Protein 5FF5 (pdb70)

Secondary structure (DSSP, 8-state):
-TT--EEE-TTS-EEESSS-SS--EE-S--TTHHHHHT----HHHHHT----HHHHHHHHHHHHHTT-S--TT---SSS-HHHHHHTHHHHHHHHHH-TT---HHHHHHHHHT-EEEEE--HHHHHHHHHH----SEEEEE---B--GGGGGT-TT--GGGTTSBHHHHHHHHHHHH-TTSEEEEE-S---S-HHHHHHHHTT-SEEE----HHHHHHHHHHHHT--EEEEEE-SSEEEEEEEE--SSSS--TTT------TTSPP-----HHHHH--HHHHHHHHHHHH-SS--TTBTEEEEEETTT--EEEEE----/--EEE-TT----HHHHHHHHH--HHHHHHHHGGGTTTEEETT---SSS-HHHHHHTHHHHHHHHHH-TT---HHHHHHHHHT-EEEE---THHHHHHHHH----SEEEEE---B--GGGTTT-TT--GGGTTSBHHHHHHHHHHHH-TT-EEEEE-S---S-HHHHHHHHTT-SEEEEE--HHHHHHHHHHHHT--EEEEEEETTEEEE--EE--SSSS--HHHHH---TTHHHHHHHTT-B--TTS-------HHHHH--HHHHHHHHHHHH-SS--TTBTEEEEEESSS--EEEEE--

Organism: Enterobacter agglomerans (NCBI:txid549)

Nearest PDB structures (foldseek):
  5ff5-assembly1_B  TM=9.569E-01  e=3.182E-49  Pantoea agglomerans
  3dbl-assembly3_E  TM=8.094E-01  e=1.168E-10  Homo sapiens
  3dbh-assembly1_C  TM=8.289E-01  e=3.419E-10  Homo sapiens
  3dbr-assembly1_E  TM=8.565E-01  e=1.520E-09  Homo sapiens
  3dbh-assembly4_E  TM=8.017E-01  e=8.369E-10  Homo sapiens

B-factor: mean 57.42, std 11.74, range [20.0, 126.93]

Sequence (619 aa):
KESHHIILADDGDICIGEIPGVSQVINDPPSWVRPALAKDGRIFKELVSQIESEHLEGLVAGLAERKLLQDNSFFSKVLSGEEVERYNRRQILQFSLIDADNQHPFVYQERLKQSKVAIFGGGWGTWCALQLASGIGTLRLIDGDDVELSNINRQVLYRRTDDVGKNKVDAAKDTILAYNENVHVETFFEFASPDRARLEELVGDSTFIILAWTAEEIIHSIAKDKAIPVIELGGDPLEISVGPIYLNDGVHSGFDEVHSFIDGDRKVNAWQSAPSLSIAGIVTDQVVKTITGYDKPHLVGKKFILSLQDFRSREEEIFKLVKPLIKESHHIVPRIFKELVSEEHLEGLVAGLAERKLLQDNSFFSKVLSGEEVERYNRQILQFSLIDADNQHPFVYQERLKQSKVAIFGGGWGTWCALQLASGIGTLRLIDGDDVELSNINRQVLYRTDDVGKNKVDAAKDTILAYNENVHVETFFEFASPDRARLEELVGDSTFIILAWTAEEIIHSIAKDKAIPVIELGGDPLEISVGPIYLNDGVHSGFDEVKNSDIRKFQEARLKHSFIDGDRKVNAWQSAPSLSIAGIVTDQVVKTITGYDKPHLVGKKFILSLQDFRSREEEIF

Solvent-accessible surface area: 25807 Å² total

Radius of gyration: 26.42 Å; Cα contacts (8 Å, |Δi|>4): 1255; chains: 2; bounding box: 78×47×78 Å

Structure (mmCIF, N/CA/C/O backbone):
data_5FF5
#
_entry.id   5FF5
#
_cell.length_a   68.962
_cell.length_b   170.409
_cell.length_c   64.323
_cell.angle_alpha   90.000
_cell.angle_beta   90.000
_cell.angle_gamma   90.000
#
_symmetry.space_group_name_H-M   'P 21 21 2'
#
loop_
_entity.id
_entity.type
_entity.pdbx_description
1 polymer PaaA
2 non-polymer 'SULFATE ION'
3 non-polymer GLYCEROL
4 non-polymer 'NICKEL (II) ION'
5 water water
#
loop_
_atom_site.group_PDB
_atom_site.id
_atom_site.type_symbol
_atom_site.label_atom_id
_atom_site.label_alt_id
_atom_site.label_comp_id
_atom_site.label_asym_id
_atom_site.label_entity_id
_atom_site.label_seq_id
_atom_site.pdbx_PDB_ins_code
_atom_site.Cartn_x
_atom_site.Cartn_y
_atom_site.Cartn_z
_atom_site.occupancy
_atom_site.B_iso_or_equiv
_atom_site.auth_seq_id
_atom_site.auth_comp_id
_atom_site.auth_asym_id
_atom_site.auth_atom_id
_atom_site.pdbx_PDB_model_num
ATOM 1 N N . LYS A 1 11 ? -2.610 71.979 15.638 1.00 64.07 11 LYS A N 1
ATOM 2 C CA . LYS A 1 11 ? -2.135 71.817 17.016 1.00 64.26 11 LYS A CA 1
ATOM 3 C C . LYS A 1 11 ? -0.627 71.935 17.010 1.00 58.54 11 LYS A C 1
ATOM 4 O O . LYS A 1 11 ? 0.077 70.975 16.709 1.00 55.91 11 LYS A O 1
ATOM 10 N N . GLU A 1 12 ? -0.149 73.110 17.413 1.00 72.15 12 GLU A N 1
ATOM 11 C CA . GLU A 1 12 ? 1.221 73.573 17.155 1.00 66.81 12 GLU A CA 1
ATOM 12 C C . GLU A 1 12 ? 2.305 72.699 17.754 1.00 55.29 12 GLU A C 1
ATOM 13 O O . GLU A 1 12 ? 3.489 72.942 17.556 1.00 58.05 12 GLU A O 1
ATOM 19 N N . SER A 1 13 ? 1.895 71.681 18.488 1.00 53.73 13 SER A N 1
ATOM 20 C CA . SER A 1 13 ? 2.820 70.647 18.908 1.00 57.25 13 SER A CA 1
ATOM 21 C C . SER A 1 13 ? 3.162 69.685 17.772 1.00 54.22 13 SER A C 1
ATOM 22 O O . SER A 1 13 ? 4.296 69.214 17.662 1.00 55.20 13 SER A O 1
ATOM 25 N N . HIS A 1 14 ? 2.182 69.412 16.917 1.00 62.13 14 HIS A N 1
ATOM 26 C CA . HIS A 1 14 ? 2.342 68.377 15.897 1.00 65.41 14 HIS A CA 1
ATOM 27 C C . HIS A 1 14 ? 2.825 68.869 14.541 1.00 60.44 14 HIS A C 1
ATOM 28 O O . HIS A 1 14 ? 2.352 69.860 14.001 1.00 64.14 14 HIS A O 1
ATOM 35 N N . HIS A 1 15 ? 3.766 68.116 13.996 1.00 62.01 15 HIS A N 1
ATOM 36 C CA . HIS A 1 15 ? 4.263 68.336 12.671 1.00 54.16 15 HIS A CA 1
ATOM 37 C C . HIS A 1 15 ? 3.324 67.582 11.775 1.00 59.24 15 HIS A C 1
ATOM 38 O O . HIS A 1 15 ? 2.686 66.631 12.210 1.00 66.64 15 HIS A O 1
ATOM 45 N N . ILE A 1 16 ? 3.254 67.948 10.512 1.00 56.59 16 ILE A N 1
ATOM 46 C CA . ILE A 1 16 ? 2.516 67.098 9.604 1.00 60.57 16 ILE A CA 1
ATOM 47 C C . ILE A 1 16 ? 3.518 66.457 8.674 1.00 57.55 16 ILE A C 1
ATOM 48 O O . ILE A 1 16 ? 4.049 67.114 7.787 1.00 57.78 16 ILE A O 1
ATOM 53 N N . ILE A 1 17 ? 3.785 65.173 8.913 1.00 54.29 17 ILE A N 1
ATOM 54 C CA . ILE A 1 17 ? 4.867 64.460 8.251 1.00 51.98 17 ILE A CA 1
ATOM 55 C C . ILE A 1 17 ? 4.445 63.871 6.898 1.00 58.35 17 ILE A C 1
ATOM 56 O O . ILE A 1 17 ? 3.296 63.449 6.722 1.00 55.06 17 ILE A O 1
ATOM 61 N N . LEU A 1 18 ? 5.382 63.864 5.945 1.00 56.40 18 LEU A N 1
ATOM 62 C CA . LEU A 1 18 ? 5.133 63.344 4.597 1.00 46.62 18 LEU A CA 1
ATOM 63 C C . LEU A 1 18 ? 6.001 62.129 4.278 1.00 47.69 18 LEU A C 1
ATOM 64 O O . LEU A 1 18 ? 7.183 62.254 3.926 1.00 46.35 18 LEU A O 1
ATOM 69 N N . ALA A 1 19 ? 5.413 60.948 4.412 1.00 49.32 19 ALA A N 1
ATOM 70 C CA . ALA A 1 19 ? 6.148 59.723 4.159 1.00 49.43 19 ALA A CA 1
ATOM 71 C C . ALA A 1 19 ? 6.464 59.631 2.677 1.00 60.85 19 ALA A C 1
ATOM 72 O O . ALA A 1 19 ? 5.765 60.222 1.840 1.00 54.68 19 ALA A O 1
ATOM 74 N N . ASP A 1 20 ? 7.517 58.893 2.350 1.00 63.67 20 ASP A N 1
ATOM 75 C CA . ASP A 1 20 ? 7.989 58.833 0.974 1.00 51.59 20 ASP A CA 1
ATOM 76 C C . ASP A 1 20 ? 6.885 58.359 0.039 1.00 52.71 20 ASP A C 1
ATOM 77 O O . ASP A 1 20 ? 6.722 58.895 -1.054 1.00 56.35 20 ASP A O 1
ATOM 82 N N . ASP A 1 21 ? 6.096 57.388 0.479 1.00 54.05 21 ASP A N 1
ATOM 83 C CA . ASP A 1 21 ? 4.995 56.895 -0.348 1.00 50.82 21 ASP A CA 1
ATOM 84 C C . ASP A 1 21 ? 3.773 57.837 -0.380 1.00 56.67 21 ASP A C 1
ATOM 85 O O . ASP A 1 21 ? 2.770 57.536 -1.032 1.00 62.92 21 ASP A O 1
ATOM 90 N N . GLY A 1 22 ? 3.845 58.966 0.322 1.00 55.00 22 GLY A N 1
ATOM 91 C CA . GLY A 1 22 ? 2.766 59.943 0.294 1.00 48.76 22 GLY A CA 1
ATOM 92 C C . GLY A 1 22 ? 1.771 59.940 1.450 1.00 57.66 22 GLY A C 1
ATOM 93 O O . GLY A 1 22 ? 0.912 60.821 1.519 1.00 57.45 22 GLY A O 1
ATOM 94 N N . ASP A 1 23 ? 1.863 58.963 2.354 1.00 60.96 23 ASP A N 1
ATOM 95 C CA . ASP A 1 23 ? 0.983 58.920 3.527 1.00 53.73 23 ASP A CA 1
ATOM 96 C C . ASP A 1 23 ? 1.317 60.070 4.467 1.00 53.84 23 ASP A C 1
ATOM 97 O O . ASP A 1 23 ? 2.446 60.554 4.469 1.00 54.11 23 ASP A O 1
ATOM 102 N N . ILE A 1 24 ? 0.343 60.511 5.260 1.00 53.71 24 ILE A N 1
ATOM 103 C CA . ILE A 1 24 ? 0.582 61.595 6.217 1.00 52.45 24 ILE A CA 1
ATOM 104 C C . ILE A 1 24 ? 0.338 61.176 7.665 1.00 55.46 24 ILE A C 1
ATOM 105 O O . ILE A 1 24 ? -0.597 60.438 7.974 1.00 54.65 24 ILE A O 1
ATOM 110 N N . CYS A 1 25 ? 1.199 61.663 8.548 1.00 55.45 25 CYS A N 1
ATOM 111 C CA . CYS A 1 25 ? 1.061 61.428 9.977 1.00 59.49 25 CYS A CA 1
ATOM 112 C C . CYS A 1 25 ? 1.152 62.740 10.746 1.00 58.36 25 CYS A C 1
ATOM 113 O O . CYS A 1 25 ? 2.219 63.360 10.827 1.00 57.80 25 CYS A O 1
ATOM 116 N N . ILE A 1 26 ? 0.024 63.164 11.301 1.00 49.62 26 ILE A N 1
ATOM 117 C CA . ILE A 1 26 ? -0.015 64.384 12.095 1.00 60.49 26 ILE A CA 1
ATOM 118 C C . ILE A 1 26 ? 0.505 64.170 13.548 1.00 66.57 26 ILE A C 1
ATOM 119 O O . ILE A 1 26 ? -0.247 63.764 14.431 1.00 61.97 26 ILE A O 1
ATOM 124 N N . GLY A 1 27 ? 1.793 64.447 13.772 1.00 56.42 27 GLY A N 1
ATOM 125 C CA . GLY A 1 27 ? 2.440 64.230 15.054 1.00 53.80 27 GLY A CA 1
ATOM 126 C C . GLY A 1 27 ? 3.767 63.499 14.903 1.00 60.07 27 GLY A C 1
ATOM 127 O O . GLY A 1 27 ? 3.884 62.597 14.090 1.00 67.65 27 GLY A O 1
ATOM 128 N N . GLU A 1 28 ? 4.765 63.870 15.698 1.00 66.45 28 GLU A N 1
ATOM 129 C CA . GLU A 1 28 ? 6.134 63.405 15.479 1.00 63.69 28 GLU A CA 1
ATOM 130 C C . GLU A 1 28 ? 6.414 62.015 15.999 1.00 66.00 28 GLU A C 1
ATOM 131 O O . GLU A 1 28 ? 7.410 61.400 15.625 1.00 74.25 28 GLU A O 1
ATOM 137 N N . ILE A 1 29 ? 5.567 61.521 16.884 1.00 62.53 29 ILE A N 1
ATOM 138 C CA . ILE A 1 29 ? 5.909 60.288 17.583 1.00 78.44 29 ILE A CA 1
ATOM 139 C C . ILE A 1 29 ? 4.681 59.583 18.118 1.00 82.95 29 ILE A C 1
ATOM 140 O O . ILE A 1 29 ? 4.542 59.428 19.340 1.00 74.55 29 ILE A O 1
ATOM 142 N N . PRO A 1 30 ? 3.801 59.147 17.199 1.00 78.91 30 PRO A N 1
ATOM 143 C CA . PRO A 1 30 ? 2.529 58.475 17.492 1.00 75.89 30 PRO A CA 1
ATOM 144 C C . PRO A 1 30 ? 2.707 57.351 18.507 1.00 80.42 30 PRO A C 1
ATOM 145 O O . PRO A 1 30 ? 3.042 56.231 18.116 1.00 76.08 30 PRO A O 1
ATOM 149 N N . GLY A 1 31 ? 2.477 57.643 19.789 1.00 94.31 31 GLY A N 1
ATOM 150 C CA . GLY A 1 31 ? 1.988 58.942 20.244 1.00 82.99 31 GLY A CA 1
ATOM 151 C C . GLY A 1 31 ? 0.484 59.051 20.095 1.00 82.63 31 GLY A C 1
ATOM 152 O O . GLY A 1 31 ? -0.151 59.948 20.662 1.00 79.56 31 GLY A O 1
ATOM 153 N N . VAL A 1 32 ? -0.067 58.095 19.345 1.00 80.44 32 VAL A N 1
ATOM 154 C CA . VAL A 1 32 ? -1.446 58.111 18.873 1.00 79.36 32 VAL A CA 1
ATOM 155 C C . VAL A 1 32 ? -1.710 59.420 18.110 1.00 81.45 32 VAL A C 1
ATOM 156 O O . VAL A 1 32 ? -2.648 60.167 18.402 1.00 87.58 32 VAL A O 1
ATOM 160 N N . SER A 1 33 ? -0.838 59.693 17.141 1.00 79.83 33 SER A N 1
ATOM 161 C CA . SER A 1 33 ? -1.093 60.687 16.109 1.00 68.21 33 SER A CA 1
ATOM 162 C C . SER A 1 33 ? -1.964 60.037 15.051 1.00 72.74 33 SER A C 1
ATOM 163 O O . SER A 1 33 ? -1.762 58.856 14.740 1.00 71.33 33 SER A O 1
ATOM 165 N N . GLN A 1 34 ? -2.932 60.775 14.506 1.00 73.42 34 GLN A N 1
ATOM 166 C CA . GLN A 1 34 ? -3.700 60.242 13.385 1.00 64.08 34 GLN A CA 1
ATOM 167 C C . GLN A 1 34 ? -2.766 59.945 12.225 1.00 55.04 34 GLN A C 1
ATOM 168 O O . GLN A 1 34 ? -1.834 60.691 11.940 1.00 56.00 34 GLN A O 1
ATOM 174 N N . VAL A 1 35 ? -3.018 58.824 11.577 1.00 61.53 35 VAL A N 1
ATOM 175 C CA . VAL A 1 35 ? -2.309 58.452 10.373 1.00 61.65 35 VAL A CA 1
ATOM 176 C C . VAL A 1 35 ? -3.318 58.339 9.243 1.00 59.73 35 VAL A C 1
ATOM 177 O O . VAL A 1 35 ? -4.136 57.419 9.224 1.00 63.21 35 VAL A O 1
ATOM 181 N N . ILE A 1 36 ? -3.275 59.295 8.321 1.00 61.23 36 ILE A N 1
ATOM 182 C CA . ILE A 1 36 ? -4.095 59.251 7.113 1.00 59.44 36 ILE A CA 1
ATOM 183 C C . ILE A 1 36 ? -3.383 58.458 6.023 1.00 58.18 36 ILE A C 1
ATOM 184 O O . ILE A 1 36 ? -2.339 58.882 5.525 1.00 60.43 36 ILE A O 1
ATOM 189 N N . ASN A 1 37 ? -3.932 57.299 5.671 1.00 56.83 37 ASN A N 1
ATOM 190 C CA . ASN A 1 37 ? -3.361 56.481 4.602 1.00 63.95 37 ASN A CA 1
ATOM 191 C C . ASN A 1 37 ? -3.920 56.884 3.244 1.00 62.68 37 ASN A C 1
ATOM 192 O O . ASN A 1 37 ? -5.102 57.187 3.122 1.00 69.84 37 ASN A O 1
ATOM 197 N N . ASP A 1 38 ? -3.074 56.869 2.226 1.00 62.51 38 ASP A N 1
ATOM 198 C CA . ASP A 1 38 ? -3.517 57.140 0.866 1.00 70.22 38 ASP A CA 1
ATOM 199 C C . ASP A 1 38 ? -4.488 58.309 0.826 1.00 67.00 38 ASP A C 1
ATOM 200 O O . ASP A 1 38 ? -5.636 58.142 0.415 1.00 77.94 38 ASP A O 1
ATOM 202 N N . PRO A 1 39 ? -4.048 59.49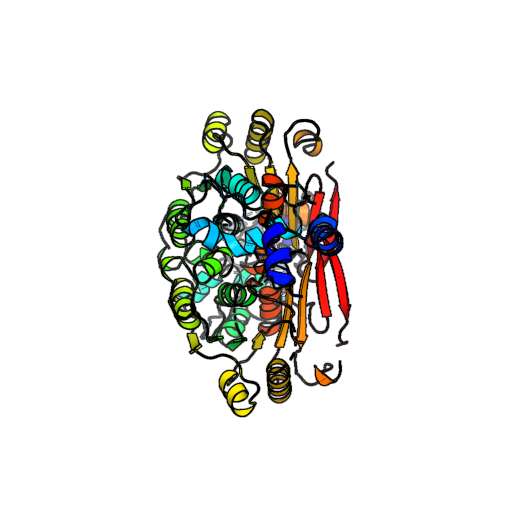0 1.289 1.00 60.78 39 PRO A N 1
ATOM 203 C CA . PRO A 1 39 ? -4.974 60.627 1.264 1.00 61.86 39 PRO A CA 1
ATOM 204 C C . PRO A 1 39 ? -5.260 61.118 -0.163 1.00 63.28 39 PRO A C 1
ATOM 205 O O . PRO A 1 39 ? -4.390 61.054 -1.041 1.00 63.10 39 PRO A O 1
ATOM 209 N N . PRO A 1 40 ? -6.494 61.577 -0.402 1.00 51.04 40 PRO A N 1
ATOM 210 C CA . PRO A 1 40 ? -6.760 62.353 -1.613 1.00 53.94 40 PRO A CA 1
ATOM 211 C C . PRO A 1 40 ? -5.646 63.364 -1.880 1.00 64.72 40 PRO A C 1
ATOM 212 O O . PRO A 1 40 ? -5.085 63.933 -0.946 1.00 70.47 40 PRO A O 1
ATOM 216 N N . SER A 1 41 ? -5.326 63.574 -3.148 1.00 73.88 41 SER A N 1
ATOM 217 C CA . SER A 1 41 ? -4.360 64.592 -3.545 1.00 69.52 41 SER A CA 1
ATOM 218 C C . SER A 1 41 ? -4.569 65.922 -2.806 1.00 65.42 41 SER A C 1
ATOM 219 O O . SER A 1 41 ? -3.615 66.660 -2.568 1.00 70.44 41 SER A O 1
ATOM 222 N N . TRP A 1 42 ? -5.806 66.216 -2.412 1.00 61.78 42 TRP A N 1
ATOM 223 C CA . TRP A 1 42 ? -6.117 67.565 -1.959 1.00 60.91 42 TRP A CA 1
ATOM 224 C C . TRP A 1 42 ? -5.669 67.911 -0.510 1.00 76.62 42 TRP A C 1
ATOM 225 O O . TRP A 1 42 ? -5.598 69.099 -0.142 1.00 66.34 42 TRP A O 1
ATOM 236 N N . VAL A 1 43 ? -5.334 66.894 0.291 1.00 71.79 43 VAL A N 1
ATOM 237 C CA . VAL A 1 43 ? -5.068 67.083 1.724 1.00 65.49 43 VAL A CA 1
ATOM 238 C C . VAL A 1 43 ? -3.744 67.796 2.031 1.00 63.57 43 VAL A C 1
ATOM 239 O O . VAL A 1 43 ? -3.682 68.662 2.908 1.00 63.86 43 VAL A O 1
ATOM 243 N N . ARG A 1 44 ? -2.691 67.431 1.309 1.00 67.00 44 ARG A N 1
ATOM 244 C CA . ARG A 1 44 ? -1.379 68.075 1.444 1.00 67.35 44 ARG A CA 1
ATOM 245 C C . ARG A 1 44 ? -1.417 69.608 1.310 1.00 66.46 44 ARG A C 1
ATOM 246 O O . ARG A 1 44 ? -0.716 70.298 2.041 1.00 68.22 44 ARG A O 1
ATOM 254 N N . PRO A 1 45 ? -2.216 70.146 0.363 1.00 74.29 45 PRO A N 1
ATOM 255 C CA . PRO A 1 45 ? -2.414 71.606 0.294 1.00 67.09 45 PRO A CA 1
ATOM 256 C C . PRO A 1 45 ? -3.489 72.099 1.260 1.00 67.52 45 PRO A C 1
ATOM 257 O O . PRO A 1 45 ? -3.469 73.265 1.685 1.00 63.82 45 PRO A O 1
ATOM 261 N N . ALA A 1 46 ? -4.428 71.213 1.586 1.00 68.83 46 ALA A N 1
ATOM 262 C CA . ALA A 1 46 ? -5.480 71.513 2.554 1.00 68.13 46 ALA A CA 1
ATOM 263 C C . ALA A 1 46 ? -4.890 71.786 3.923 1.00 64.37 46 ALA A C 1
ATOM 264 O O . ALA A 1 46 ? -4.898 72.925 4.382 1.00 70.31 46 ALA A O 1
ATOM 266 N N . LEU A 1 47 ? -4.375 70.739 4.570 1.00 66.50 47 LEU A N 1
ATOM 267 C CA . LEU A 1 47 ? -3.775 70.874 5.904 1.00 70.63 47 LEU A CA 1
ATOM 268 C C . LEU A 1 47 ? -2.736 71.994 5.920 1.00 61.62 47 LEU A C 1
ATOM 269 O O . LEU A 1 47 ? -2.721 72.809 6.835 1.00 64.69 47 LEU A O 1
ATOM 274 N N . ALA A 1 48 ? -1.891 72.046 4.892 1.00 57.91 48 ALA A N 1
ATOM 275 C CA . ALA A 1 48 ? -0.826 73.049 4.802 1.00 62.05 48 ALA A CA 1
ATOM 276 C C . ALA A 1 48 ? -1.318 74.485 4.948 1.00 64.63 48 ALA A C 1
ATOM 277 O O . ALA A 1 48 ? -0.516 75.412 4.990 1.00 68.89 48 ALA A O 1
ATOM 279 N N . LYS A 1 49 ? -2.631 74.672 5.026 1.00 70.59 49 LYS A N 1
ATOM 280 C CA . LYS A 1 49 ? -3.208 76.014 5.030 1.00 69.78 49 LYS A CA 1
ATOM 281 C C . LYS A 1 49 ? -4.255 76.139 6.116 1.00 60.74 49 LYS A C 1
ATOM 282 O O . LYS A 1 49 ? -5.134 76.983 6.032 1.00 69.17 49 LYS A O 1
ATOM 292 N N . ASP A 1 51 ? -3.900 76.728 9.467 1.00 76.12 51 ASP A N 1
ATOM 293 C CA . ASP A 1 51 ? -3.599 77.586 10.625 1.00 80.23 51 ASP A CA 1
ATOM 294 C C . ASP A 1 51 ? -4.060 79.014 10.355 1.00 82.35 51 ASP A C 1
ATOM 295 O O . ASP A 1 51 ? -3.701 79.603 9.331 1.00 77.49 51 ASP A O 1
ATOM 297 N N . GLY A 1 52 ? -4.863 79.558 11.269 1.00 85.30 52 GLY A N 1
ATOM 298 C CA . GLY A 1 52 ? -5.500 80.851 11.060 1.00 77.61 52 GLY A CA 1
ATOM 299 C C . GLY A 1 52 ? -6.681 81.089 11.981 1.00 68.31 52 GLY A C 1
ATOM 300 O O . GLY A 1 52 ? -6.506 81.281 13.186 1.00 67.75 52 GLY A O 1
ATOM 301 N N . ARG A 1 58 ? -14.868 76.687 4.882 1.00 78.33 58 ARG A N 1
ATOM 302 C CA . ARG A 1 58 ? -15.424 77.904 4.287 1.00 80.82 58 ARG A CA 1
ATOM 303 C C . ARG A 1 58 ? -14.303 78.760 3.729 1.00 86.01 58 ARG A C 1
ATOM 304 O O . ARG A 1 58 ? -14.126 78.896 2.503 1.00 72.66 58 ARG A O 1
ATOM 306 N N . ILE A 1 59 ? -13.554 79.331 4.671 1.00 88.48 59 ILE A N 1
ATOM 307 C CA . ILE A 1 59 ? -12.392 80.149 4.382 1.00 83.84 59 ILE A CA 1
ATOM 308 C C . ILE A 1 59 ? -11.474 79.445 3.380 1.00 90.79 59 ILE A C 1
ATOM 309 O O . ILE A 1 59 ? -11.096 80.021 2.347 1.00 81.77 59 ILE A O 1
ATOM 311 N N . PHE A 1 60 ? -11.162 78.180 3.677 1.00 91.53 60 PHE A N 1
ATOM 312 C CA . PHE A 1 60 ? -10.129 77.436 2.952 1.00 84.43 60 PHE A CA 1
ATOM 313 C C . PHE A 1 60 ? -10.561 77.004 1.550 1.00 85.68 60 PHE A C 1
ATOM 314 O O . PHE A 1 60 ? -9.741 77.008 0.624 1.00 83.21 60 PHE A O 1
ATOM 316 N N . LYS A 1 61 ? -11.835 76.633 1.394 1.00 91.20 61 LYS A N 1
ATOM 317 C CA . LYS A 1 61 ? -12.352 76.177 0.094 1.00 83.19 61 LYS A CA 1
ATOM 318 C C . LYS A 1 61 ? -12.060 77.245 -0.945 1.00 82.57 61 LYS A C 1
ATOM 319 O O . LYS A 1 61 ? -11.697 76.946 -2.097 1.00 79.93 61 LYS A O 1
ATOM 321 N N . GLU A 1 62 ? -12.187 78.493 -0.495 1.00 75.66 62 GLU A N 1
ATOM 322 C CA . GLU A 1 62 ? -11.785 79.658 -1.269 1.00 84.31 62 GLU A CA 1
ATOM 323 C C . GLU A 1 62 ? -10.382 79.505 -1.895 1.00 86.13 62 GLU A C 1
ATOM 324 O O . GLU A 1 62 ? -10.232 79.608 -3.128 1.00 79.81 62 GLU A O 1
ATOM 326 N N . LEU A 1 63 ? -9.375 79.241 -1.051 1.00 74.28 63 LEU A N 1
ATOM 327 C CA . LEU A 1 63 ? -7.963 79.211 -1.476 1.00 78.79 63 LEU A CA 1
ATOM 328 C C . LEU A 1 63 ? -7.685 78.229 -2.629 1.00 83.39 63 LEU A C 1
ATOM 329 O O . LEU A 1 63 ? -6.934 78.547 -3.567 1.00 68.71 63 LEU A O 1
ATOM 331 N N . VAL A 1 64 ? -8.309 77.053 -2.575 1.00 77.79 64 VAL A N 1
ATOM 332 C CA . VAL A 1 64 ? -8.179 76.061 -3.644 1.00 83.29 64 VAL A CA 1
ATOM 333 C C . VAL A 1 64 ? -8.672 76.596 -5.030 1.00 85.34 64 VAL A C 1
ATOM 334 O O . VAL A 1 64 ? -8.661 75.883 -6.060 1.00 58.28 64 VAL A O 1
ATOM 336 N N . SER A 1 65 ? -9.088 77.864 -5.034 1.00 78.54 65 SER A N 1
ATOM 337 C CA . SER A 1 65 ? -9.517 78.552 -6.243 1.00 80.59 65 SER A CA 1
ATOM 338 C C . SER A 1 65 ? -8.531 79.658 -6.619 1.00 70.23 65 SER A C 1
ATOM 339 O O . SER A 1 65 ? -7.478 79.387 -7.205 1.00 69.10 65 SER A O 1
ATOM 341 N N . GLN A 1 69 ? -7.452 70.364 -6.424 1.00 59.99 69 GLN A N 1
ATOM 342 C CA . GLN A 1 69 ? -8.790 69.980 -6.856 1.00 67.86 69 GLN A CA 1
ATOM 343 C C . GLN A 1 69 ? -9.529 69.279 -5.710 1.00 68.61 69 GLN A C 1
ATOM 344 O O . GLN A 1 69 ? -9.034 68.286 -5.159 1.00 61.37 69 GLN A O 1
ATOM 346 N N . ILE A 1 70 ? -10.704 69.790 -5.342 1.00 56.91 70 ILE A N 1
ATOM 347 C CA . ILE A 1 70 ? -11.351 69.307 -4.125 1.00 67.13 70 ILE A CA 1
ATOM 348 C C . ILE A 1 70 ? -12.805 69.699 -4.005 1.00 61.89 70 ILE A C 1
ATOM 349 O O . ILE A 1 70 ? -13.251 70.627 -4.664 1.00 58.48 70 ILE A O 1
ATOM 351 N N . GLU A 1 71 ? -13.510 69.011 -3.107 1.00 69.77 71 GLU A N 1
ATOM 352 C CA . GLU A 1 71 ? -14.950 69.178 -2.902 1.00 76.76 71 GLU A CA 1
ATOM 353 C C . GLU A 1 71 ? -15.333 69.674 -1.485 1.00 82.17 71 GLU A C 1
ATOM 354 O O . GLU A 1 71 ? -14.796 69.199 -0.479 1.00 79.28 71 GLU A O 1
ATOM 356 N N . SER A 1 72 ? -16.292 70.602 -1.424 1.00 84.02 72 SER A N 1
ATOM 357 C CA . SER A 1 72 ? -16.614 71.349 -0.194 1.00 82.54 72 SER A CA 1
ATOM 358 C C . SER A 1 72 ? -16.967 70.491 1.013 1.00 77.32 72 SER A C 1
ATOM 359 O O . SER A 1 72 ? -16.446 70.722 2.102 1.00 84.49 72 SER A O 1
ATOM 361 N N . GLU A 1 73 ? -17.870 69.531 0.839 1.00 78.43 73 GLU A N 1
ATOM 362 C CA . GLU A 1 73 ? -18.245 68.647 1.947 1.00 84.05 73 GLU A CA 1
ATOM 363 C C . GLU A 1 73 ? -17.046 67.782 2.341 1.00 82.22 73 GLU A C 1
ATOM 364 O O . GLU A 1 73 ? -16.840 67.492 3.523 1.00 77.99 73 GLU A O 1
ATOM 366 N N . HIS A 1 74 ? -16.248 67.396 1.342 1.00 81.68 74 HIS A N 1
ATOM 367 C CA . HIS A 1 74 ? -15.043 66.594 1.573 1.00 82.15 74 HIS A CA 1
ATOM 368 C C . HIS A 1 74 ? -14.018 67.350 2.440 1.00 72.66 74 HIS A C 1
ATOM 369 O O . HIS A 1 74 ? -13.230 66.740 3.162 1.00 71.78 74 HIS A O 1
ATOM 371 N N . LEU A 1 75 ? -14.040 68.676 2.362 1.00 71.88 75 LEU A N 1
ATOM 372 C CA . LEU A 1 75 ? -13.175 69.527 3.179 1.00 77.49 75 LEU A CA 1
ATOM 373 C C . LEU A 1 75 ? -13.624 69.622 4.664 1.00 82.19 75 LEU A C 1
ATOM 374 O O . LEU A 1 75 ? -12.786 69.668 5.577 1.00 75.56 75 LEU A O 1
ATOM 376 N N . GLU A 1 76 ? -14.938 69.662 4.906 1.00 82.12 76 GLU A N 1
ATOM 377 C CA . GLU A 1 76 ? -15.460 69.768 6.276 1.00 78.14 76 GLU A CA 1
ATOM 378 C C . GLU A 1 76 ? -15.291 68.489 7.085 1.00 75.64 76 GLU A C 1
ATOM 379 O O . GLU A 1 76 ? -14.964 68.540 8.269 1.00 74.19 76 GLU A O 1
ATOM 381 N N . GLY A 1 77 ? -15.519 67.345 6.448 1.00 78.90 77 GLY A N 1
ATOM 382 C CA . GLY A 1 77 ? -15.293 66.067 7.099 1.00 80.89 77 GLY A CA 1
ATOM 383 C C . GLY A 1 77 ? -13.854 65.951 7.563 1.00 77.16 77 GLY A C 1
ATOM 384 O O . GLY A 1 77 ? -13.567 65.458 8.661 1.00 71.35 77 GLY A O 1
ATOM 385 N N . LEU A 1 78 ? -12.947 66.443 6.724 1.00 74.78 78 LEU A N 1
ATOM 386 C CA . LEU A 1 78 ? -11.529 66.432 7.043 1.00 72.39 78 LEU A CA 1
ATOM 387 C C . LEU A 1 78 ? -11.340 67.228 8.305 1.00 70.20 78 LEU A C 1
ATOM 388 O O . LEU A 1 78 ? -10.718 66.759 9.256 1.00 72.06 78 LEU A O 1
ATOM 393 N N . VAL A 1 79 ? -11.945 68.412 8.327 1.00 70.61 79 VAL A N 1
ATOM 394 C CA . VAL A 1 79 ? -11.925 69.267 9.509 1.00 73.00 79 VAL A CA 1
ATOM 395 C C . VAL A 1 79 ? -12.753 68.622 10.612 1.00 68.05 79 VAL A C 1
ATOM 396 O O . VAL A 1 79 ? -12.398 68.686 11.788 1.00 66.95 79 VAL A O 1
ATOM 400 N N . ALA A 1 80 ? -13.862 68.004 10.218 1.00 70.82 80 ALA A N 1
ATOM 401 C CA . ALA A 1 80 ? -14.694 67.243 11.145 1.00 79.95 80 ALA A CA 1
ATOM 402 C C . ALA A 1 80 ? -13.834 66.226 11.895 1.00 76.33 80 ALA A C 1
ATOM 403 O O . ALA A 1 80 ? -13.796 66.206 13.145 1.00 57.47 80 ALA A O 1
ATOM 405 N N . GLY A 1 81 ? -13.130 65.411 11.104 1.00 69.21 81 GLY A N 1
ATOM 406 C CA . GLY A 1 81 ? -12.330 64.310 11.605 1.00 69.71 81 GLY A CA 1
ATOM 407 C C . GLY A 1 81 ? -11.275 64.776 12.585 1.00 79.25 81 GLY A C 1
ATOM 408 O O . GLY A 1 81 ? -11.215 64.296 13.730 1.00 80.53 81 GLY A O 1
ATOM 409 N N . LEU A 1 82 ? -10.456 65.729 12.139 1.00 73.77 82 LEU A N 1
AT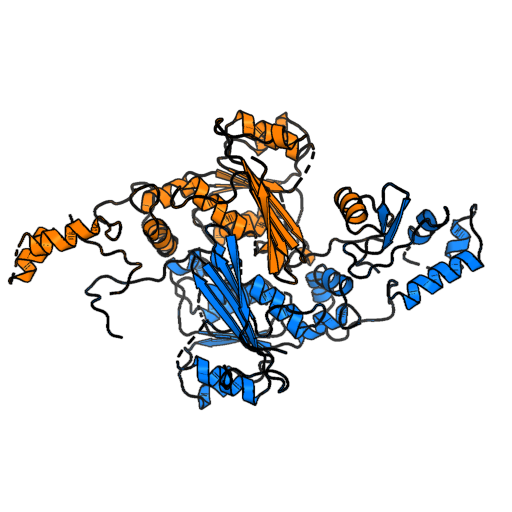OM 410 C CA . LEU A 1 82 ? -9.410 66.311 12.975 1.00 69.84 82 LEU A CA 1
ATOM 411 C C . LEU A 1 82 ? -9.929 66.794 14.331 1.00 75.24 82 LEU A C 1
ATOM 412 O O . LEU A 1 82 ? -9.168 66.912 15.289 1.00 76.51 82 LEU A O 1
ATOM 417 N N . ALA A 1 83 ? -11.236 67.010 14.427 1.00 74.20 83 ALA A N 1
ATOM 418 C CA . ALA A 1 83 ? -11.833 67.430 15.685 1.00 80.26 83 ALA A CA 1
ATOM 419 C C . ALA A 1 83 ? -11.941 66.319 16.739 1.00 75.26 83 ALA A C 1
ATOM 420 O O . ALA A 1 83 ? -11.418 66.454 17.837 1.00 68.38 83 ALA A O 1
ATOM 422 N N . GLU A 1 84 ? -12.625 65.230 16.407 1.00 78.39 84 GLU A N 1
ATOM 423 C CA . GLU A 1 84 ? -12.785 64.124 17.346 1.00 74.15 84 GLU A CA 1
ATOM 424 C C . GLU A 1 84 ? -11.495 63.340 17.575 1.00 79.70 84 GLU A C 1
ATOM 425 O O . GLU A 1 84 ? -11.390 62.550 18.528 1.00 66.97 84 GLU A O 1
ATOM 427 N N . ARG A 1 85 ? -10.517 63.553 16.692 1.00 85.97 85 ARG A N 1
ATOM 428 C CA . ARG A 1 85 ? -9.193 62.946 16.848 1.00 84.82 85 ARG A CA 1
ATOM 429 C C . ARG A 1 85 ? -8.307 63.686 17.866 1.00 80.40 85 ARG A C 1
ATOM 430 O O . ARG A 1 85 ? -7.224 63.211 18.227 1.00 77.13 85 ARG A O 1
ATOM 432 N N . LYS A 1 86 ? -8.824 64.796 18.388 1.00 80.07 86 LYS A N 1
ATOM 433 C CA . LYS A 1 86 ? -8.094 65.642 19.336 1.00 73.26 86 LYS A CA 1
ATOM 434 C C . LYS A 1 86 ? -6.754 66.059 18.734 1.00 67.44 86 LYS A C 1
ATOM 435 O O . LYS A 1 86 ? -5.720 65.978 19.388 1.00 73.52 86 LYS A O 1
ATOM 437 N N . LEU A 1 87 ? -6.791 66.525 17.488 1.00 66.33 87 LEU A N 1
ATOM 438 C CA . LEU A 1 87 ? -5.595 67.002 16.801 1.00 62.87 87 LEU A CA 1
ATOM 439 C C . LEU A 1 87 ? -5.695 68.468 16.414 1.00 59.20 87 LEU A C 1
ATOM 440 O O . LEU A 1 87 ? -4.723 69.057 15.941 1.00 66.26 87 LEU A O 1
ATOM 445 N N . LEU A 1 88 ? -6.833 69.088 16.696 1.00 62.74 88 LEU A N 1
ATOM 446 C CA . LEU A 1 88 ? -7.056 70.472 16.267 1.00 73.34 88 LEU A CA 1
ATOM 447 C C . LEU A 1 88 ? -6.971 71.419 17.475 1.00 80.95 88 LEU A C 1
ATOM 448 O O . LEU A 1 88 ? -7.379 71.071 18.613 1.00 54.19 88 LEU A O 1
ATOM 450 N N . GLN A 1 89 ? -6.468 72.629 17.211 1.00 80.73 89 GLN A N 1
ATOM 451 C CA . GLN A 1 89 ? -6.112 73.554 18.287 1.00 76.51 89 GLN A CA 1
ATOM 452 C C . GLN A 1 89 ? -7.322 74.240 18.917 1.00 68.04 89 GLN A C 1
ATOM 453 O O . GLN A 1 89 ? -8.331 74.474 18.256 1.00 80.89 89 GLN A O 1
ATOM 455 N N . ASP A 1 90 ? -7.184 74.618 20.185 1.00 63.19 90 ASP A N 1
ATOM 456 C CA . ASP A 1 90 ? -8.241 75.329 20.908 1.00 69.96 90 ASP A CA 1
ATOM 457 C C . ASP A 1 90 ? -7.846 76.751 21.265 1.00 64.27 90 ASP A C 1
ATOM 458 O O . ASP A 1 90 ? -7.325 77.011 22.345 1.00 54.40 90 ASP A O 1
ATOM 463 N N . ASN A 1 91 ? -8.065 77.649 20.312 1.00 72.84 91 ASN A N 1
ATOM 464 C CA . ASN A 1 91 ? -7.683 79.051 20.429 1.00 67.30 91 ASN A CA 1
ATOM 465 C C . ASN A 1 91 ? -8.404 79.809 21.553 1.00 65.17 91 ASN A C 1
ATOM 466 O O . ASN A 1 91 ? -7.930 80.858 21.997 1.00 61.30 91 ASN A O 1
ATOM 471 N N . SER A 1 92 ? -9.548 79.274 21.994 1.00 63.96 92 SER A N 1
ATOM 472 C CA . SER A 1 92 ? -10.402 79.929 22.999 1.00 64.08 92 SER A CA 1
ATOM 473 C C . SER A 1 92 ? -9.919 79.789 24.444 1.00 58.85 92 SER A C 1
ATOM 474 O O . SER A 1 92 ? -10.479 80.412 25.338 1.00 61.37 92 SER A O 1
ATOM 477 N N . PHE A 1 93 ? -8.892 78.979 24.680 1.00 56.61 93 PHE A N 1
ATOM 478 C CA . PHE A 1 93 ? -8.472 78.687 26.048 1.00 53.65 93 PHE A CA 1
ATOM 479 C C . PHE A 1 93 ? -7.286 79.510 26.511 1.00 58.25 93 PHE A C 1
ATOM 480 O O . PHE A 1 93 ? -6.190 79.403 25.968 1.00 62.49 93 PHE A O 1
ATOM 488 N N . PHE A 1 94 ? -7.484 80.268 27.581 1.00 56.41 94 PHE A N 1
ATOM 489 C CA . PHE A 1 94 ? -6.404 81.058 28.134 1.00 49.01 94 PHE A CA 1
ATOM 490 C C . PHE A 1 94 ? -6.143 80.614 29.559 1.00 49.02 94 PHE A C 1
ATOM 491 O O . PHE A 1 94 ? -7.052 80.172 30.235 1.00 55.30 94 PHE A O 1
ATOM 499 N N . SER A 1 95 ? -4.903 80.701 30.018 1.00 50.68 95 SER A N 1
ATOM 500 C CA . SER A 1 95 ? -4.602 80.232 31.356 1.00 46.52 95 SER A CA 1
ATOM 501 C C . SER A 1 95 ? -4.759 81.360 32.365 1.00 50.76 95 SER A C 1
ATOM 502 O O . SER A 1 95 ? -4.305 82.477 32.128 1.00 42.09 95 SER A O 1
ATOM 505 N N . LYS A 1 96 ? -5.389 81.064 33.500 1.00 56.05 96 LYS A N 1
ATOM 506 C CA . LYS A 1 96 ? -5.524 82.072 34.544 1.00 52.83 96 LYS A CA 1
ATOM 507 C C . LYS A 1 96 ? -4.444 81.899 35.599 1.00 47.15 96 LYS A C 1
ATOM 508 O O . LYS A 1 96 ? -4.351 82.695 36.526 1.00 47.91 96 LYS A O 1
ATOM 514 N N . VAL A 1 97 ? -3.579 80.913 35.404 1.00 44.28 97 VAL A N 1
ATOM 515 C CA . VAL A 1 97 ? -2.547 80.595 36.381 1.00 42.18 97 VAL A CA 1
ATOM 516 C C . VAL A 1 97 ? -1.190 81.075 35.917 1.00 42.09 97 VAL A C 1
ATOM 517 O O . VAL A 1 97 ? -0.467 81.730 36.652 1.00 50.85 97 VAL A O 1
ATOM 521 N N . LEU A 1 98 ? -0.862 80.774 34.672 1.00 46.69 98 LEU A N 1
ATOM 522 C CA . LEU A 1 98 ? 0.446 81.085 34.125 1.00 42.09 98 LEU A CA 1
ATOM 523 C C . LEU A 1 98 ? 0.510 82.506 33.553 1.00 46.63 98 LEU A C 1
ATOM 524 O O . LEU A 1 98 ? -0.479 83.026 33.029 1.00 45.65 98 LEU A O 1
ATOM 529 N N . SER A 1 99 ? 1.680 83.130 33.627 1.00 50.86 99 SER A N 1
ATOM 530 C CA . SER A 1 99 ? 1.832 84.490 33.118 1.00 46.00 99 SER A CA 1
ATOM 531 C C . SER A 1 99 ? 2.181 84.480 31.642 1.00 47.28 99 SER A C 1
ATOM 532 O O . SER A 1 99 ? 2.377 83.423 31.052 1.00 48.67 99 SER A O 1
ATOM 535 N N . GLY A 1 100 ? 2.313 85.665 31.062 1.00 48.39 100 GLY A N 1
ATOM 536 C CA . GLY A 1 100 ? 2.776 85.781 29.698 1.00 42.09 100 GLY A CA 1
ATOM 537 C C . GLY A 1 100 ? 4.201 85.251 29.605 1.00 54.35 100 GLY A C 1
ATOM 538 O O . GLY A 1 100 ? 4.548 84.528 28.655 1.00 55.91 100 GLY A O 1
ATOM 539 N N . GLU A 1 101 ? 5.038 85.593 30.582 1.00 50.46 101 GLU A N 1
ATOM 540 C CA . GLU A 1 101 ? 6.415 85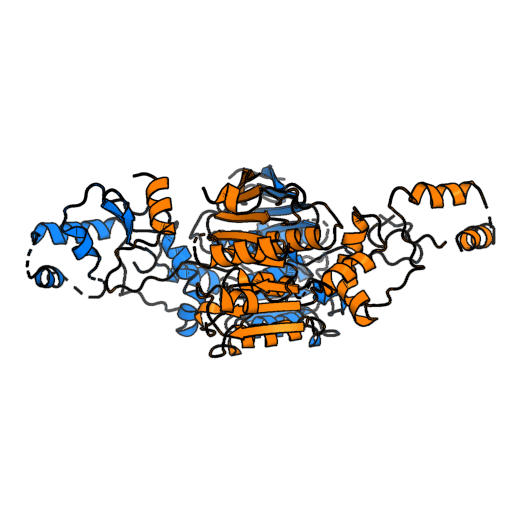.133 30.530 1.00 48.41 101 GLU A CA 1
ATOM 541 C C . GLU A 1 101 ? 6.537 83.616 30.661 1.00 50.34 101 GLU A C 1
ATOM 542 O O . GLU A 1 101 ? 7.372 83.003 30.006 1.00 51.55 101 GLU A O 1
ATOM 548 N N . GLU A 1 102 ? 5.774 83.004 31.551 1.00 49.71 102 GLU A N 1
ATOM 549 C CA . GLU A 1 102 ? 5.973 81.575 31.792 1.00 52.72 102 GLU A CA 1
ATOM 550 C C . GLU A 1 102 ? 5.671 80.746 30.530 1.00 55.50 102 GLU A C 1
ATOM 551 O O . GLU A 1 102 ? 6.486 79.902 30.118 1.00 49.43 102 GLU A O 1
ATOM 557 N N . VAL A 1 103 ? 4.526 81.038 29.909 1.00 51.62 103 VAL A N 1
ATOM 558 C CA . VAL A 1 103 ? 4.049 80.364 28.704 1.00 42.10 103 VAL A CA 1
ATOM 559 C C . VAL A 1 103 ? 5.090 80.470 27.607 1.00 48.28 103 VAL A C 1
ATOM 560 O O . VAL A 1 103 ? 5.205 79.598 26.745 1.00 52.23 103 VAL A O 1
ATOM 564 N N . GLU A 1 104 ? 5.863 81.543 27.639 1.00 47.53 104 GLU A N 1
ATOM 565 C CA . GLU A 1 104 ? 6.996 81.650 26.741 1.00 42.09 104 GLU A CA 1
ATOM 566 C C . GLU A 1 104 ? 8.122 80.720 27.157 1.00 47.02 104 GLU A C 1
ATOM 567 O O . GLU A 1 104 ? 8.508 79.827 26.399 1.00 45.89 104 GLU A O 1
ATOM 573 N N . ARG A 1 105 ? 8.607 80.891 28.388 1.00 48.92 105 ARG A N 1
ATOM 574 C CA . ARG A 1 105 ? 9.748 80.115 28.857 1.00 49.60 105 ARG A CA 1
ATOM 575 C C . ARG A 1 105 ? 9.475 78.622 28.887 1.00 42.09 105 ARG A C 1
ATOM 576 O O . ARG A 1 105 ? 10.399 77.845 28.694 1.00 42.09 105 ARG A O 1
ATOM 584 N N . TYR A 1 106 ? 8.231 78.219 29.118 1.00 42.09 106 TYR A N 1
ATOM 585 C CA . TYR A 1 106 ? 7.922 76.797 29.252 1.00 42.09 106 TYR A CA 1
ATOM 586 C C . TYR A 1 106 ? 7.442 76.207 27.929 1.00 51.65 106 TYR A C 1
ATOM 587 O O . TYR A 1 106 ? 7.043 75.039 27.862 1.00 52.78 106 TYR A O 1
ATOM 596 N N . ASN A 1 107 ? 7.498 77.001 26.868 1.00 50.87 107 ASN A N 1
ATOM 597 C CA . ASN A 1 107 ? 6.828 76.627 25.632 1.00 47.08 107 ASN A CA 1
ATOM 598 C C . ASN A 1 107 ? 7.155 75.242 25.086 1.00 50.05 107 ASN A C 1
ATOM 599 O O . ASN A 1 107 ? 6.263 74.442 24.846 1.00 54.47 107 ASN A O 1
ATOM 604 N N A ARG A 1 108 ? 8.434 74.952 24.912 0.80 51.87 108 ARG A N 1
ATOM 605 N N B ARG A 1 108 ? 8.434 74.958 24.894 0.20 54.91 108 ARG A N 1
ATOM 606 C CA A ARG A 1 108 ? 8.803 73.734 24.218 0.80 50.24 108 ARG A CA 1
ATOM 607 C CA B ARG A 1 108 ? 8.820 73.736 24.201 0.20 53.03 108 ARG A CA 1
ATOM 608 C C A ARG A 1 108 ? 8.449 72.510 25.040 0.80 48.82 108 ARG A C 1
ATOM 609 C C B ARG A 1 108 ? 8.634 72.477 25.048 0.20 49.19 108 ARG A C 1
ATOM 610 O O A ARG A 1 108 ? 8.109 71.471 24.488 0.80 50.30 108 ARG A O 1
ATOM 611 O O B ARG A 1 108 ? 8.622 71.369 24.514 0.20 48.63 108 ARG A O 1
ATOM 626 N N . GLN A 1 109 ? 8.478 72.632 26.359 1.00 49.83 109 GLN A N 1
ATOM 627 C CA . GLN A 1 109 ? 8.124 71.484 27.185 1.00 44.61 109 GLN A CA 1
ATOM 628 C C . GLN A 1 109 ? 6.608 71.377 27.214 1.00 43.81 109 GLN A C 1
ATOM 629 O O . GLN A 1 109 ? 6.050 70.291 27.320 1.00 42.09 109 GLN A O 1
ATOM 635 N N . ILE A 1 110 ? 5.943 72.518 27.116 1.00 42.09 110 ILE A N 1
ATOM 636 C CA . ILE A 1 110 ? 4.511 72.516 26.922 1.00 42.09 110 ILE A CA 1
ATOM 637 C C . ILE A 1 110 ? 4.136 71.752 25.657 1.00 46.23 110 ILE A C 1
ATOM 638 O O . ILE A 1 110 ? 3.145 71.026 25.661 1.00 48.71 110 ILE A O 1
ATOM 643 N N . LEU A 1 111 ? 4.934 71.890 24.591 1.00 47.72 111 LEU A N 1
ATOM 644 C CA . LEU A 1 111 ? 4.725 71.125 23.350 1.00 43.76 111 LEU A CA 1
ATOM 645 C C . LEU A 1 111 ? 4.857 69.646 23.594 1.00 49.40 111 LEU A C 1
ATOM 646 O O . LEU A 1 111 ? 4.094 68.854 23.070 1.00 60.22 111 LEU A O 1
ATOM 651 N N . GLN A 1 112 ? 5.836 69.269 24.400 1.00 48.92 112 GLN A N 1
ATOM 652 C CA . GLN A 1 112 ? 6.038 67.871 24.723 1.00 44.44 112 GLN A CA 1
ATOM 653 C C . GLN A 1 112 ? 4.848 67.258 25.447 1.00 48.90 112 GLN A C 1
ATOM 654 O O . GLN A 1 112 ? 4.513 66.107 25.191 1.00 48.42 112 GLN A O 1
ATOM 660 N N . PHE A 1 113 ? 4.208 68.017 26.341 1.00 53.33 113 PHE A N 1
ATOM 661 C CA . PHE A 1 113 ? 2.997 67.535 27.021 1.00 48.93 113 PHE A CA 1
ATOM 662 C C . PHE A 1 113 ? 1.893 67.371 25.991 1.00 47.39 113 PHE A C 1
ATOM 663 O O . PHE A 1 113 ? 1.183 66.366 25.977 1.00 47.91 113 PHE A O 1
ATOM 671 N N . SER A 1 114 ? 1.754 68.369 25.124 1.00 48.01 114 SER A N 1
ATOM 672 C CA . SER A 1 114 ? 0.662 68.378 24.159 1.00 53.92 114 SER A CA 1
ATOM 673 C C . SER A 1 114 ? 0.763 67.207 23.200 1.00 52.37 114 SER A C 1
ATOM 674 O O . SER A 1 114 ? -0.220 66.786 22.599 1.00 55.10 114 SER A O 1
ATOM 677 N N . LEU A 1 115 ? 1.968 66.678 23.084 1.00 51.85 115 LEU A N 1
ATOM 678 C CA . LEU A 1 115 ? 2.242 65.578 22.181 1.00 56.97 115 LEU A CA 1
ATOM 679 C C . LEU A 1 115 ? 1.737 64.227 22.669 1.00 50.88 115 LEU A C 1
ATOM 680 O O . LEU A 1 115 ? 1.178 63.458 21.894 1.00 63.24 115 LEU A O 1
ATOM 685 N N . ILE A 1 116 ? 1.921 63.931 23.948 1.00 49.26 116 ILE A N 1
ATOM 686 C CA . ILE A 1 116 ? 1.484 62.639 24.451 1.00 47.39 116 ILE A CA 1
ATOM 687 C C . ILE A 1 116 ? 0.129 62.752 25.099 1.00 42.25 116 ILE A C 1
ATOM 688 O O . ILE A 1 116 ? -0.644 61.815 25.060 1.00 57.75 116 ILE A O 1
ATOM 693 N N . ASP A 1 117 ? -0.122 63.868 25.755 1.00 42.09 117 ASP A N 1
ATOM 694 C CA . ASP A 1 117 ? -1.442 64.171 26.270 1.00 44.91 117 ASP A CA 1
ATOM 695 C C . ASP A 1 117 ? -2.214 62.988 26.874 1.00 50.97 117 ASP A C 1
ATOM 696 O O . ASP A 1 117 ? -3.314 62.688 26.430 1.00 55.65 117 ASP A O 1
ATOM 701 N N . ALA A 1 118 ? -1.641 62.298 27.855 1.00 54.06 118 ALA A N 1
ATOM 702 C CA . ALA A 1 118 ? -2.304 61.134 28.454 1.00 51.96 118 ALA A CA 1
ATOM 703 C C . ALA A 1 118 ? -3.556 61.471 29.284 1.00 59.08 118 ALA A C 1
ATOM 704 O O . ALA A 1 118 ? -4.504 60.688 29.319 1.00 59.60 118 ALA A O 1
ATOM 706 N N . ASP A 1 119 ? -3.570 62.616 29.961 1.00 53.60 119 ASP A N 1
ATOM 707 C CA . ASP A 1 119 ? -4.699 62.921 30.835 1.00 50.60 119 ASP A CA 1
ATOM 708 C C . ASP A 1 119 ? -5.748 63.696 30.091 1.00 56.25 119 ASP A C 1
ATOM 709 O O . ASP A 1 119 ? -6.725 64.155 30.682 1.00 60.83 119 ASP A O 1
ATOM 714 N N . ASN A 1 120 ? -5.534 63.855 28.791 1.00 62.17 120 ASN A N 1
ATOM 715 C CA . ASN A 1 120 ? -6.518 64.504 27.946 1.00 58.24 120 ASN A CA 1
ATOM 716 C C . ASN A 1 120 ? -6.840 65.879 28.478 1.00 55.61 120 ASN A C 1
ATOM 717 O O . ASN A 1 120 ? -7.937 66.121 28.972 1.00 56.45 120 ASN A O 1
ATOM 722 N N . GLN A 1 121 ? -5.837 66.750 28.436 1.00 49.89 121 GLN A N 1
ATOM 723 C CA . GLN A 1 121 ? -5.984 68.110 28.907 1.00 45.87 121 GLN A CA 1
ATOM 724 C C . GLN A 1 121 ? -5.415 69.086 27.945 1.00 48.08 121 GLN A C 1
ATOM 725 O O . GLN A 1 121 ? -4.570 68.734 27.139 1.00 60.60 121 GLN A O 1
ATOM 731 N N . HIS A 1 122 ? -5.801 70.343 28.101 1.00 48.29 122 HIS A N 1
ATOM 732 C CA . HIS A 1 122 ? -5.184 71.387 27.329 1.00 47.05 122 HIS A CA 1
ATOM 733 C C . HIS A 1 122 ? -3.761 71.446 27.828 1.00 44.86 122 HIS A C 1
ATOM 734 O O . HIS A 1 122 ? -3.523 71.237 29.008 1.00 52.65 122 HIS A O 1
ATOM 741 N N . PRO A 1 123 ? -2.807 71.708 26.932 1.00 42.09 123 PRO A N 1
ATOM 742 C CA . PRO A 1 123 ? -1.378 71.699 27.259 1.00 49.53 123 PRO A CA 1
ATOM 743 C C . PRO A 1 123 ? -1.022 72.625 28.402 1.00 44.97 123 PRO A C 1
ATOM 744 O O . PRO A 1 123 ? -0.134 72.305 29.184 1.00 47.07 123 PRO A O 1
ATOM 748 N N . PHE A 1 124 ? -1.720 73.742 28.511 1.00 42.09 124 PHE A N 1
ATOM 749 C CA . PHE A 1 124 ? -1.430 74.669 29.576 1.00 42.51 124 PHE A CA 1
ATOM 750 C C . PHE A 1 124 ? -1.752 74.019 30.916 1.00 49.61 124 PHE A C 1
ATOM 751 O O . PHE A 1 124 ? -1.040 74.242 31.896 1.00 53.92 124 PHE A O 1
ATOM 759 N N . VAL A 1 125 ? -2.793 73.187 30.954 1.00 45.86 125 VAL A N 1
ATOM 760 C CA . VAL A 1 125 ? -3.214 72.586 32.202 1.00 42.09 125 VAL A CA 1
ATOM 761 C C . VAL A 1 125 ? -2.078 71.809 32.823 1.00 42.09 125 VAL A C 1
ATOM 762 O O . VAL A 1 125 ? -1.847 71.915 34.017 1.00 42.25 125 VAL A O 1
ATOM 766 N N . TYR A 1 126 ? -1.298 71.109 32.015 1.00 45.40 126 TYR A N 1
ATOM 767 C CA . TYR A 1 126 ? -0.211 70.317 32.584 1.00 46.79 126 TYR A CA 1
ATOM 768 C C . TYR A 1 126 ? 0.804 71.187 33.317 1.00 45.29 126 TYR A C 1
ATOM 769 O O . TYR A 1 126 ? 1.210 70.859 34.434 1.00 46.40 126 TYR A O 1
ATOM 778 N N . GLN A 1 127 ? 1.183 72.300 32.696 1.00 44.01 127 GLN A N 1
ATOM 779 C CA . GLN A 1 127 ? 2.144 73.237 33.267 1.00 44.13 127 GLN A CA 1
ATOM 780 C C . GLN A 1 127 ? 1.575 73.869 34.533 1.00 47.03 127 GLN A C 1
ATOM 781 O O . GLN A 1 127 ? 2.302 74.152 35.474 1.00 48.60 127 GLN A O 1
ATOM 787 N N . GLU A 1 128 ? 0.267 74.100 34.536 1.00 44.42 128 GLU A N 1
ATOM 788 C CA . GLU A 1 128 ? -0.421 74.627 35.702 1.00 45.46 128 GLU A CA 1
ATOM 789 C C . GLU A 1 128 ? -0.245 73.674 36.883 1.00 49.07 128 GLU A C 1
ATOM 790 O O . GLU A 1 128 ? -0.011 74.098 38.010 1.00 49.22 128 GLU A O 1
ATOM 796 N N . ARG A 1 129 ? -0.331 72.378 36.593 1.00 48.68 129 ARG A N 1
ATOM 797 C CA . ARG A 1 129 ? -0.174 71.337 37.580 1.00 42.09 129 ARG A CA 1
ATOM 798 C C . ARG A 1 129 ? 1.247 71.342 38.159 1.00 45.38 129 ARG A C 1
ATOM 799 O O . ARG A 1 129 ? 1.494 70.846 39.257 1.00 46.94 129 ARG A O 1
ATOM 807 N N . LEU A 1 130 ? 2.182 71.918 37.419 1.00 45.85 130 LEU A N 1
ATOM 808 C CA . LEU A 1 130 ? 3.538 72.052 37.907 1.00 42.09 130 LEU A CA 1
ATOM 809 C C . LEU A 1 130 ? 3.649 73.298 38.766 1.00 42.09 130 LEU A C 1
ATOM 810 O O . LEU A 1 130 ? 4.318 73.279 39.785 1.00 48.96 130 LEU A O 1
ATOM 815 N N . LYS A 1 131 ? 3.024 74.395 38.355 1.00 42.09 131 LYS A N 1
ATOM 816 C CA . LYS A 1 131 ? 3.173 75.614 39.123 1.00 42.09 131 LYS A CA 1
ATOM 817 C C . LYS A 1 131 ? 2.491 75.465 40.472 1.00 50.92 131 LYS A C 1
ATOM 818 O O . LYS A 1 131 ? 2.874 76.093 41.470 1.00 53.83 131 LYS A O 1
ATOM 824 N N . GLN A 1 132 ? 1.493 74.602 40.519 1.00 48.24 132 GLN A N 1
ATOM 825 C CA . GLN A 1 132 ? 0.764 74.430 41.750 1.00 48.47 132 GLN A CA 1
ATOM 826 C C . GLN A 1 132 ? 1.474 73.468 42.707 1.00 46.29 132 GLN A C 1
ATOM 827 O O . GLN A 1 132 ? 1.077 73.343 43.867 1.00 51.15 132 GLN A O 1
ATOM 833 N N . SER A 1 133 ? 2.534 72.822 42.229 1.00 42.09 133 SER A N 1
ATOM 834 C CA . SER A 1 133 ? 3.259 71.847 43.024 1.00 42.09 133 SER A CA 1
ATOM 835 C C . SER A 1 133 ? 4.286 72.449 43.954 1.00 47.05 133 SER A C 1
ATOM 836 O O . SER A 1 133 ? 4.801 73.529 43.694 1.00 46.64 133 SER A O 1
ATOM 839 N N . LYS A 1 134 ? 4.577 71.718 45.033 1.00 50.96 134 LYS A N 1
ATOM 840 C CA . LYS A 1 134 ? 5.612 72.075 46.007 1.00 50.24 134 LYS A CA 1
ATOM 841 C C . LYS A 1 134 ? 6.471 70.867 46.306 1.00 46.87 134 LYS A C 1
ATOM 842 O O . LYS A 1 134 ? 5.993 69.874 46.849 1.00 48.73 134 LYS A O 1
ATOM 848 N N . VAL A 1 135 ? 7.745 70.957 45.971 1.00 42.60 135 VAL A N 1
ATOM 849 C CA . VAL A 1 135 ? 8.634 69.827 46.133 1.00 42.42 135 VAL A CA 1
ATOM 850 C C . VAL A 1 135 ? 9.629 70.169 47.208 1.00 42.09 135 VAL A C 1
ATOM 851 O O . VAL A 1 135 ? 10.166 71.272 47.224 1.00 46.69 135 VAL A O 1
ATOM 855 N N . ALA A 1 136 ? 9.810 69.244 48.147 1.00 42.67 136 ALA A N 1
ATOM 856 C CA . ALA A 1 136 ? 10.759 69.418 49.236 1.00 42.09 136 ALA A CA 1
ATOM 857 C C . ALA A 1 136 ? 11.919 68.492 48.999 1.00 42.09 136 ALA A C 1
ATOM 858 O O . ALA A 1 136 ? 11.744 67.317 48.715 1.00 49.52 136 ALA A O 1
ATOM 860 N N . ILE A 1 137 ? 13.114 69.037 49.089 1.00 44.80 137 ILE A N 1
ATOM 861 C CA . ILE A 1 137 ? 14.323 68.287 48.799 1.00 46.87 137 ILE A CA 1
ATOM 862 C C . ILE A 1 137 ? 15.209 68.266 50.027 1.00 49.14 137 ILE A C 1
ATOM 863 O O . ILE A 1 137 ? 15.551 69.311 50.579 1.00 48.69 137 ILE A O 1
ATOM 868 N N . PHE A 1 138 ? 15.527 67.064 50.485 1.00 46.75 138 PHE A N 1
ATOM 869 C CA . PHE A 1 138 ? 16.286 66.904 51.703 1.00 42.09 138 PHE A CA 1
ATOM 870 C C . PHE A 1 138 ? 17.746 66.717 51.384 1.00 42.09 138 PHE A C 1
ATOM 871 O O . PHE A 1 138 ? 18.178 65.620 51.093 1.00 54.31 138 PHE A O 1
ATOM 879 N N . GLY A 1 139 ? 18.503 67.801 51.432 1.00 42.09 139 GLY A N 1
ATOM 880 C CA . GLY A 1 139 ? 19.941 67.732 51.237 1.00 49.52 139 GLY A CA 1
ATOM 881 C C . GLY A 1 139 ? 20.384 68.329 49.908 1.00 58.97 139 GLY A C 1
ATOM 882 O O . GLY A 1 139 ? 19.925 67.899 48.843 1.00 54.57 139 GLY A O 1
ATOM 891 N N . GLY A 1 141 ? 23.463 68.285 48.480 1.00 48.21 141 GLY A N 1
ATOM 892 C CA . GLY A 1 141 ? 24.672 67.701 47.934 1.00 52.15 141 GLY A CA 1
ATOM 893 C C . GLY A 1 141 ? 24.535 67.551 46.426 1.00 58.33 141 GLY A C 1
ATOM 894 O O . GLY A 1 141 ? 23.741 68.251 45.784 1.00 50.84 141 GLY A O 1
ATOM 895 N N . GLY A 1 142 ? 25.370 66.686 45.856 1.00 56.52 142 GLY A N 1
ATOM 896 C CA . GLY A 1 142 ? 25.339 66.389 44.440 1.00 52.60 142 GLY A CA 1
ATOM 897 C C . GLY A 1 142 ? 23.957 66.078 43.886 1.00 56.52 142 GLY A C 1
ATOM 898 O O . GLY A 1 142 ? 23.426 66.844 43.084 1.00 55.96 142 GLY A O 1
ATOM 899 N N . TRP A 1 143 ? 23.369 64.952 44.283 1.00 58.90 143 TRP A N 1
ATOM 900 C CA . TRP A 1 143 ? 22.070 64.582 43.727 1.00 57.22 143 TRP A CA 1
ATOM 901 C C . TRP A 1 143 ? 21.083 65.717 43.979 1.00 54.84 143 TRP A C 1
ATOM 902 O O . TRP A 1 143 ? 20.244 66.020 43.139 1.00 55.39 143 TRP A O 1
ATOM 913 N N . GLY A 1 144 ? 21.259 66.382 45.116 1.00 54.10 144 GLY A N 1
ATOM 914 C CA . GLY A 1 144 ? 20.362 67.421 45.576 1.00 46.73 144 GLY A CA 1
ATOM 915 C C . GLY A 1 144 ? 20.304 68.673 44.743 1.00 52.43 144 GLY A C 1
ATOM 916 O O . GLY A 1 144 ? 19.221 69.194 44.477 1.00 48.76 144 GLY A O 1
ATOM 917 N N . THR A 1 145 ? 21.474 69.165 44.340 1.00 58.42 145 THR A N 1
ATOM 918 C CA . THR A 1 145 ? 21.573 70.404 43.565 1.00 47.91 145 THR A CA 1
ATOM 919 C C . THR A 1 145 ? 21.042 70.273 42.140 1.00 49.64 145 THR A C 1
ATOM 920 O O . THR A 1 145 ? 20.481 71.218 41.595 1.00 58.42 145 THR A O 1
ATOM 924 N N . TRP A 1 146 ? 21.212 69.107 41.531 1.00 53.05 146 TRP A N 1
ATOM 925 C CA . TRP A 1 146 ? 20.761 68.919 40.156 1.00 48.14 146 TRP A CA 1
ATOM 926 C C . TRP A 1 146 ? 19.260 68.786 40.082 1.00 44.58 146 TRP A C 1
ATOM 927 O O . TRP A 1 146 ? 18.649 69.260 39.131 1.00 44.31 146 TRP A O 1
ATOM 938 N N . CYS A 1 147 ? 18.666 68.147 41.083 1.00 42.09 147 CYS A N 1
ATOM 939 C CA . CYS A 1 147 ? 17.217 68.011 41.111 1.00 45.92 147 CYS A CA 1
ATOM 940 C C . CYS A 1 147 ? 16.524 69.359 41.293 1.00 52.06 147 CYS A C 1
ATOM 941 O O . CYS A 1 147 ? 15.514 69.634 40.647 1.00 55.41 147 CYS A O 1
ATOM 944 N N . ALA A 1 148 ? 17.040 70.185 42.197 1.00 47.25 148 ALA A N 1
ATOM 945 C CA . ALA A 1 148 ? 16.468 71.507 42.404 1.00 46.52 148 ALA A CA 1
ATOM 946 C C . ALA A 1 148 ? 16.487 72.285 41.096 1.00 48.65 148 ALA A C 1
ATOM 947 O O . ALA A 1 148 ? 15.488 72.899 40.693 1.00 42.61 148 ALA A O 1
ATOM 949 N N . LEU A 1 149 ? 17.640 72.236 40.437 1.00 42.09 149 LEU A N 1
ATOM 950 C CA . LEU A 1 149 ? 17.856 72.997 39.233 1.00 42.09 149 LEU A CA 1
ATOM 951 C C . LEU A 1 149 ? 16.842 72.676 38.159 1.00 49.30 149 LEU A C 1
ATOM 952 O O . LEU A 1 149 ? 16.104 73.557 37.722 1.00 52.24 149 LEU A O 1
ATOM 957 N N . GLN A 1 150 ? 16.815 71.415 37.728 1.00 53.57 150 GLN A N 1
ATOM 958 C CA . GLN A 1 150 ? 15.975 71.013 36.598 1.00 52.74 150 GLN A CA 1
ATOM 959 C C . GLN A 1 150 ? 14.501 71.177 36.914 1.00 52.50 150 GLN A C 1
ATOM 960 O O . GLN A 1 150 ? 13.708 71.498 36.024 1.00 49.58 150 GLN A O 1
ATOM 966 N N . LEU A 1 151 ? 14.153 71.006 38.184 1.00 42.99 151 LEU A N 1
ATOM 967 C CA . LEU A 1 151 ? 12.809 71.274 38.654 1.00 45.68 151 LEU A CA 1
ATOM 968 C C . LEU A 1 151 ? 12.486 72.767 38.556 1.00 47.78 151 LEU A C 1
ATOM 969 O O . LEU A 1 151 ? 11.395 73.155 38.126 1.00 48.22 151 LEU A O 1
ATOM 974 N N . ALA A 1 152 ? 13.430 73.615 38.935 1.00 42.09 152 ALA A N 1
ATOM 975 C CA . ALA A 1 152 ? 13.186 75.047 38.837 1.00 45.59 152 ALA A CA 1
ATOM 976 C C . ALA A 1 152 ? 13.010 75.447 37.365 1.00 48.65 152 ALA A C 1
ATOM 977 O O . ALA A 1 152 ? 12.080 76.187 37.011 1.00 44.33 152 ALA A O 1
ATOM 987 N N . SER A 1 154 ? 11.967 73.673 35.006 1.00 46.71 154 SER A N 1
ATOM 988 C CA . SER A 1 154 ? 10.792 73.055 34.437 1.00 42.09 154 SER A CA 1
ATOM 989 C C . SER A 1 154 ? 9.516 73.763 34.884 1.00 48.91 154 SER A C 1
ATOM 990 O O . SER A 1 154 ? 8.409 73.415 34.450 1.00 46.03 154 SER A O 1
ATOM 993 N N . GLY A 1 155 ? 9.671 74.768 35.741 1.00 44.49 155 GLY A N 1
ATOM 994 C CA . GLY A 1 155 ? 8.534 75.541 36.179 1.00 42.09 155 GLY A CA 1
ATOM 995 C C . GLY A 1 155 ? 7.838 74.981 37.399 1.00 42.09 155 GLY A C 1
ATOM 996 O O . GLY A 1 155 ? 6.652 75.216 37.566 1.00 49.79 155 GLY A O 1
ATOM 997 N N . ILE A 1 156 ? 8.544 74.213 38.228 1.00 44.42 156 ILE A N 1
ATOM 998 C CA . ILE A 1 156 ? 7.998 73.761 39.518 1.00 44.92 156 ILE A CA 1
ATOM 999 C C . ILE A 1 156 ? 7.498 74.961 40.303 1.00 42.09 156 ILE A C 1
ATOM 1000 O O . ILE A 1 156 ? 8.077 76.040 40.246 1.00 42.09 156 ILE A O 1
ATOM 1005 N N . GLY A 1 157 ? 6.393 74.798 41.004 1.00 42.09 157 GLY A N 1
ATOM 1006 C CA . GLY A 1 157 ? 5.827 75.932 41.709 1.00 45.16 157 GLY A CA 1
ATOM 1007 C C . GLY A 1 157 ? 6.689 76.480 42.840 1.00 42.09 157 GLY A C 1
ATOM 1008 O O . GLY A 1 157 ? 7.028 77.660 42.853 1.00 42.09 157 GLY A O 1
ATOM 1009 N N . THR A 1 158 ? 7.027 75.619 43.798 1.00 48.70 158 THR A N 1
ATOM 1010 C CA . THR A 1 158 ? 7.784 76.019 44.978 1.00 42.09 158 THR A CA 1
ATOM 1011 C C . THR A 1 158 ? 8.832 74.969 45.329 1.00 42.09 158 THR A C 1
ATOM 1012 O O . THR A 1 158 ? 8.588 73.768 45.229 1.00 43.55 158 THR A O 1
ATOM 1016 N N . LEU A 1 159 ? 9.993 75.426 45.767 1.00 42.20 159 LEU A N 1
ATOM 1017 C CA . LEU A 1 159 ? 11.042 74.530 46.208 1.00 43.80 159 LEU A CA 1
ATOM 1018 C C . LEU A 1 159 ? 11.333 74.736 47.675 1.00 49.13 159 LEU A C 1
ATOM 1019 O O . LEU A 1 159 ? 11.572 75.860 48.089 1.00 51.41 159 LEU A O 1
ATOM 1024 N N . ARG A 1 160 ? 11.270 73.660 48.461 1.00 52.72 160 ARG A N 1
ATOM 1025 C CA . ARG A 1 160 ? 11.700 73.695 49.859 1.00 48.86 160 ARG A CA 1
ATOM 1026 C C . ARG A 1 160 ? 13.048 73.038 49.977 1.00 52.69 160 ARG A C 1
ATOM 1027 O O . ARG A 1 160 ? 13.147 71.829 49.802 1.00 52.17 160 ARG A O 1
ATOM 1035 N N . LEU A 1 161 ? 14.083 73.815 50.283 1.00 59.01 161 LEU A N 1
ATOM 1036 C CA . LEU A 1 161 ? 15.428 73.260 50.384 1.00 50.09 161 LEU A CA 1
ATOM 1037 C C . LEU A 1 161 ? 15.801 73.136 51.847 1.00 54.15 161 LEU A C 1
ATOM 1038 O O . LEU A 1 161 ? 15.641 74.085 52.603 1.00 54.79 161 LEU A O 1
ATOM 1043 N N . ILE A 1 162 ? 16.322 71.970 52.226 1.00 58.01 162 ILE A N 1
ATOM 1044 C CA . ILE A 1 162 ? 16.681 71.665 53.609 1.00 49.31 162 ILE A CA 1
ATOM 1045 C C . ILE A 1 162 ? 18.151 71.297 53.698 1.00 42.09 162 ILE A C 1
ATOM 1046 O O . ILE A 1 162 ? 18.542 70.247 53.216 1.00 47.18 162 ILE A O 1
ATOM 1051 N N . ASP A 1 163 ? 18.966 72.118 54.341 1.00 42.09 163 ASP A N 1
ATOM 1052 C CA . ASP A 1 163 ? 20.384 71.796 54.435 1.00 42.09 163 ASP A CA 1
ATOM 1053 C C . ASP A 1 163 ? 21.174 72.698 55.387 1.00 59.05 163 ASP A C 1
ATOM 1054 O O . ASP A 1 163 ? 20.994 73.921 55.413 1.00 55.63 163 ASP A O 1
ATOM 1059 N N . GLY A 1 164 ? 22.073 72.090 56.156 1.00 61.44 164 GLY A N 1
ATOM 1060 C CA . GLY A 1 164 ? 22.847 72.832 57.134 1.00 54.80 164 GLY A CA 1
ATOM 1061 C C . GLY A 1 164 ? 24.292 73.111 56.749 1.00 58.83 164 GLY A C 1
ATOM 1062 O O . GLY A 1 164 ? 25.064 73.622 57.571 1.00 50.26 164 GLY A O 1
ATOM 1063 N N . ASP A 1 165 ? 24.674 72.767 55.516 1.00 55.79 165 ASP A N 1
ATOM 1064 C CA . ASP A 1 165 ? 26.064 72.957 55.087 1.00 50.85 165 ASP A CA 1
ATOM 1065 C C . ASP A 1 165 ? 26.364 74.298 54.461 1.00 52.55 165 ASP A C 1
ATOM 1066 O O . ASP A 1 165 ? 25.474 75.098 54.158 1.00 54.94 165 ASP A O 1
ATOM 1071 N N . ASP A 1 166 ? 27.649 74.510 54.234 1.00 47.88 166 ASP A N 1
ATOM 1072 C CA . ASP A 1 166 ? 28.103 75.694 53.542 1.00 52.91 166 ASP A CA 1
ATOM 1073 C C . ASP A 1 166 ? 29.000 75.250 52.385 1.00 52.86 166 ASP A C 1
ATOM 1074 O O . ASP A 1 166 ? 29.578 74.163 52.413 1.00 55.50 166 ASP A O 1
ATOM 1079 N N . VAL A 1 167 ? 29.116 76.094 51.370 1.00 52.03 167 VAL A N 1
ATOM 1080 C CA . VAL A 1 167 ? 29.787 75.708 50.133 1.00 54.13 167 VAL A CA 1
ATOM 1081 C C . VAL A 1 167 ? 31.295 75.610 50.313 1.00 59.20 167 VAL A C 1
ATOM 1082 O O . VAL A 1 167 ? 31.919 76.530 50.846 1.00 61.69 167 VAL A O 1
ATOM 1086 N N . GLU A 1 168 ? 31.876 74.502 49.860 1.00 56.58 168 GLU A N 1
ATOM 1087 C CA . GLU A 1 168 ? 33.330 74.320 49.881 1.00 52.34 168 GLU A CA 1
ATOM 1088 C C . GLU A 1 168 ? 33.868 74.409 48.475 1.00 49.37 168 GLU A C 1
ATOM 1089 O O . GLU A 1 168 ? 33.121 74.243 47.518 1.00 60.84 168 GLU A O 1
ATOM 1095 N N . LEU A 1 169 ? 35.158 74.653 48.325 1.00 46.64 169 LEU A N 1
ATOM 1096 C CA . LEU A 1 169 ? 35.701 74.688 46.976 1.00 51.95 169 LEU A CA 1
ATOM 1097 C C . LEU A 1 169 ? 35.556 73.312 46.292 1.00 54.93 169 LEU A C 1
ATOM 1098 O O . LEU A 1 169 ? 35.444 73.240 45.075 1.00 65.68 169 LEU A O 1
ATOM 1103 N N . SER A 1 170 ? 35.553 72.219 47.048 1.00 52.52 170 SER A N 1
ATOM 1104 C CA . SER A 1 170 ? 35.440 70.908 46.406 1.00 57.67 170 SER A CA 1
ATOM 1105 C C . SER A 1 170 ? 34.003 70.578 45.968 1.00 61.94 170 SER A C 1
ATOM 1106 O O . SER A 1 170 ? 33.784 69.627 45.214 1.00 64.41 170 SER A O 1
ATOM 1109 N N . ASN A 1 171 ? 33.029 71.362 46.422 1.00 50.84 171 ASN A N 1
ATOM 1110 C CA . ASN A 1 171 ? 31.652 71.144 46.010 1.00 50.95 171 ASN A CA 1
ATOM 1111 C C . ASN A 1 171 ? 31.390 71.628 44.581 1.00 58.88 171 ASN A C 1
ATOM 1112 O O . ASN A 1 171 ? 30.440 71.196 43.911 1.00 52.83 171 ASN A O 1
ATOM 1117 N N . ILE A 1 172 ? 32.232 72.551 44.134 1.00 63.50 172 ILE A N 1
ATOM 1118 C CA . ILE A 1 172 ? 32.074 73.194 42.844 1.00 54.01 172 ILE A CA 1
ATOM 1119 C C . ILE A 1 172 ? 32.170 72.241 41.646 1.00 60.75 172 ILE A C 1
ATOM 1120 O O . ILE A 1 172 ? 31.561 72.509 40.610 1.00 66.78 172 ILE A O 1
ATOM 1125 N N . ASN A 1 173 ? 32.921 71.146 41.749 1.00 51.06 173 ASN A N 1
ATOM 1126 C CA . ASN A 1 173 ? 32.995 70.241 40.599 1.00 51.54 173 ASN A CA 1
ATOM 1127 C C . ASN A 1 173 ? 31.688 69.478 40.300 1.00 47.65 173 ASN A C 1
ATOM 1128 O O . ASN A 1 173 ? 31.468 69.059 39.172 1.00 53.38 173 ASN A O 1
ATOM 1133 N N . ARG A 1 174 ? 30.821 69.285 41.287 1.00 50.58 174 ARG A N 1
ATOM 1134 C CA . ARG A 1 174 ? 29.642 68.439 41.068 1.00 55.79 174 ARG A CA 1
ATOM 1135 C C . ARG A 1 174 ? 28.305 69.044 41.512 1.00 57.73 174 ARG A C 1
ATOM 1136 O O . ARG A 1 174 ? 27.254 68.675 40.988 1.00 55.72 174 ARG A O 1
ATOM 1144 N N . GLN A 1 175 ? 28.331 69.933 42.499 1.00 50.95 175 GLN A N 1
ATOM 1145 C CA . GLN A 1 175 ? 27.099 70.529 42.987 1.00 48.06 175 GLN A CA 1
ATOM 1146 C C . GLN A 1 175 ? 26.827 71.809 42.198 1.00 53.01 175 GLN A C 1
ATOM 1147 O O . GLN A 1 175 ? 27.423 72.849 42.485 1.00 59.29 175 GLN A O 1
ATOM 1153 N N . VAL A 1 176 ? 25.898 71.731 41.239 1.00 53.58 176 VAL A N 1
ATOM 1154 C CA . VAL A 1 176 ? 25.723 72.727 40.154 1.00 48.88 176 VAL A CA 1
ATOM 1155 C C . VAL A 1 176 ? 25.097 74.079 40.507 1.00 53.91 176 VAL A C 1
ATOM 1156 O O . VAL A 1 176 ? 25.231 75.034 39.737 1.00 52.16 176 VAL A O 1
ATOM 1160 N N . LEU A 1 177 ? 24.397 74.155 41.642 1.00 56.66 177 LEU A N 1
ATOM 1161 C CA . LEU A 1 177 ? 23.739 75.391 42.081 1.00 46.19 177 LEU A CA 1
ATOM 1162 C C . LEU A 1 177 ? 24.728 76.363 42.716 1.00 49.67 177 LEU A C 1
ATOM 1163 O O . LEU A 1 177 ? 24.367 77.503 43.035 1.00 42.09 177 LEU A O 1
ATOM 1168 N N . TYR A 1 178 ? 25.969 75.899 42.894 1.00 47.19 178 TYR A N 1
ATOM 1169 C CA . TYR A 1 178 ? 26.994 76.672 43.580 1.00 51.64 178 TYR A CA 1
ATOM 1170 C C . TYR A 1 178 ? 28.133 77.013 42.631 1.00 52.00 178 TYR A C 1
ATOM 1171 O O . TYR A 1 178 ? 28.770 76.126 42.070 1.00 55.08 178 TYR A O 1
ATOM 1180 N N A ARG A 1 179 ? 28.414 78.304 42.501 0.66 53.95 179 ARG A N 1
ATOM 1181 N N B ARG A 1 179 ? 28.387 78.303 42.452 0.34 54.75 179 ARG A N 1
ATOM 1182 C CA A ARG A 1 179 ? 29.490 78.783 41.647 0.66 54.25 179 ARG A CA 1
ATOM 1183 C CA B ARG A 1 179 ? 29.499 78.748 41.624 0.34 56.51 179 ARG A CA 1
ATOM 1184 C C A ARG A 1 179 ? 30.647 79.247 42.504 0.66 54.61 179 ARG A C 1
ATOM 1185 C C B ARG A 1 179 ? 30.698 79.075 42.502 0.34 55.12 179 ARG A C 1
ATOM 1186 O O A ARG A 1 179 ? 30.503 79.354 43.714 0.66 59.83 179 ARG A O 1
ATOM 1187 O O B ARG A 1 179 ? 30.630 78.931 43.718 0.34 59.10 179 ARG A O 1
ATOM 1202 N N . THR A 1 180 ? 31.798 79.502 41.890 1.00 53.52 180 THR A N 1
ATOM 1203 C CA . THR A 1 180 ? 33.001 79.858 42.644 1.00 48.24 180 THR A CA 1
ATOM 1204 C C . THR A 1 180 ? 32.795 80.993 43.649 1.00 50.43 180 THR A C 1
ATOM 1205 O O . THR A 1 180 ? 33.245 80.903 44.778 1.00 52.05 180 THR A O 1
ATOM 1209 N N . ASP A 1 181 ? 32.049 82.022 43.276 1.00 55.24 181 ASP A N 1
ATOM 1210 C CA . ASP A 1 181 ? 31.790 83.114 44.203 1.00 49.84 181 ASP A CA 1
ATOM 1211 C C . ASP A 1 181 ? 30.917 82.691 45.380 1.00 55.13 181 ASP A C 1
ATOM 1212 O O . ASP A 1 181 ? 30.758 83.451 46.341 1.00 56.16 181 ASP A O 1
ATOM 1217 N N . ASP A 1 182 ? 30.374 81.480 45.329 1.00 48.09 182 ASP A N 1
ATOM 1218 C CA . ASP A 1 182 ? 29.450 81.038 46.366 1.00 52.43 182 ASP A CA 1
ATOM 1219 C C . ASP A 1 182 ? 30.143 80.339 47.539 1.00 56.48 182 ASP A C 1
ATOM 1220 O O . ASP A 1 182 ? 29.506 80.048 48.556 1.00 50.61 182 ASP A O 1
ATOM 1225 N N . VAL A 1 183 ? 31.446 80.099 47.408 1.00 50.37 183 VAL A N 1
ATOM 1226 C CA . VAL A 1 183 ? 32.218 79.442 48.465 1.00 54.05 183 VAL A CA 1
ATOM 1227 C C . VAL A 1 183 ? 32.156 80.180 49.807 1.00 52.19 183 VAL A C 1
ATOM 1228 O O . VAL A 1 183 ? 32.324 81.399 49.872 1.00 52.39 183 VAL A O 1
ATOM 1232 N N . GLY A 1 184 ? 31.905 79.427 50.875 1.00 46.10 184 GLY A N 1
ATOM 1233 C CA . GLY A 1 184 ? 31.825 79.995 52.207 1.00 53.92 184 GLY A CA 1
ATOM 1234 C C . GLY A 1 184 ? 30.393 80.318 52.614 1.00 58.18 184 GLY A C 1
ATOM 1235 O O . GLY A 1 184 ? 30.077 80.438 53.804 1.00 55.52 184 GLY A O 1
ATOM 1236 N N . LYS A 1 185 ? 29.521 80.444 51.616 1.00 54.77 185 LYS A N 1
ATOM 1237 C CA . LYS A 1 185 ? 28.114 80.745 51.842 1.00 52.87 185 LYS A CA 1
ATOM 1238 C C . LYS A 1 185 ? 27.360 79.530 52.345 1.00 53.82 185 LYS A C 1
ATOM 1239 O O . LYS A 1 185 ? 27.852 78.405 52.231 1.00 54.09 185 LYS A O 1
ATOM 1245 N N . ASN A 1 186 ? 26.164 79.759 52.888 1.00 50.38 186 ASN A N 1
ATOM 1246 C CA . ASN A 1 186 ? 25.271 78.662 53.236 1.00 53.83 186 ASN A CA 1
ATOM 1247 C C . ASN A 1 186 ? 24.692 78.061 51.969 1.00 50.49 186 ASN A C 1
ATOM 1248 O O . ASN A 1 186 ? 24.164 78.795 51.134 1.00 48.03 186 ASN A O 1
ATOM 1253 N N . LYS A 1 187 ? 24.752 76.738 51.836 1.00 46.99 187 LYS A N 1
ATOM 1254 C CA . LYS A 1 187 ? 24.253 76.074 50.624 1.00 51.44 187 LYS A CA 1
ATOM 1255 C C . LYS A 1 187 ? 22.807 76.470 50.263 1.00 50.62 187 LYS A C 1
ATOM 1256 O O . LYS A 1 187 ? 22.526 76.745 49.100 1.00 42.09 187 LYS A O 1
ATOM 1262 N N . VAL A 1 188 ? 21.902 76.524 51.248 1.00 52.48 188 VAL A N 1
ATOM 1263 C CA . VAL A 1 188 ? 20.502 76.813 50.939 1.00 46.59 188 VAL A CA 1
ATOM 1264 C C . VAL A 1 188 ? 20.353 78.239 50.454 1.00 48.17 188 VAL A C 1
ATOM 1265 O O . VAL A 1 188 ? 19.501 78.518 49.627 1.00 52.00 188 VAL A O 1
ATOM 1269 N N . ASP A 1 189 ? 21.184 79.146 50.954 1.00 56.42 189 ASP A N 1
ATOM 1270 C CA . ASP A 1 189 ? 21.113 80.540 50.509 1.00 54.65 189 ASP A CA 1
ATOM 1271 C C . ASP A 1 189 ? 21.810 80.750 49.178 1.00 52.45 189 ASP A C 1
ATOM 1272 O O . ASP A 1 189 ? 21.346 81.526 48.340 1.00 49.44 189 ASP A O 1
ATOM 1277 N N . ALA A 1 190 ? 22.935 80.081 48.980 1.00 47.71 190 ALA A N 1
ATOM 1278 C CA . ALA A 1 190 ? 23.567 80.162 47.687 1.00 47.43 190 ALA A CA 1
ATOM 1279 C C . ALA A 1 190 ? 22.594 79.575 46.678 1.00 48.25 190 ALA A C 1
ATOM 1280 O O . ALA A 1 190 ? 22.370 80.156 45.611 1.00 43.97 190 ALA A O 1
ATOM 1282 N N . ALA A 1 191 ? 21.957 78.473 47.073 1.00 42.96 191 ALA A N 1
ATOM 1283 C CA . ALA A 1 191 ? 21.013 77.751 46.223 1.00 42.09 191 ALA A CA 1
ATOM 1284 C C . ALA A 1 191 ? 19.874 78.640 45.765 1.00 47.50 191 ALA A C 1
ATOM 1285 O O . ALA A 1 191 ? 19.544 78.684 44.583 1.00 56.41 191 ALA A O 1
ATOM 1287 N N . LYS A 1 192 ? 19.273 79.348 46.708 1.00 47.87 192 LYS A N 1
ATOM 1288 C CA . LYS A 1 192 ? 18.159 80.228 46.408 1.00 42.09 192 LYS A CA 1
ATOM 1289 C C . LYS A 1 192 ? 18.566 81.333 45.414 1.00 51.06 192 LYS A C 1
ATOM 1290 O O . LYS A 1 192 ? 17.841 81.592 44.459 1.00 53.06 192 LYS A O 1
ATOM 1296 N N . ASP A 1 193 ? 19.725 81.958 45.617 1.00 54.65 193 ASP A N 1
ATOM 1297 C CA . ASP A 1 193 ? 20.225 82.998 44.703 1.00 48.93 193 ASP A CA 1
ATOM 1298 C C . ASP A 1 193 ? 20.325 82.482 43.271 1.00 50.06 193 ASP A C 1
ATOM 1299 O O . ASP A 1 193 ? 19.920 83.159 42.317 1.00 43.76 193 ASP A O 1
ATOM 1304 N N . THR A 1 194 ? 20.865 81.275 43.132 1.00 50.32 194 THR A N 1
ATOM 1305 C CA . THR A 1 194 ? 21.068 80.672 41.823 1.00 45.24 194 THR A CA 1
ATOM 1306 C C . THR A 1 194 ? 19.743 80.298 41.168 1.00 48.88 194 THR A C 1
ATOM 1307 O O . THR A 1 194 ? 19.526 80.569 39.990 1.00 48.09 194 THR A O 1
ATOM 1311 N N . ILE A 1 195 ? 18.860 79.665 41.928 1.00 49.68 195 ILE A N 1
ATOM 1312 C CA . ILE A 1 195 ? 17.591 79.230 41.379 1.00 42.09 195 ILE A CA 1
ATOM 1313 C C . ILE A 1 195 ? 16.834 80.414 40.843 1.00 46.14 195 ILE A C 1
ATOM 1314 O O . ILE A 1 195 ? 16.189 80.336 39.809 1.00 50.98 195 ILE A O 1
ATOM 1319 N N . LEU A 1 196 ? 16.918 81.529 41.546 1.00 47.70 196 LEU A N 1
ATOM 1320 C CA . LEU A 1 196 ? 16.142 82.685 41.156 1.00 46.01 196 LEU A CA 1
ATOM 1321 C C . LEU A 1 196 ? 16.755 83.396 39.944 1.00 48.24 196 LEU A C 1
ATOM 1322 O O . LEU A 1 196 ? 16.050 84.096 39.225 1.00 57.80 196 LEU A O 1
ATOM 1327 N N . ALA A 1 197 ? 18.047 83.198 39.688 1.00 51.56 197 ALA A N 1
ATOM 1328 C CA . ALA A 1 197 ? 18.664 83.737 38.465 1.00 42.09 197 ALA A CA 1
ATOM 1329 C C . ALA A 1 197 ? 18.172 82.983 37.245 1.00 49.64 197 ALA A C 1
ATOM 1330 O O . ALA A 1 197 ? 17.976 83.563 36.175 1.00 60.17 197 ALA A O 1
ATOM 1332 N N . TYR A 1 198 ? 17.955 81.688 37.422 1.00 47.92 198 TYR A N 1
ATOM 1333 C CA . TYR A 1 198 ? 17.456 80.831 36.362 1.00 45.83 198 TYR A CA 1
ATOM 1334 C C . TYR A 1 198 ? 15.962 81.022 36.110 1.00 50.35 198 TYR A C 1
ATOM 1335 O O . TYR A 1 198 ? 15.544 81.211 34.971 1.00 49.63 198 TYR A O 1
ATOM 1344 N N . ASN A 1 199 ? 15.160 80.951 37.170 1.00 49.02 199 ASN A N 1
ATOM 1345 C CA . ASN A 1 199 ? 13.716 81.048 37.038 1.00 42.09 199 ASN A CA 1
ATOM 1346 C C . ASN A 1 199 ? 13.143 81.837 38.199 1.00 44.04 199 ASN A C 1
ATOM 1347 O O . ASN A 1 199 ? 13.033 81.341 39.305 1.00 52.32 199 ASN A O 1
ATOM 1352 N N . GLU A 1 200 ? 12.769 83.073 37.922 1.00 50.05 200 GLU A N 1
ATOM 1353 C CA . GLU A 1 200 ? 12.317 84.043 38.904 1.00 42.09 200 GLU A CA 1
ATOM 1354 C C . GLU A 1 200 ? 10.887 83.738 39.355 1.00 48.60 200 GLU A C 1
ATOM 1355 O O . GLU A 1 200 ? 10.364 84.372 40.254 1.00 44.93 200 GLU A O 1
ATOM 1361 N N . ASN A 1 201 ? 10.247 82.767 38.713 1.00 48.99 201 ASN A N 1
ATOM 1362 C CA . ASN A 1 201 ? 8.866 82.426 39.041 1.00 46.04 201 ASN A CA 1
ATOM 1363 C C . ASN A 1 201 ? 8.731 81.346 40.097 1.00 50.45 201 ASN A C 1
ATOM 1364 O O . ASN A 1 201 ? 7.634 81.071 40.582 1.00 52.23 201 ASN A O 1
ATOM 1369 N N . VAL A 1 202 ? 9.851 80.721 40.430 1.00 42.09 202 VAL A N 1
ATOM 1370 C CA . VAL A 1 202 ? 9.884 79.708 41.468 1.00 43.24 202 VAL A CA 1
ATOM 1371 C C . VAL A 1 202 ? 10.052 80.324 42.864 1.00 48.87 202 VAL A C 1
ATOM 1372 O O . VAL A 1 202 ? 10.941 81.149 43.072 1.00 51.04 202 VAL A O 1
ATOM 1376 N N . HIS A 1 203 ? 9.196 79.945 43.812 1.00 50.72 203 HIS A N 1
ATOM 1377 C CA . HIS A 1 203 ? 9.344 80.401 45.198 1.00 47.17 203 HIS A CA 1
ATOM 1378 C C . HIS A 1 203 ? 10.265 79.457 45.935 1.00 42.09 203 HIS A C 1
ATOM 1379 O O . HIS A 1 203 ? 10.043 78.254 45.939 1.00 45.95 203 HIS A O 1
ATOM 1386 N N . VAL A 1 204 ? 11.268 79.991 46.612 1.00 46.91 204 VAL A N 1
ATOM 1387 C CA . VAL A 1 204 ? 12.172 79.119 47.348 1.00 49.03 204 VAL A CA 1
ATOM 1388 C C . VAL A 1 204 ? 12.133 79.365 48.874 1.00 45.05 204 VAL A C 1
ATOM 1389 O O . VAL A 1 204 ? 12.415 80.455 49.380 1.00 42.09 204 VAL A O 1
ATOM 1393 N N . GLU A 1 205 ? 11.787 78.307 49.593 1.00 49.81 205 GLU A N 1
ATOM 1394 C CA . GLU A 1 205 ? 11.742 78.314 51.047 1.00 48.82 205 GLU A CA 1
ATOM 1395 C C . GLU A 1 205 ? 12.943 77.533 51.537 1.00 50.74 205 GLU A C 1
ATOM 1396 O O . GLU A 1 205 ? 13.127 76.360 51.175 1.00 48.96 205 GLU A O 1
ATOM 1402 N N . THR A 1 206 ? 13.755 78.180 52.366 1.00 47.51 206 THR A N 1
ATOM 1403 C CA . THR A 1 206 ? 15.042 77.616 52.742 1.00 51.24 206 THR A CA 1
ATOM 1404 C C . THR A 1 206 ? 15.125 77.349 54.240 1.00 47.70 206 THR A C 1
ATOM 1405 O O . THR A 1 206 ? 14.647 78.122 55.049 1.00 49.00 206 THR A O 1
ATOM 1409 N N . PHE A 1 207 ? 15.669 76.200 54.594 1.00 47.52 207 PHE A N 1
ATOM 1410 C CA . PHE A 1 207 ? 15.864 75.875 55.981 1.00 42.09 207 PHE A CA 1
ATOM 1411 C C . PHE A 1 207 ? 17.314 75.531 56.264 1.00 48.21 207 PHE A C 1
ATOM 1412 O O . PHE A 1 207 ? 17.773 74.441 55.968 1.00 43.66 207 PHE A O 1
ATOM 1420 N N . PHE A 1 208 ? 18.021 76.452 56.902 1.00 55.47 208 PHE A N 1
ATOM 1421 C CA . PHE A 1 208 ? 19.418 76.213 57.173 1.00 51.26 208 PHE A CA 1
ATOM 1422 C C . PHE A 1 208 ? 19.532 75.313 58.379 1.00 54.45 208 PHE A C 1
ATOM 1423 O O . PHE A 1 208 ? 19.723 75.788 59.494 1.00 50.60 208 PHE A O 1
ATOM 1431 N N . GLU A 1 209 ? 19.354 74.014 58.145 1.00 52.91 209 GLU A N 1
ATOM 1432 C CA . GLU A 1 209 ? 19.458 73.011 59.195 1.00 50.15 209 GLU A CA 1
ATOM 1433 C C . GLU A 1 209 ? 19.513 71.620 58.590 1.00 52.69 209 GLU A C 1
ATOM 1434 O O . GLU A 1 209 ? 19.052 71.430 57.477 1.00 58.39 209 GLU A O 1
ATOM 1440 N N . PHE A 1 210 ? 20.017 70.632 59.324 1.00 58.69 210 PHE A N 1
ATOM 1441 C CA . PHE A 1 210 ? 19.923 69.251 58.842 1.00 61.53 210 PHE A CA 1
ATOM 1442 C C . PHE A 1 210 ? 18.637 68.607 59.349 1.00 60.53 210 PHE A C 1
ATOM 1443 O O . PHE A 1 210 ? 17.998 69.113 60.272 1.00 74.37 210 PHE A O 1
ATOM 1451 N N . ALA A 1 211 ? 18.242 67.504 58.733 1.00 56.46 211 ALA A N 1
ATOM 1452 C CA . ALA A 1 211 ? 17.054 66.791 59.176 1.00 63.69 211 ALA A CA 1
ATOM 1453 C C . ALA A 1 211 ? 17.353 65.938 60.407 1.00 73.24 211 ALA A C 1
ATOM 1454 O O . ALA A 1 211 ? 18.096 64.953 60.325 1.00 79.75 211 ALA A O 1
ATOM 1456 N N . SER A 1 212 ? 16.797 66.329 61.550 1.00 67.54 212 SER A N 1
ATOM 1457 C CA . SER A 1 212 ? 16.915 65.527 62.762 1.00 66.42 212 SER A CA 1
ATOM 1458 C C . SER A 1 212 ? 15.827 64.470 62.764 1.00 64.46 212 SER A C 1
ATOM 1459 O O . SER A 1 212 ? 14.754 64.686 62.203 1.00 61.91 212 SER A O 1
ATOM 1462 N N . PRO A 1 213 ? 16.078 63.336 63.425 1.00 64.90 213 PRO A N 1
ATOM 1463 C CA . PRO A 1 213 ? 15.022 62.329 63.509 1.00 61.73 213 PRO A CA 1
ATOM 1464 C C . PRO A 1 213 ? 13.949 62.689 64.536 1.00 57.37 213 PRO A C 1
ATOM 1465 O O . PRO A 1 213 ? 13.577 61.820 65.316 1.00 57.45 213 PRO A O 1
ATOM 1469 N N . ASP A 1 214 ? 13.487 63.940 64.531 1.00 56.80 214 ASP A N 1
ATOM 1470 C CA . ASP A 1 214 ? 12.355 64.398 65.342 1.00 44.71 214 ASP A CA 1
ATOM 1471 C C . ASP A 1 214 ? 11.141 64.589 64.442 1.00 44.84 214 ASP A C 1
ATOM 1472 O O . ASP A 1 214 ? 11.163 65.419 63.540 1.00 56.62 214 ASP A O 1
ATOM 1474 N N . ARG A 1 215 ? 10.077 63.833 64.653 1.00 47.88 215 ARG A N 1
ATOM 1475 C CA . ARG A 1 215 ? 8.934 63.948 63.744 1.00 53.29 215 ARG A CA 1
ATOM 1476 C C . ARG A 1 215 ? 8.246 65.295 63.904 1.00 50.50 215 ARG A C 1
ATOM 1477 O O . ARG A 1 215 ? 7.519 65.746 63.012 1.00 52.93 215 ARG A O 1
ATOM 1485 N N . ALA A 1 216 ? 8.464 65.943 65.041 1.00 47.90 216 ALA A N 1
ATOM 1486 C CA . ALA A 1 216 ? 7.787 67.204 65.279 1.00 48.32 216 ALA A CA 1
ATOM 1487 C C . ALA A 1 216 ? 8.344 68.279 64.347 1.00 50.44 216 ALA A C 1
ATOM 1488 O O . ALA A 1 216 ? 7.589 69.108 63.848 1.00 52.26 216 ALA A O 1
ATOM 1490 N N . ARG A 1 217 ? 9.649 68.237 64.078 1.00 46.88 217 ARG A N 1
ATOM 1491 C CA . ARG A 1 217 ? 10.278 69.219 63.204 1.00 42.09 217 ARG A CA 1
ATOM 1492 C C . ARG A 1 217 ? 10.078 68.817 61.743 1.00 55.66 217 ARG A C 1
ATOM 1493 O O . ARG A 1 217 ? 9.736 69.652 60.901 1.00 50.30 217 ARG A O 1
ATOM 1501 N N . LEU A 1 218 ? 10.243 67.524 61.461 1.00 54.19 218 LEU A N 1
ATOM 1502 C CA . LEU A 1 218 ? 10.117 66.997 60.107 1.00 46.65 218 LEU A CA 1
ATOM 1503 C C . LEU A 1 218 ? 8.765 67.300 59.475 1.00 49.26 218 LEU A C 1
ATOM 1504 O O . LEU A 1 218 ? 8.693 67.566 58.284 1.00 55.79 218 LEU A O 1
ATOM 1509 N N . GLU A 1 219 ? 7.690 67.249 60.256 1.00 49.54 219 GLU A N 1
ATOM 1510 C CA . GLU A 1 219 ? 6.377 67.561 59.715 1.00 49.40 219 GLU A CA 1
ATOM 1511 C C . GLU A 1 219 ? 6.315 69.070 59.452 1.00 53.71 219 GLU A C 1
ATOM 1512 O O . GLU A 1 219 ? 5.581 69.530 58.585 1.00 58.06 219 GLU A O 1
ATOM 1518 N N . GLU A 1 220 ? 7.105 69.839 60.196 1.00 55.10 220 GLU A N 1
ATOM 1519 C CA . GLU A 1 220 ? 7.200 71.275 59.949 1.00 53.00 220 GLU A CA 1
ATOM 1520 C C . GLU A 1 220 ? 8.018 71.531 58.687 1.00 55.90 220 GLU A C 1
ATOM 1521 O O . GLU A 1 220 ? 7.629 72.344 57.860 1.00 62.14 220 GLU A O 1
ATOM 1527 N N . LEU A 1 221 ? 9.143 70.832 58.531 1.00 52.57 221 LEU A N 1
ATOM 1528 C CA . LEU A 1 221 ? 9.980 71.005 57.346 1.00 49.45 221 LEU A CA 1
ATOM 1529 C C . LEU A 1 221 ? 9.251 70.544 56.087 1.00 50.15 221 LEU A C 1
ATOM 1530 O O . LEU A 1 221 ? 9.275 71.228 55.064 1.00 48.33 221 LEU A O 1
ATOM 1535 N N . VAL A 1 222 ? 8.572 69.407 56.164 1.00 50.83 222 VAL A N 1
ATOM 1536 C CA . VAL A 1 222 ? 7.784 68.953 55.026 1.00 50.38 222 VAL A CA 1
ATOM 1537 C C . VAL A 1 222 ? 6.660 69.945 54.717 1.00 49.54 222 VAL A C 1
ATOM 1538 O O . VAL A 1 222 ? 6.464 70.299 53.571 1.00 55.85 222 VAL A O 1
ATOM 1542 N N . GLY A 1 223 ? 5.933 70.397 55.730 1.00 51.38 223 GLY A N 1
ATOM 1543 C CA . GLY A 1 223 ? 4.888 71.385 55.540 1.00 42.09 223 GLY A CA 1
ATOM 1544 C C . GLY A 1 223 ? 3.857 70.950 54.527 1.00 42.09 223 GLY A C 1
ATOM 1545 O O . GLY A 1 223 ? 3.484 69.781 54.486 1.00 48.00 223 GLY A O 1
ATOM 1546 N N . ASP A 1 224 ? 3.468 71.857 53.636 1.00 52.54 224 ASP A N 1
ATOM 1547 C CA . ASP A 1 224 ? 2.425 71.542 52.665 1.00 55.49 224 ASP A CA 1
ATOM 1548 C C . ASP A 1 224 ? 3.004 71.129 51.323 1.00 50.17 224 ASP A C 1
ATOM 1549 O O . ASP A 1 224 ? 2.413 71.409 50.288 1.00 50.47 224 ASP A O 1
ATOM 1554 N N . SER A 1 225 ? 4.148 70.445 51.357 1.00 46.89 225 SER A N 1
ATOM 1555 C CA . SER A 1 225 ? 4.731 69.873 50.157 1.00 48.14 225 SER A CA 1
ATOM 1556 C C . SER A 1 225 ? 3.735 68.951 49.483 1.00 47.61 225 SER A C 1
ATOM 1557 O O . SER A 1 225 ? 2.874 68.344 50.128 1.00 42.09 225 SER A O 1
ATOM 1560 N N . THR A 1 226 ? 3.880 68.854 48.170 1.00 46.28 226 THR A N 1
ATOM 1561 C CA . THR A 1 226 ? 3.042 68.018 47.354 1.00 42.09 226 THR A CA 1
ATOM 1562 C C . THR A 1 226 ? 3.835 66.835 46.780 1.00 42.09 226 THR A C 1
ATOM 1563 O O . THR A 1 226 ? 3.262 65.892 46.257 1.00 51.89 226 THR A O 1
ATOM 1567 N N . PHE A 1 227 ? 5.154 66.883 46.922 1.00 42.09 227 PHE A N 1
ATOM 1568 C CA . PHE A 1 227 ? 6.052 65.837 46.435 1.00 42.09 227 PHE A CA 1
ATOM 1569 C C . PHE A 1 227 ? 7.345 65.869 47.253 1.00 42.09 227 PHE A C 1
ATOM 1570 O O . PHE A 1 227 ? 7.762 66.932 47.688 1.00 45.29 227 PHE A O 1
ATOM 1578 N N . ILE A 1 228 ? 7.990 64.723 47.459 1.00 42.09 228 ILE A N 1
ATOM 1579 C CA . ILE A 1 228 ? 9.238 64.695 48.223 1.00 45.40 228 ILE A CA 1
ATOM 1580 C C . ILE A 1 228 ? 10.336 63.915 47.494 1.00 51.08 228 ILE A C 1
ATOM 1581 O O . ILE A 1 228 ? 10.104 62.817 46.962 1.00 49.06 228 ILE A O 1
ATOM 1586 N N . ILE A 1 229 ? 11.541 64.481 47.512 1.00 46.92 229 ILE A N 1
ATOM 1587 C CA . ILE A 1 229 ? 12.729 63.849 46.955 1.00 46.56 229 ILE A CA 1
ATOM 1588 C C . ILE A 1 229 ? 13.724 63.678 48.084 1.00 50.27 229 ILE A C 1
ATOM 1589 O O . ILE A 1 229 ? 14.026 64.656 48.768 1.00 50.55 229 ILE A O 1
ATOM 1594 N N . LEU A 1 230 ? 14.231 62.461 48.278 1.00 42.09 230 LEU A N 1
ATOM 1595 C CA . LEU A 1 230 ? 15.233 62.195 49.312 1.00 48.35 230 LEU A CA 1
ATOM 1596 C C . LEU A 1 230 ? 16.109 61.057 48.858 1.00 59.42 230 LEU A C 1
ATOM 1597 O O . LEU A 1 230 ? 15.792 60.390 47.883 1.00 67.73 230 LEU A O 1
ATOM 1602 N N . ALA A 1 231 ? 17.185 60.799 49.594 1.00 65.66 231 ALA A N 1
ATOM 1603 C CA . ALA A 1 231 ? 18.184 59.830 49.164 1.00 59.36 231 ALA A CA 1
ATOM 1604 C C . ALA A 1 231 ? 17.858 58.416 49.598 1.00 62.98 231 ALA A C 1
ATOM 1605 O O . ALA A 1 231 ? 16.974 58.184 50.417 1.00 59.00 231 ALA A O 1
ATOM 1607 N N . TRP A 1 232 ? 18.572 57.478 48.979 1.00 79.62 232 TRP A N 1
ATOM 1608 C CA . TRP A 1 232 ? 18.460 56.047 49.242 1.00 75.69 232 TRP A CA 1
ATOM 1609 C C . TRP A 1 232 ? 18.887 55.674 50.668 1.00 67.05 232 TRP A C 1
ATOM 1610 O O . TRP A 1 232 ? 19.288 54.535 50.934 1.00 65.71 232 TRP A O 1
ATOM 1612 N N . THR A 1 242 ? 16.727 56.709 61.685 1.00 55.38 242 THR A N 1
ATOM 1613 C CA . THR A 1 242 ? 17.011 57.714 60.656 1.00 61.41 242 THR A CA 1
ATOM 1614 C C . THR A 1 242 ? 15.820 58.611 60.347 1.00 53.65 242 THR A C 1
ATOM 1615 O O . THR A 1 242 ? 14.670 58.196 60.462 1.00 53.26 242 THR A O 1
ATOM 1619 N N . ALA A 1 243 ? 16.111 59.852 59.976 1.00 50.94 243 ALA A N 1
ATOM 1620 C CA . ALA A 1 243 ? 15.088 60.808 59.547 1.00 52.12 243 ALA A CA 1
ATOM 1621 C C . ALA A 1 243 ? 14.290 60.320 58.346 1.00 55.28 243 ALA A C 1
ATOM 1622 O O . ALA A 1 243 ? 13.096 60.606 58.224 1.00 59.02 243 ALA A O 1
ATOM 1624 N N . GLU A 1 244 ? 14.966 59.623 57.434 1.00 57.72 244 GLU A N 1
ATOM 1625 C CA . GLU A 1 244 ? 14.327 59.147 56.209 1.00 56.85 244 GLU A CA 1
ATOM 1626 C C . GLU A 1 244 ? 13.038 58.378 56.488 1.00 54.80 244 GLU A C 1
ATOM 1627 O O . GLU A 1 244 ? 12.037 58.558 55.801 1.00 46.38 244 GLU A O 1
ATOM 1629 N N . GLU A 1 245 ? 13.044 57.531 57.505 1.00 51.38 245 GLU A N 1
ATOM 1630 C CA . GLU A 1 245 ? 11.869 56.716 57.744 1.00 43.96 245 GLU A CA 1
ATOM 1631 C C . GLU A 1 245 ? 10.700 57.533 58.307 1.00 42.09 245 GLU A C 1
ATOM 1632 O O . GLU A 1 245 ? 9.542 57.200 58.091 1.00 42.09 245 GLU A O 1
ATOM 1638 N N . ILE A 1 246 ? 10.996 58.578 59.067 1.00 45.67 246 ILE A N 1
ATOM 1639 C CA . ILE A 1 246 ? 9.934 59.433 59.580 1.00 48.27 246 ILE A CA 1
ATOM 1640 C C . ILE A 1 246 ? 9.333 60.270 58.457 1.00 53.24 246 ILE A C 1
ATOM 1641 O O . ILE A 1 246 ? 8.100 60.452 58.395 1.00 49.38 246 ILE A O 1
ATOM 1646 N N . ILE A 1 247 ? 10.196 60.768 57.567 1.00 49.27 247 ILE A N 1
ATOM 1647 C CA . ILE A 1 247 ? 9.722 61.537 56.419 1.00 54.25 247 ILE A CA 1
ATOM 1648 C C . ILE A 1 247 ? 8.762 60.662 55.611 1.00 55.24 247 ILE A C 1
ATOM 1649 O O . ILE A 1 247 ? 7.665 61.101 55.279 1.00 57.50 247 ILE A O 1
ATOM 1654 N N . HIS A 1 248 ? 9.187 59.439 55.291 1.00 42.09 248 HIS A N 1
ATOM 1655 C CA . HIS A 1 248 ? 8.320 58.437 54.683 1.00 42.09 248 HIS A CA 1
ATOM 1656 C C . HIS A 1 248 ? 6.979 58.238 55.426 1.00 49.29 248 HIS A C 1
ATOM 1657 O O . HIS A 1 248 ? 5.916 58.160 54.798 1.00 46.60 248 HIS A O 1
ATOM 1664 N N . SER A 1 249 ? 7.015 58.143 56.752 1.00 42.75 249 SER A N 1
ATOM 1665 C CA . SER A 1 249 ? 5.776 58.015 57.506 1.00 49.11 249 SER A CA 1
ATOM 1666 C C . SER A 1 249 ? 4.923 59.278 57.341 1.00 51.42 249 SER A C 1
ATOM 1667 O O . SER A 1 249 ? 3.697 59.217 57.142 1.00 42.09 249 SER A O 1
ATOM 1670 N N . ILE A 1 250 ? 5.570 60.429 57.453 1.00 46.98 250 ILE A N 1
ATOM 1671 C CA . ILE A 1 250 ? 4.859 61.681 57.260 1.00 49.55 250 ILE A CA 1
ATOM 1672 C C . ILE A 1 250 ? 4.192 61.680 55.883 1.00 50.95 250 ILE A C 1
ATOM 1673 O O . ILE A 1 250 ? 3.052 62.124 55.716 1.00 48.71 250 ILE A O 1
ATOM 1678 N N . ALA A 1 251 ? 4.923 61.170 54.896 1.00 52.69 251 ALA A N 1
ATOM 1679 C CA . ALA A 1 251 ? 4.452 61.120 53.518 1.00 47.99 251 ALA A CA 1
ATOM 1680 C C . ALA A 1 251 ? 3.257 60.194 53.373 1.00 46.80 251 ALA A C 1
ATOM 1681 O O . ALA A 1 251 ? 2.237 60.588 52.828 1.00 48.08 251 ALA A O 1
ATOM 1683 N N . LYS A 1 252 ? 3.363 58.972 53.888 1.00 46.99 252 LYS A N 1
ATOM 1684 C CA . LYS A 1 252 ? 2.224 58.055 53.855 1.00 48.89 252 LYS A CA 1
ATOM 1685 C C . LYS A 1 252 ? 0.974 58.669 54.523 1.00 53.36 252 LYS A C 1
ATOM 1686 O O . LYS A 1 252 ? -0.154 58.547 54.023 1.00 48.55 252 LYS A O 1
ATOM 1692 N N . ASP A 1 253 ? 1.191 59.345 55.648 1.00 53.43 253 ASP A N 1
ATOM 1693 C CA . ASP A 1 253 ? 0.105 59.955 56.404 1.00 52.16 253 ASP A CA 1
ATOM 1694 C C . ASP A 1 253 ? -0.548 61.140 55.706 1.00 52.80 253 ASP A C 1
ATOM 1695 O O . ASP A 1 253 ? -1.718 61.416 55.942 1.00 55.22 253 ASP A O 1
ATOM 1700 N N . LYS A 1 254 ? 0.212 61.876 54.900 1.00 57.79 254 LYS A N 1
ATOM 1701 C CA . LYS A 1 254 ? -0.334 63.055 54.223 1.00 53.23 254 LYS A CA 1
ATOM 1702 C C . LYS A 1 254 ? -0.610 62.858 52.721 1.00 51.17 254 LYS A C 1
ATOM 1703 O O . LYS A 1 254 ? -0.944 63.816 52.030 1.00 59.08 254 LYS A O 1
ATOM 1709 N N . ALA A 1 255 ? -0.462 61.630 52.219 1.00 50.39 255 ALA A N 1
ATOM 1710 C CA . ALA A 1 255 ? -0.600 61.332 50.782 1.00 48.22 255 ALA A CA 1
ATOM 1711 C C . ALA A 1 255 ? 0.341 62.172 49.929 1.00 50.61 255 ALA A C 1
ATOM 1712 O O . ALA A 1 255 ? -0.098 62.930 49.068 1.00 54.42 255 ALA A O 1
ATOM 1714 N N . ILE A 1 256 ? 1.635 62.030 50.170 1.00 42.09 256 ILE A N 1
ATOM 1715 C CA . ILE A 1 256 ? 2.627 62.774 49.432 1.00 44.32 256 ILE A CA 1
ATOM 1716 C C . ILE A 1 256 ? 3.569 61.826 48.693 1.00 47.22 256 ILE A C 1
ATOM 1717 O O . ILE A 1 256 ? 4.157 60.933 49.299 1.00 44.69 256 ILE A O 1
ATOM 1722 N N . PRO A 1 257 ? 3.699 62.007 47.371 1.00 52.08 257 PRO A N 1
ATOM 1723 C CA . PRO A 1 257 ? 4.664 61.203 46.628 1.00 47.04 257 PRO A CA 1
ATOM 1724 C C . PRO A 1 257 ? 6.111 61.415 47.100 1.00 46.22 257 PRO A C 1
ATOM 1725 O O . PRO A 1 257 ? 6.560 62.523 47.367 1.00 42.97 257 PRO A O 1
ATOM 1729 N N . VAL A 1 258 ? 6.832 60.313 47.196 1.00 42.83 258 VAL A N 1
ATOM 1730 C CA . VAL A 1 258 ? 8.220 60.316 47.584 1.00 44.31 258 VAL A CA 1
ATOM 1731 C C . VAL A 1 258 ? 9.011 59.518 46.540 1.00 50.53 258 VAL A C 1
ATOM 1732 O O . VAL A 1 258 ? 8.631 58.402 46.178 1.00 54.61 258 VAL A O 1
ATOM 1736 N N . ILE A 1 259 ? 10.111 60.077 46.053 1.00 44.30 259 ILE A N 1
ATOM 1737 C CA . ILE A 1 259 ? 10.951 59.335 45.129 1.00 45.77 259 ILE A CA 1
ATOM 1738 C C . ILE A 1 259 ? 12.316 59.154 45.749 1.00 48.71 259 ILE A C 1
ATOM 1739 O O . ILE A 1 259 ? 12.874 60.096 46.295 1.00 54.35 259 ILE A O 1
ATOM 1744 N N . GLU A 1 260 ? 12.851 57.940 45.659 1.00 56.39 260 GLU A N 1
ATOM 1745 C CA . GLU A 1 260 ? 14.162 57.635 46.214 1.00 54.35 260 GLU A CA 1
ATOM 1746 C C . GLU A 1 260 ? 15.160 57.626 45.089 1.00 61.07 260 GLU A C 1
ATOM 1747 O O . GLU A 1 260 ? 14.800 57.654 43.914 1.00 62.38 260 GLU A O 1
ATOM 1753 N N . LEU A 1 261 ? 16.426 57.528 45.447 1.00 61.95 261 LEU A N 1
ATOM 1754 C CA . LEU A 1 261 ? 17.459 57.516 44.442 1.00 55.20 261 LEU A CA 1
ATOM 1755 C C . LEU A 1 261 ? 18.785 57.302 45.119 1.00 57.78 261 LEU A C 1
ATOM 1756 O O . LEU A 1 261 ? 18.895 57.429 46.338 1.00 58.09 261 LEU A O 1
ATOM 1761 N N . GLY A 1 262 ? 19.787 56.935 44.337 1.00 50.63 262 GLY A N 1
ATOM 1762 C CA . GLY A 1 262 ? 21.104 56.775 44.895 1.00 61.70 262 GLY A CA 1
ATOM 1763 C C . GLY A 1 262 ? 21.991 55.914 44.039 1.00 59.77 262 GLY A C 1
ATOM 1764 O O . GLY A 1 262 ? 21.513 55.101 43.254 1.00 63.01 262 GLY A O 1
ATOM 1765 N N . GLY A 1 263 ? 23.294 56.084 44.216 1.00 62.28 263 GLY A N 1
ATOM 1766 C CA . GLY A 1 263 ? 24.275 55.343 43.462 1.00 55.42 263 GLY A CA 1
ATOM 1767 C C . GLY A 1 263 ? 25.585 56.091 43.494 1.00 60.39 263 GLY A C 1
ATOM 1768 O O . GLY A 1 263 ? 25.805 56.969 44.321 1.00 72.57 263 GLY A O 1
ATOM 1769 N N . ASP A 1 264 ? 26.468 55.725 42.589 1.00 61.71 264 ASP A N 1
ATOM 1770 C CA . ASP A 1 264 ? 27.766 56.347 42.495 1.00 60.53 264 ASP A CA 1
ATOM 1771 C C . ASP A 1 264 ? 28.225 56.467 41.045 1.00 61.53 264 ASP A C 1
ATOM 1772 O O . ASP A 1 264 ? 27.561 55.994 40.120 1.00 56.99 264 ASP A O 1
ATOM 1777 N N . PRO A 1 265 ? 29.358 57.128 40.838 1.00 57.45 265 PRO A N 1
ATOM 1778 C CA . PRO A 1 265 ? 29.982 57.176 39.517 1.00 54.19 265 PRO A CA 1
ATOM 1779 C C . PRO A 1 265 ? 30.017 55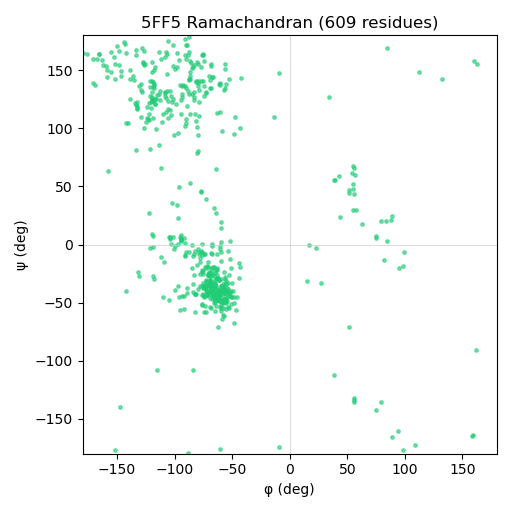.835 38.787 1.00 50.12 265 PRO A C 1
ATOM 1780 O O . PRO A 1 265 ? 30.290 55.863 37.592 1.00 71.55 265 PRO A O 1
ATOM 1784 N N . LEU A 1 266 ? 29.805 54.707 39.469 1.00 45.46 266 LEU A N 1
ATOM 1785 C CA . LEU A 1 266 ? 29.846 53.381 38.829 1.00 52.30 266 LEU A CA 1
ATOM 1786 C C . LEU A 1 266 ? 28.472 52.810 38.401 1.00 57.94 266 LEU A C 1
ATOM 1787 O O . LEU A 1 266 ? 28.325 52.315 37.283 1.00 59.72 266 LEU A O 1
ATOM 1792 N N . GLU A 1 267 ? 27.465 52.903 39.265 1.00 61.95 267 GLU A N 1
ATOM 1793 C CA . GLU A 1 267 ? 26.098 52.517 38.889 1.00 62.35 267 GLU A CA 1
ATOM 1794 C C . GLU A 1 267 ? 25.088 53.399 39.615 1.00 56.44 267 GLU A C 1
ATOM 1795 O O . GLU A 1 267 ? 25.293 53.775 40.764 1.00 61.16 267 GLU A O 1
ATOM 1801 N N . ILE A 1 268 ? 23.989 53.712 38.946 1.00 53.34 268 ILE A N 1
ATOM 1802 C CA . ILE A 1 268 ? 23.011 54.629 39.487 1.00 55.41 268 ILE A CA 1
ATOM 1803 C C . ILE A 1 268 ? 21.719 53.883 39.665 1.00 56.73 268 ILE A C 1
ATOM 1804 O O . ILE A 1 268 ? 21.452 52.934 38.921 1.00 57.78 268 ILE A O 1
ATOM 1809 N N . SER A 1 269 ? 20.899 54.326 40.613 1.00 43.49 269 SER A N 1
ATOM 1810 C CA . SER A 1 269 ? 19.572 53.754 40.762 1.00 50.48 269 SER A CA 1
ATOM 1811 C C . SER A 1 269 ? 18.609 54.922 40.983 1.00 51.92 269 SER A C 1
ATOM 1812 O O . SER A 1 269 ? 18.994 55.942 41.542 1.00 51.66 269 SER A O 1
ATOM 1815 N N . VAL A 1 270 ? 17.392 54.820 40.460 1.00 42.09 270 VAL A N 1
ATOM 1816 C CA . VAL A 1 270 ? 16.403 55.861 40.693 1.00 49.34 270 VAL A CA 1
ATOM 1817 C C . VAL A 1 270 ? 14.994 55.331 40.961 1.00 57.50 270 VAL A C 1
ATOM 1818 O O . VAL A 1 270 ? 14.462 54.520 40.199 1.00 51.22 270 VAL A O 1
ATOM 1822 N N . GLY A 1 271 ? 14.420 55.745 42.086 1.00 58.29 271 GLY A N 1
ATOM 1823 C CA . GLY A 1 271 ? 13.135 55.232 42.505 1.00 52.27 271 GLY A CA 1
ATOM 1824 C C . GLY A 1 271 ? 13.349 54.147 43.522 1.00 59.36 271 GLY A C 1
ATOM 1825 O O . GLY A 1 271 ? 14.491 53.843 43.885 1.00 57.76 271 GLY A O 1
ATOM 1826 N N . PRO A 1 272 ? 12.255 53.521 43.957 1.00 61.13 272 PRO A N 1
ATOM 1827 C CA . PRO A 1 272 ? 10.904 53.680 43.410 1.00 56.57 272 PRO A CA 1
ATOM 1828 C C . PRO A 1 272 ? 10.207 54.976 43.786 1.00 53.14 272 PRO A C 1
ATOM 1829 O O . PRO A 1 272 ? 10.631 55.650 44.720 1.00 54.64 272 PRO A O 1
ATOM 1833 N N . ILE A 1 273 ? 9.153 55.314 43.045 1.00 49.40 273 ILE A N 1
ATOM 1834 C CA . ILE A 1 273 ? 8.241 56.372 43.454 1.00 49.10 273 ILE A CA 1
ATOM 1835 C C . ILE A 1 273 ? 7.130 55.763 44.283 1.00 56.52 273 ILE A C 1
ATOM 1836 O O . ILE A 1 273 ? 6.550 54.755 43.884 1.00 56.19 273 ILE A O 1
ATOM 1841 N N . TYR A 1 274 ? 6.799 56.402 45.406 1.00 57.54 274 TYR A N 1
ATOM 1842 C CA . TYR A 1 274 ? 5.675 55.976 46.235 1.00 49.61 274 TYR A CA 1
ATOM 1843 C C . TYR A 1 274 ? 4.525 56.970 46.102 1.00 51.67 274 TYR A C 1
ATOM 1844 O O . TYR A 1 274 ? 4.641 58.128 46.474 1.00 55.11 274 TYR A O 1
ATOM 1853 N N . LEU A 1 275 ? 3.419 56.540 45.529 1.00 47.26 275 LEU A N 1
ATOM 1854 C CA . LEU A 1 275 ? 2.335 57.471 45.304 1.00 46.01 275 LEU A CA 1
ATOM 1855 C C . LEU A 1 275 ? 1.645 57.867 46.592 1.00 49.14 275 LEU A C 1
ATOM 1856 O O . LEU A 1 275 ? 1.156 58.990 46.714 1.00 54.61 275 LEU A O 1
ATOM 1861 N N . ASN A 1 276 ? 1.606 56.937 47.544 1.00 54.48 276 ASN A N 1
ATOM 1862 C CA . ASN A 1 276 ? 0.980 57.173 48.843 1.00 54.12 276 ASN A CA 1
ATOM 1863 C C . ASN A 1 276 ? -0.460 57.614 48.672 1.00 48.87 276 ASN A C 1
ATOM 1864 O O . ASN A 1 276 ? -0.925 58.535 49.348 1.00 49.54 276 ASN A O 1
ATOM 1869 N N . ASP A 1 277 ? -1.158 56.941 47.763 1.00 51.85 277 ASP A N 1
ATOM 1870 C CA . ASP A 1 277 ? -2.572 57.206 47.505 1.00 57.84 277 ASP A CA 1
ATOM 1871 C C . ASP A 1 277 ? -3.500 56.177 48.187 1.00 65.15 277 ASP A C 1
ATOM 1872 O O . ASP A 1 277 ? -4.728 56.282 48.104 1.00 64.12 277 ASP A O 1
ATOM 1877 N N . GLY A 1 278 ? -2.911 55.171 48.835 1.00 66.10 278 GLY A N 1
ATOM 1878 C CA . GLY A 1 278 ? -3.694 54.108 49.440 1.00 67.17 278 GLY A CA 1
ATOM 1879 C C . GLY A 1 278 ? -4.112 52.964 48.538 1.00 76.09 278 GLY A C 1
ATOM 1880 O O . GLY A 1 278 ? -4.847 52.076 48.981 1.00 76.53 278 GLY A O 1
ATOM 1881 N N . VAL A 1 279 ? -3.679 52.997 47.276 1.00 70.35 279 VAL A N 1
ATOM 1882 C CA . VAL A 1 279 ? -3.982 51.932 46.315 1.00 70.35 279 VAL A CA 1
ATOM 1883 C C . VAL A 1 279 ? -2.692 51.341 45.756 1.00 69.79 279 VAL A C 1
ATOM 1884 O O . VAL A 1 279 ? -2.646 50.854 44.625 1.00 69.20 279 VAL A O 1
ATOM 1888 N N . HIS A 1 280 ? -1.635 51.427 46.547 1.00 60.33 280 HIS A N 1
ATOM 1889 C CA . HIS A 1 280 ? -0.354 50.842 46.195 1.00 69.32 280 HIS A CA 1
ATOM 1890 C C . HIS A 1 280 ? 0.348 50.493 47.480 1.00 72.14 280 HIS A C 1
ATOM 1891 O O . HIS A 1 280 ? 0.078 51.104 48.512 1.00 78.85 280 HIS A O 1
ATOM 1898 N N . SER A 1 281 ? 1.263 49.537 47.431 1.00 76.10 281 SER A N 1
ATOM 1899 C CA . SER A 1 281 ? 1.901 49.106 48.665 1.00 79.15 281 SER A CA 1
ATOM 1900 C C . SER A 1 281 ? 2.796 50.257 49.144 1.00 77.90 281 SER A C 1
ATOM 1901 O O . SER A 1 281 ? 3.409 50.966 48.329 1.00 69.64 281 SER A O 1
ATOM 1904 N N . GLY A 1 282 ? 2.831 50.453 50.459 1.00 65.06 282 GLY A N 1
ATOM 1905 C CA . GLY A 1 282 ? 3.561 51.548 51.069 1.00 63.87 282 GLY A CA 1
ATOM 1906 C C . GLY A 1 282 ? 4.976 51.157 51.424 1.00 66.13 282 GLY A C 1
ATOM 1907 O O . GLY A 1 282 ? 5.380 50.013 51.186 1.00 65.73 282 GLY A O 1
ATOM 1908 N N . PHE A 1 283 ? 5.746 52.117 51.936 1.00 65.79 283 PHE A N 1
ATOM 1909 C CA . PHE A 1 283 ? 7.142 51.878 52.315 1.00 58.88 283 PHE A CA 1
ATOM 1910 C C . PHE A 1 283 ? 7.226 50.783 53.376 1.00 66.08 283 PHE A C 1
ATOM 1911 O O . PHE A 1 283 ? 8.140 49.948 53.349 1.00 64.51 283 PHE A O 1
ATOM 1919 N N . ASP A 1 284 ? 6.293 50.822 54.331 1.00 64.82 284 ASP A N 1
ATOM 1920 C CA . ASP A 1 284 ? 6.193 49.803 55.372 1.00 56.74 284 ASP A CA 1
ATOM 1921 C C . ASP A 1 284 ? 6.100 48.405 54.816 1.00 62.42 284 ASP A C 1
ATOM 1922 O O . ASP A 1 284 ? 6.890 47.533 55.157 1.00 66.92 284 ASP A O 1
ATOM 1927 N N . GLU A 1 285 ? 5.135 48.216 53.927 1.00 67.66 285 GLU A N 1
ATOM 1928 C CA . GLU A 1 285 ? 4.891 46.922 53.306 1.00 72.73 285 GLU A CA 1
ATOM 1929 C C . GLU A 1 285 ? 6.154 46.267 52.710 1.00 75.46 285 GLU A C 1
ATOM 1930 O O . GLU A 1 285 ? 6.287 45.041 52.738 1.00 84.22 285 GLU A O 1
ATOM 1932 N N . VAL A 1 286 ? 7.094 47.057 52.197 1.00 60.36 286 VAL A N 1
ATOM 1933 C CA . VAL A 1 286 ? 8.273 46.445 51.597 1.00 66.66 286 VAL A CA 1
ATOM 1934 C C . VAL A 1 286 ? 9.344 46.110 52.636 1.00 68.06 286 VAL A C 1
ATOM 1935 O O . VAL A 1 286 ? 9.858 44.983 52.660 1.00 65.74 286 VAL A O 1
ATOM 1939 N N . HIS A 1 311 ? 29.292 50.866 61.450 1.00 67.47 311 HIS A N 1
ATOM 1940 C CA . HIS A 1 311 ? 29.680 51.178 62.836 1.00 84.92 311 HIS A CA 1
ATOM 1941 C C . HIS A 1 311 ? 30.845 52.166 62.950 1.00 81.61 311 HIS A C 1
ATOM 1942 O O . HIS A 1 311 ? 30.925 53.157 62.223 1.00 81.61 311 HIS A O 1
ATOM 1944 N N . SER A 1 312 ? 31.740 51.894 63.892 1.00 80.74 312 SER A N 1
ATOM 1945 C CA . SER A 1 312 ? 32.924 52.728 64.072 1.00 83.43 312 SER A CA 1
ATOM 1946 C C . SER A 1 312 ? 33.972 52.357 63.023 1.00 82.13 312 SER A C 1
ATOM 1947 O O . SER A 1 312 ? 33.970 51.239 62.487 1.00 79.66 312 SER A O 1
ATOM 1949 N N . PHE A 1 313 ? 34.856 53.302 62.722 1.00 76.98 313 PHE A N 1
ATOM 1950 C CA . PHE A 1 313 ? 35.856 53.107 61.673 1.00 88.59 313 PHE A CA 1
ATOM 1951 C C . PHE A 1 313 ? 37.274 53.243 62.202 1.00 78.54 313 PHE A C 1
ATOM 1952 O O . PHE A 1 313 ? 37.574 54.117 63.011 1.00 76.43 313 PHE A O 1
ATOM 1954 N N . ILE A 1 314 ? 38.152 52.389 61.697 1.00 75.45 314 ILE A N 1
ATOM 1955 C CA . ILE A 1 314 ? 39.542 52.379 62.114 1.00 75.59 314 ILE A CA 1
ATOM 1956 C C . ILE A 1 314 ? 40.228 53.401 61.233 1.00 75.34 314 ILE A C 1
ATOM 1957 O O . ILE A 1 314 ? 41.252 53.132 60.601 1.00 75.62 314 ILE A O 1
ATOM 1962 N N . ASP A 1 315 ? 39.648 54.600 61.236 1.00 77.71 315 ASP A N 1
ATOM 1963 C CA . ASP A 1 315 ? 39.972 55.637 60.264 1.00 85.59 315 ASP A CA 1
ATOM 1964 C C . ASP A 1 315 ? 41.357 56.245 60.423 1.00 77.58 315 ASP A C 1
ATOM 1965 O O . ASP A 1 315 ? 42.052 56.495 59.433 1.00 84.35 315 ASP A O 1
ATOM 1967 N N . GLY A 1 316 ? 41.760 56.476 61.662 1.00 68.45 316 GLY A N 1
ATOM 1968 C CA . GLY A 1 316 ? 43.049 57.084 61.920 1.00 68.21 316 GLY A CA 1
ATOM 1969 C C . GLY A 1 316 ? 42.984 58.566 61.600 1.00 76.84 316 GLY A C 1
ATOM 1970 O O . GLY A 1 316 ? 41.963 59.217 61.851 1.00 78.97 316 GLY A O 1
ATOM 1971 N N . ASP A 1 317 ? 44.060 59.105 61.033 1.00 69.63 317 ASP A N 1
ATOM 1972 C CA . ASP A 1 317 ? 44.124 60.538 60.772 1.00 64.96 317 ASP A CA 1
ATOM 1973 C C . ASP A 1 317 ? 43.816 60.948 59.326 1.00 77.91 317 ASP A C 1
ATOM 1974 O O . ASP A 1 317 ? 43.836 62.144 59.018 1.00 80.85 317 ASP A O 1
ATOM 1976 N N . ARG A 1 318 ? 43.556 59.980 58.440 1.00 76.38 318 ARG A N 1
ATOM 1977 C CA . ARG A 1 318 ? 43.180 60.288 57.046 1.00 72.70 318 ARG A CA 1
ATOM 1978 C C . ARG A 1 318 ? 41.706 60.681 56.954 1.00 64.25 318 ARG A C 1
ATOM 1979 O O . ARG A 1 318 ? 40.840 60.044 57.552 1.00 56.58 318 ARG A O 1
ATOM 1981 N N . LYS A 1 319 ? 41.420 61.726 56.190 1.00 63.97 319 LYS A N 1
ATOM 1982 C CA . LYS A 1 319 ? 40.041 62.191 56.038 1.00 76.99 319 LYS A CA 1
ATOM 1983 C C . LYS A 1 319 ? 39.376 61.463 54.860 1.00 77.41 319 LYS A C 1
ATOM 1984 O O . LYS A 1 319 ? 39.846 61.556 53.724 1.00 75.73 319 LYS A O 1
ATOM 1986 N N . VAL A 1 320 ? 38.297 60.726 55.130 1.00 70.73 320 VAL A N 1
ATOM 1987 C CA . VAL A 1 320 ? 37.664 59.916 54.091 1.00 67.71 320 VAL A CA 1
ATOM 1988 C C . VAL A 1 320 ? 36.529 60.700 53.457 1.00 73.84 320 VAL A C 1
ATOM 1989 O O . VAL A 1 320 ? 35.613 61.178 54.138 1.00 78.96 320 VAL A O 1
ATOM 1993 N N . ASN A 1 321 ? 36.611 60.829 52.140 1.00 63.63 321 ASN A N 1
ATOM 1994 C CA . ASN A 1 321 ? 35.720 61.698 51.399 1.00 63.83 321 ASN A CA 1
ATOM 1995 C C . ASN A 1 321 ? 34.773 60.960 50.456 1.00 66.21 321 ASN A C 1
ATOM 1996 O O . ASN A 1 321 ? 34.956 59.773 50.177 1.00 63.03 321 ASN A O 1
ATOM 2001 N N . ALA A 1 322 ? 33.746 61.659 49.984 1.00 71.09 322 ALA A N 1
ATOM 2002 C CA . ALA A 1 322 ? 32.863 61.093 48.969 1.00 72.43 322 ALA A CA 1
ATOM 2003 C C . ALA A 1 322 ? 33.499 61.288 47.581 1.00 69.69 322 ALA A C 1
ATOM 2004 O O . ALA A 1 322 ? 33.891 62.403 47.235 1.00 62.77 322 ALA A O 1
ATOM 2006 N N . TRP A 1 323 ? 33.639 60.202 46.816 1.00 68.08 323 TRP A N 1
ATOM 2007 C CA . TRP A 1 323 ? 34.208 60.249 45.457 1.00 65.82 323 TRP A CA 1
ATOM 2008 C C . TRP A 1 323 ? 33.136 60.469 44.356 1.00 58.91 323 TRP A C 1
ATOM 2009 O O . TRP A 1 323 ? 32.368 59.571 44.045 1.00 57.70 323 TRP A O 1
ATOM 2020 N N . GLN A 1 324 ? 33.102 61.653 43.759 1.00 51.88 324 GLN A N 1
ATOM 2021 C CA . GLN A 1 324 ? 32.020 62.013 42.856 1.00 45.45 324 GLN A CA 1
ATOM 2022 C C . GLN A 1 324 ? 32.456 62.954 41.747 1.00 56.85 324 GLN A C 1
ATOM 2023 O O . GLN A 1 324 ? 33.420 63.708 41.906 1.00 61.81 324 GLN A O 1
ATOM 2029 N N . SER A 1 325 ? 31.725 62.913 40.633 1.00 58.25 325 SER A N 1
ATOM 2030 C CA . SER A 1 325 ? 31.884 63.861 39.530 1.00 49.10 325 SER A CA 1
ATOM 2031 C C . SER A 1 325 ? 30.500 64.165 38.972 1.00 50.82 325 SER A C 1
ATOM 2032 O O . SER A 1 325 ? 29.534 63.476 39.288 1.00 50.98 325 SER A O 1
ATOM 2035 N N . ALA A 1 326 ? 30.387 65.219 38.178 1.00 50.20 326 ALA A N 1
ATOM 2036 C CA . ALA A 1 326 ? 29.064 65.713 37.775 1.00 56.02 326 ALA A CA 1
ATOM 2037 C C . ALA A 1 326 ? 28.195 64.742 36.928 1.00 54.35 326 ALA A C 1
ATOM 2038 O O . ALA A 1 326 ? 26.984 64.632 37.164 1.00 48.28 326 ALA A O 1
ATOM 2040 N N . PRO A 1 327 ? 28.803 64.045 35.943 1.00 59.05 327 PRO A N 1
ATOM 2041 C CA . PRO A 1 327 ? 28.064 63.214 34.973 1.00 53.63 327 PRO A CA 1
ATOM 2042 C C . PRO A 1 327 ? 27.058 62.244 35.582 1.00 49.53 327 PRO A C 1
ATOM 2043 O O . PRO A 1 327 ? 25.979 62.042 35.040 1.00 53.05 327 PRO A O 1
ATOM 2047 N N . SER A 1 328 ? 27.424 61.620 36.684 1.00 51.00 328 SER A N 1
ATOM 2048 C CA . SER A 1 328 ? 26.555 60.647 37.317 1.00 42.09 328 SER A CA 1
ATOM 2049 C C . SER A 1 328 ? 25.326 61.330 37.912 1.00 49.17 328 SER A C 1
ATOM 2050 O O . SER A 1 328 ? 24.239 60.763 37.947 1.00 52.11 328 SER A O 1
ATOM 2053 N N . LEU A 1 329 ? 25.506 62.552 38.394 1.00 49.25 329 LEU A N 1
ATOM 2054 C CA . LEU A 1 329 ? 24.422 63.292 39.022 1.00 47.89 329 LEU A CA 1
ATOM 2055 C C . LEU A 1 329 ? 23.387 63.779 38.013 1.00 51.24 329 LEU A C 1
ATOM 2056 O O . LEU A 1 329 ? 22.183 63.768 38.297 1.00 52.10 329 LEU A O 1
ATOM 2061 N N . SER A 1 330 ? 23.846 64.226 36.845 1.00 46.84 330 SER A N 1
ATOM 2062 C CA . SER A 1 330 ? 22.918 64.780 35.857 1.00 54.67 330 SER A CA 1
ATOM 2063 C C . SER A 1 330 ? 21.988 63.691 35.344 1.00 55.88 330 SER A C 1
ATOM 2064 O O . SER A 1 330 ? 20.772 63.911 35.195 1.00 53.66 330 SER A O 1
ATOM 2067 N N . ILE A 1 331 ? 22.551 62.509 35.108 1.00 42.09 331 ILE A N 1
ATOM 2068 C CA . ILE A 1 331 ? 21.740 61.397 34.667 1.00 42.09 331 ILE A CA 1
ATOM 2069 C C . ILE A 1 331 ? 20.672 61.115 35.714 1.00 47.84 331 ILE A C 1
ATOM 2070 O O . ILE A 1 331 ? 19.494 60.989 35.384 1.00 42.09 331 ILE A O 1
ATOM 2083 N N . ALA A 1 333 ? 19.462 63.038 38.191 1.00 45.36 333 ALA A N 1
ATOM 2084 C CA . ALA A 1 333 ? 18.468 64.094 38.382 1.00 47.65 333 ALA A CA 1
ATOM 2085 C C . ALA A 1 333 ? 17.491 64.201 37.205 1.00 53.57 333 ALA A C 1
ATOM 2086 O O . ALA A 1 333 ? 16.327 64.581 37.386 1.00 50.71 333 ALA A O 1
ATOM 2088 N N . GLY A 1 334 ? 17.976 63.884 36.005 1.00 47.07 334 GLY A N 1
ATOM 2089 C CA . GLY A 1 334 ? 17.165 63.923 34.803 1.00 42.45 334 GLY A CA 1
ATOM 2090 C C . GLY A 1 334 ? 16.153 62.799 34.738 1.00 42.32 334 GLY A C 1
ATOM 2091 O O . GLY A 1 334 ? 15.038 62.993 34.273 1.00 42.63 334 GLY A O 1
ATOM 2092 N N . ILE A 1 335 ? 16.560 61.603 35.143 1.00 42.09 335 ILE A N 1
ATOM 2093 C CA . ILE A 1 335 ? 15.628 60.500 35.293 1.00 42.09 335 ILE A CA 1
ATOM 2094 C C . ILE A 1 335 ? 14.579 60.842 36.355 1.00 54.33 335 ILE A C 1
ATOM 2095 O O . ILE A 1 335 ? 13.385 60.639 36.155 1.00 58.51 335 ILE A O 1
ATOM 2100 N N . VAL A 1 336 ? 15.039 61.393 37.476 1.00 50.51 336 VAL A N 1
ATOM 2101 C CA . VAL A 1 336 ? 14.163 61.777 38.567 1.00 42.09 336 VAL A CA 1
ATOM 2102 C C . VAL A 1 336 ? 13.201 62.866 38.153 1.00 49.88 336 VAL A C 1
ATOM 2103 O O . VAL A 1 336 ? 12.007 62.792 38.416 1.00 52.75 336 VAL A O 1
ATOM 2107 N N . THR A 1 337 ? 13.731 63.898 37.516 1.00 49.94 337 THR A N 1
ATOM 2108 C CA . THR A 1 337 ? 12.923 65.050 37.181 1.00 48.36 337 THR A CA 1
ATOM 2109 C C . THR A 1 337 ? 11.842 64.674 36.174 1.00 55.15 337 THR A C 1
ATOM 2110 O O . THR A 1 337 ? 10.668 65.026 36.361 1.00 51.53 337 THR A O 1
ATOM 2114 N N . ASP A 1 338 ? 12.231 63.934 35.133 1.00 49.64 338 ASP A N 1
ATOM 2115 C CA . ASP A 1 338 ? 11.275 63.440 34.155 1.00 45.41 338 ASP A CA 1
ATOM 2116 C C . ASP A 1 338 ? 10.183 62.609 34.834 1.00 53.78 338 ASP A C 1
ATOM 2117 O O . ASP A 1 338 ? 8.999 62.806 34.555 1.00 55.15 338 ASP A O 1
ATOM 2122 N N . GLN A 1 339 ? 10.569 61.688 35.721 1.00 54.00 339 GLN A N 1
ATOM 2123 C CA . GLN A 1 339 ? 9.589 60.852 36.433 1.00 48.96 339 GLN A CA 1
ATOM 2124 C C . GLN A 1 339 ? 8.723 61.654 37.392 1.00 49.11 339 GLN A C 1
ATOM 2125 O O . GLN A 1 339 ? 7.537 61.364 37.554 1.00 54.48 339 GLN A O 1
ATOM 2131 N N . VAL A 1 340 ? 9.305 62.649 38.051 1.00 52.37 340 VAL A N 1
ATOM 2132 C CA . VAL A 1 340 ? 8.509 63.508 38.926 1.00 49.18 340 VAL A CA 1
ATOM 2133 C C . VAL A 1 340 ? 7.540 64.360 38.115 1.00 47.95 340 VAL A C 1
ATOM 2134 O O . VAL A 1 340 ? 6.392 64.526 38.512 1.00 42.09 340 VAL A O 1
ATOM 2138 N N . VAL A 1 341 ? 7.998 64.888 36.980 1.00 43.68 341 VAL A N 1
ATOM 2139 C CA . VAL A 1 341 ? 7.138 65.719 36.155 1.00 42.23 341 VAL A CA 1
ATOM 2140 C C . VAL A 1 341 ? 5.980 64.924 35.570 1.00 42.09 341 VAL A C 1
ATOM 2141 O O . VAL A 1 341 ? 4.830 65.361 35.626 1.00 42.09 341 VAL A O 1
ATOM 2145 N N . LYS A 1 342 ? 6.274 63.741 35.043 1.00 47.74 342 LYS A N 1
ATOM 2146 C CA . LYS A 1 342 ? 5.220 62.843 34.554 1.00 48.83 342 LYS A CA 1
ATOM 2147 C C . LYS A 1 342 ? 4.202 62.471 35.628 1.00 43.99 342 LYS A C 1
ATOM 2148 O O . LYS A 1 342 ? 3.020 62.376 35.337 1.00 45.38 342 LYS A O 1
ATOM 2154 N N . THR A 1 343 ? 4.660 62.253 36.860 1.00 46.25 343 THR A N 1
ATOM 2155 C CA . THR A 1 343 ? 3.760 61.906 37.957 1.00 44.15 343 THR A CA 1
ATOM 2156 C C . THR A 1 343 ? 2.877 63.080 38.357 1.00 42.09 343 THR A C 1
ATOM 2157 O O . THR A 1 343 ? 1.674 62.939 38.416 1.00 42.09 343 THR A O 1
ATOM 2161 N N . ILE A 1 344 ? 3.480 64.227 38.654 1.00 44.95 344 ILE A N 1
ATOM 2162 C CA . ILE A 1 344 ? 2.721 65.420 39.022 1.00 42.09 344 ILE A CA 1
ATOM 2163 C C . ILE A 1 344 ? 1.704 65.813 37.958 1.00 46.72 344 ILE A C 1
ATOM 2164 O O . ILE A 1 344 ? 0.541 66.041 38.277 1.00 45.79 344 ILE A O 1
ATOM 2169 N N . THR A 1 345 ? 2.133 65.880 36.694 1.00 45.32 345 THR A N 1
ATOM 2170 C CA . THR A 1 345 ? 1.281 66.445 35.649 1.00 42.77 345 THR A CA 1
ATOM 2171 C C . THR A 1 345 ? 0.409 65.392 35.005 1.00 44.24 345 THR A C 1
ATOM 2172 O O . THR A 1 345 ? -0.711 65.679 34.588 1.00 47.28 345 THR A O 1
ATOM 2176 N N . GLY A 1 346 ? 0.953 64.201 34.826 1.00 44.63 346 GLY A N 1
ATOM 2177 C CA . GLY A 1 346 ? 0.186 63.131 34.221 1.00 51.95 346 GLY A CA 1
ATOM 2178 C C . GLY A 1 346 ? 0.065 63.186 32.702 1.00 53.59 346 GLY A C 1
ATOM 2179 O O . GLY A 1 346 ? -0.848 62.590 32.130 1.00 54.19 346 GLY A O 1
ATOM 2180 N N . TYR A 1 347 ? 0.967 63.912 32.047 1.00 57.05 347 TYR A N 1
ATOM 2181 C CA . TYR A 1 347 ? 0.953 64.025 30.589 1.00 48.77 347 TYR A CA 1
ATOM 2182 C C . TYR A 1 347 ? 1.389 62.717 29.968 1.00 43.72 347 TYR A C 1
ATOM 2183 O O . TYR A 1 347 ? 1.121 62.476 28.821 1.00 52.92 347 TYR A O 1
ATOM 2192 N N . ASP A 1 348 ? 2.045 61.871 30.751 1.00 44.41 348 ASP A N 1
ATOM 2193 C CA . ASP A 1 348 ? 2.564 60.571 30.310 1.00 50.09 348 ASP A CA 1
ATOM 2194 C C . ASP A 1 348 ? 2.772 59.713 31.543 1.00 46.22 348 ASP A C 1
ATOM 2195 O O . ASP A 1 348 ? 3.018 60.242 32.613 1.00 56.25 348 ASP A O 1
ATOM 2200 N N . LYS A 1 349 ? 2.720 58.397 31.397 1.00 42.09 349 LYS A N 1
ATOM 2201 C CA . LYS A 1 349 ? 2.794 57.508 32.548 1.00 42.82 349 LYS A CA 1
ATOM 2202 C C . LYS A 1 349 ? 4.229 57.257 33.047 1.00 49.57 349 LYS A C 1
ATOM 2203 O O . LYS A 1 349 ? 5.157 57.116 32.264 1.00 58.59 349 LYS A O 1
ATOM 2209 N N . PRO A 1 350 ? 4.421 57.221 34.373 1.00 53.31 350 PRO A N 1
ATOM 2210 C CA . PRO A 1 350 ? 5.780 57.022 34.878 1.00 50.74 350 PRO A CA 1
ATOM 2211 C C . PRO A 1 350 ? 6.085 55.573 35.140 1.00 53.10 350 PRO A C 1
ATOM 2212 O O . PRO A 1 350 ? 5.307 54.868 35.776 1.00 58.86 350 PRO A O 1
ATOM 2216 N N . HIS A 1 351 ? 7.206 55.125 34.609 1.00 56.42 351 HIS A N 1
ATOM 2217 C CA . HIS A 1 351 ? 7.666 53.779 34.845 1.00 50.14 351 HIS A CA 1
ATOM 2218 C C . HIS A 1 351 ? 7.936 53.478 36.325 1.00 59.90 351 HIS A C 1
ATOM 2219 O O . HIS A 1 351 ? 7.468 52.462 36.855 1.00 63.04 351 HIS A O 1
ATOM 2226 N N . LEU A 1 352 ? 8.671 54.370 36.988 1.00 51.35 352 LEU A N 1
ATOM 2227 C CA . LEU A 1 352 ? 9.296 54.058 38.278 1.00 47.38 352 LEU A CA 1
ATOM 2228 C C . LEU A 1 352 ? 8.374 53.835 39.477 1.00 49.32 352 LEU A C 1
ATOM 2229 O O . LEU A 1 352 ? 8.850 53.499 40.563 1.00 49.17 352 LEU A O 1
ATOM 2234 N N . VAL A 1 353 ? 7.065 53.967 39.293 1.00 52.25 353 VAL A N 1
ATOM 2235 C CA . VAL A 1 353 ? 6.151 53.690 40.393 1.00 50.52 353 VAL A CA 1
ATOM 2236 C C . VAL A 1 353 ? 6.327 52.234 40.809 1.00 53.20 353 VAL A C 1
ATOM 2237 O O . VAL A 1 353 ? 6.064 51.312 40.040 1.00 59.98 353 VAL A O 1
ATOM 2241 N N . GLY A 1 354 ? 6.822 52.031 42.019 1.00 49.93 354 GLY A N 1
ATOM 2242 C CA . GLY A 1 354 ? 7.016 50.691 42.519 1.00 49.69 354 GLY A CA 1
ATOM 2243 C C . GLY A 1 354 ? 8.203 49.958 41.925 1.00 58.16 354 GLY A C 1
ATOM 2244 O O . GLY A 1 354 ? 8.384 48.775 42.220 1.00 65.80 354 GLY A O 1
ATOM 2245 N N . LYS A 1 355 ? 9.015 50.629 41.105 1.00 53.21 355 LYS A N 1
ATOM 2246 C CA . LYS A 1 355 ? 10.209 49.985 40.535 1.00 51.59 355 LYS A CA 1
ATOM 2247 C C . LYS A 1 355 ? 11.538 50.741 40.746 1.00 55.54 355 LYS A C 1
ATOM 2248 O O . LYS A 1 355 ? 11.563 51.959 40.882 1.00 59.39 355 LYS A O 1
ATOM 2254 N N . LYS A 1 356 ? 12.653 50.018 40.747 1.00 52.20 356 LYS A N 1
ATOM 2255 C CA . LYS A 1 356 ? 13.953 50.661 40.910 1.00 51.15 356 LYS A CA 1
ATOM 2256 C C . LYS A 1 356 ? 14.832 50.339 39.720 1.00 64.00 356 LYS A C 1
ATOM 2257 O O . LYS A 1 356 ? 15.119 49.172 39.469 1.00 77.13 356 LYS A O 1
ATOM 2263 N N . PHE A 1 357 ? 15.307 51.367 39.020 1.00 65.52 357 PHE A N 1
ATOM 2264 C CA . PHE A 1 357 ? 16.059 51.185 37.772 1.00 49.97 357 PHE A CA 1
ATOM 2265 C C . PHE A 1 357 ? 17.544 51.348 38.051 1.00 51.66 357 PHE A C 1
ATOM 2266 O O . PHE A 1 357 ? 17.960 52.337 38.645 1.00 51.72 357 PHE A O 1
ATOM 2274 N N . ILE A 1 358 ? 18.326 50.339 37.681 1.00 50.57 358 ILE A N 1
ATOM 2275 C CA . ILE A 1 358 ? 19.755 50.304 37.983 1.00 51.41 358 ILE A CA 1
ATOM 2276 C C . ILE A 1 358 ? 20.598 50.244 36.732 1.00 54.52 358 ILE A C 1
ATOM 2277 O O . ILE A 1 358 ? 20.450 49.340 35.923 1.00 58.07 358 ILE A O 1
ATOM 2282 N N . LEU A 1 359 ? 21.519 51.186 36.590 1.00 55.97 359 LEU A N 1
ATOM 2283 C CA . LEU A 1 359 ? 22.301 51.275 35.374 1.00 49.07 359 LEU A CA 1
ATOM 2284 C C . LEU A 1 359 ? 23.782 51.429 35.667 1.00 52.11 359 LEU A C 1
ATOM 2285 O O . LEU A 1 359 ? 24.193 52.402 36.291 1.00 56.80 359 LEU A O 1
ATOM 2290 N N . SER A 1 360 ? 24.578 50.471 35.199 1.00 52.05 360 SER A N 1
ATOM 2291 C CA . SER A 1 360 ? 26.029 50.566 35.276 1.00 53.11 360 SER A CA 1
ATOM 2292 C C . SER A 1 360 ? 26.486 51.660 34.336 1.00 53.64 360 SER A C 1
ATOM 2293 O O . SER A 1 360 ? 26.008 51.745 33.214 1.00 57.99 360 SER A O 1
ATOM 2296 N N . LEU A 1 361 ? 27.384 52.518 34.791 1.00 49.84 361 LEU A N 1
ATOM 2297 C CA . LEU A 1 361 ? 27.940 53.528 33.907 1.00 51.04 361 LEU A CA 1
ATOM 2298 C C . LEU A 1 361 ? 29.230 53.034 33.305 1.00 48.72 361 LEU A C 1
ATOM 2299 O O . LEU A 1 361 ? 29.959 53.783 32.662 1.00 50.48 361 LEU A O 1
ATOM 2304 N N . GLN A 1 362 ? 29.522 51.766 33.540 1.00 49.23 362 GLN A N 1
ATOM 2305 C CA . GLN A 1 362 ? 30.694 51.176 32.943 1.00 47.62 362 GLN A CA 1
ATOM 2306 C C . GLN A 1 362 ? 30.365 50.456 31.648 1.00 55.07 362 GLN A C 1
ATOM 2307 O O . GLN A 1 362 ? 30.928 50.788 30.592 1.00 57.45 362 GLN A O 1
ATOM 2313 N N . ASP A 1 363 ? 29.442 49.498 31.713 1.00 50.67 363 ASP A N 1
ATOM 2314 C CA . ASP A 1 363 ? 29.092 48.712 30.527 1.00 56.68 363 ASP A CA 1
ATOM 2315 C C . ASP A 1 363 ? 27.624 48.868 30.143 1.00 62.18 363 ASP A C 1
ATOM 2316 O O . ASP A 1 363 ? 27.132 48.183 29.248 1.00 71.30 363 ASP A O 1
ATOM 2321 N N . PHE A 1 364 ? 26.935 49.780 30.816 1.00 53.38 364 PHE A N 1
ATOM 2322 C CA . PHE A 1 364 ? 25.576 50.163 30.444 1.00 53.88 364 PHE A CA 1
ATOM 2323 C C . PHE A 1 364 ? 24.560 49.028 30.397 1.00 50.29 364 PHE A C 1
ATOM 2324 O O . PHE A 1 364 ? 23.556 49.099 29.682 1.00 44.75 364 PHE A O 1
ATOM 2332 N N . ARG A 1 365 ? 24.792 48.023 31.232 1.00 53.08 365 ARG A N 1
ATOM 2333 C CA . ARG A 1 365 ? 23.775 47.023 31.517 1.00 58.18 365 ARG A CA 1
ATOM 2334 C C . ARG A 1 365 ? 22.825 47.629 32.535 1.00 56.38 365 ARG A C 1
ATOM 2335 O O . ARG A 1 365 ? 23.243 48.292 33.471 1.00 57.53 365 ARG A O 1
ATOM 2343 N N . SER A 1 366 ? 21.537 47.406 32.362 1.00 60.07 366 SER A N 1
ATOM 2344 C CA . SER A 1 366 ? 20.583 47.983 33.281 1.00 53.33 366 SER A CA 1
ATOM 2345 C C . SER A 1 366 ? 19.749 46.827 33.769 1.00 61.80 366 SER A C 1
ATOM 2346 O O . SER A 1 366 ? 19.825 45.734 33.208 1.00 62.55 366 SER A O 1
ATOM 2349 N N . ARG A 1 367 ? 18.976 47.058 34.825 1.00 68.64 367 ARG A N 1
ATOM 2350 C CA . ARG A 1 367 ? 18.115 46.030 35.379 1.00 60.72 367 ARG A CA 1
ATOM 2351 C C . ARG A 1 367 ? 17.010 46.687 36.185 1.00 60.62 367 ARG A C 1
ATOM 2352 O O . ARG A 1 367 ? 17.234 47.711 36.828 1.00 61.18 367 ARG A O 1
ATOM 2360 N N . GLU A 1 368 ? 15.816 46.109 36.142 1.00 56.32 368 GLU A N 1
ATOM 2361 C CA . GLU A 1 368 ? 14.732 46.599 36.970 1.00 60.31 368 GLU A CA 1
ATOM 2362 C C . GLU A 1 368 ? 14.643 45.751 38.208 1.00 66.34 368 GLU A C 1
ATOM 2363 O O . GLU A 1 368 ? 15.035 44.590 38.194 1.00 74.14 368 GLU A O 1
ATOM 2369 N N . GLU A 1 369 ? 14.140 46.339 39.283 1.00 63.10 369 GLU A N 1
ATOM 2370 C CA . GLU A 1 369 ? 13.833 45.593 40.485 1.00 60.15 369 GLU A CA 1
ATOM 2371 C C . GLU A 1 369 ? 12.467 46.063 40.924 1.00 68.57 369 GLU A C 1
ATOM 2372 O O . GLU A 1 369 ? 12.261 47.258 41.168 1.00 63.97 369 GLU A O 1
ATOM 2374 N N . GLU A 1 370 ? 11.534 45.120 41.013 1.00 72.05 370 GLU A N 1
ATOM 2375 C CA . GLU A 1 370 ? 10.192 45.420 41.471 1.00 59.12 370 GLU A CA 1
ATOM 2376 C C . GLU A 1 370 ? 10.286 45.585 42.956 1.00 66.45 370 GLU A C 1
ATOM 2377 O O . GLU A 1 370 ? 11.067 44.885 43.607 1.00 72.29 370 GLU A O 1
ATOM 2383 N N . ILE A 1 371 ? 9.555 46.561 43.483 1.00 63.91 371 ILE A N 1
ATOM 2384 C CA . ILE A 1 371 ? 9.498 46.776 44.924 1.00 65.31 371 ILE A CA 1
ATOM 2385 C C . ILE A 1 371 ? 8.044 46.594 45.360 1.00 74.66 371 ILE A C 1
ATOM 2386 O O . ILE A 1 371 ? 7.762 46.219 46.504 1.00 75.38 371 ILE A O 1
ATOM 2391 N N . PHE A 1 372 ? 7.123 46.858 44.433 1.00 68.87 372 PHE A N 1
ATOM 2392 C CA . PHE A 1 372 ? 5.717 46.527 44.648 1.00 68.72 372 PHE A CA 1
ATOM 2393 C C . PHE A 1 372 ? 4.891 46.716 43.382 1.00 63.11 372 PHE A C 1
ATOM 2394 O O . PHE A 1 372 ? 5.298 47.433 42.477 1.00 59.67 372 PHE A O 1
ATOM 2402 N N . LYS A 1 373 ? 3.733 46.054 43.345 1.00 72.10 373 LYS A N 1
ATOM 2403 C CA . LYS A 1 373 ? 2.827 46.070 42.196 1.00 70.15 373 LYS A CA 1
ATOM 2404 C C . LYS A 1 373 ? 1.655 47.034 42.366 1.00 79.77 373 LYS A C 1
ATOM 2405 O O . LYS A 1 373 ? 1.182 47.276 43.488 1.00 80.76 373 LYS A O 1
ATOM 2407 N N . LEU A 1 374 ? 1.174 47.548 41.234 1.00 82.49 374 LEU A N 1
ATOM 2408 C CA . LEU A 1 374 ? 0.136 48.580 41.202 1.00 77.39 374 LEU A CA 1
ATOM 2409 C C . LEU A 1 374 ? -1.272 48.001 41.353 1.00 75.73 374 LEU A C 1
ATOM 2410 O O . LEU A 1 374 ? -2.159 48.292 40.544 1.00 74.33 374 LEU A O 1
ATOM 2415 N N . VAL B 1 6 ? 58.316 56.123 51.168 1.00 71.86 6 VAL B N 1
ATOM 2416 C CA . VAL B 1 6 ? 57.024 55.482 50.930 1.00 73.56 6 VAL B CA 1
ATOM 2417 C C . VAL B 1 6 ? 56.072 55.714 52.093 1.00 65.45 6 VAL B C 1
ATOM 2418 O O . VAL B 1 6 ? 56.339 55.284 53.217 1.00 63.11 6 VAL B O 1
ATOM 2422 N N . LYS B 1 7 ? 54.954 56.376 51.805 1.00 61.86 7 LYS B N 1
ATOM 2423 C CA . LYS B 1 7 ? 53.973 56.712 52.824 1.00 62.26 7 LYS B CA 1
ATOM 2424 C C . LYS B 1 7 ? 52.567 56.238 52.476 1.00 52.71 7 LYS B C 1
ATOM 2425 O O . LYS B 1 7 ? 51.867 56.903 51.726 1.00 47.12 7 LYS B O 1
ATOM 2427 N N . PRO B 1 8 ? 52.146 55.103 53.067 1.00 63.67 8 PRO B N 1
ATOM 2428 C CA . PRO B 1 8 ? 50.797 54.543 52.939 1.00 59.44 8 PRO B CA 1
ATOM 2429 C C . PRO B 1 8 ? 49.707 55.597 53.057 1.00 67.34 8 PRO B C 1
ATOM 2430 O O . PRO B 1 8 ? 49.380 56.021 54.186 1.00 67.19 8 PRO B O 1
ATOM 2434 N N . LEU B 1 9 ? 49.173 56.031 51.916 1.00 63.87 9 LEU B N 1
ATOM 2435 C CA . LEU B 1 9 ? 47.890 56.719 51.923 1.00 61.42 9 LEU B CA 1
ATOM 2436 C C . LEU B 1 9 ? 46.808 55.740 51.512 1.00 59.80 9 LEU B C 1
ATOM 2437 O O . LEU B 1 9 ? 46.569 55.528 50.324 1.00 62.05 9 LEU B O 1
ATOM 2442 N N . ILE B 1 10 ? 46.176 55.120 52.499 1.00 50.31 10 ILE B N 1
ATOM 2443 C CA . ILE B 1 10 ? 44.971 54.365 52.233 1.00 56.63 10 ILE B CA 1
ATOM 2444 C C . ILE B 1 10 ? 43.946 55.318 51.625 1.00 63.83 10 ILE B C 1
ATOM 2445 O O . ILE B 1 10 ? 43.272 56.080 52.342 1.00 65.08 10 ILE B O 1
ATOM 2450 N N . LYS B 1 11 ? 43.900 55.264 50.290 1.00 64.65 11 LYS B N 1
ATOM 2451 C CA . LYS B 1 11 ? 42.953 55.943 49.387 1.00 58.76 11 LYS B CA 1
ATOM 2452 C C . LYS B 1 11 ? 41.712 56.547 50.029 1.00 53.25 11 LYS B C 1
ATOM 2453 O O . LYS B 1 11 ? 40.827 55.833 50.504 1.00 52.76 11 LYS B O 1
ATOM 2459 N N . GLU B 1 12 ? 41.681 57.877 50.061 1.00 51.80 12 GLU B N 1
ATOM 2460 C CA . GLU B 1 12 ? 40.719 58.632 50.861 1.00 58.95 12 GLU B CA 1
ATOM 2461 C C . GLU B 1 12 ? 39.268 58.358 50.462 1.00 59.39 12 GLU B C 1
ATOM 2462 O O . GLU B 1 12 ? 38.338 58.923 51.039 1.00 59.39 12 GLU B O 1
ATOM 2468 N N . SER B 1 13 ? 39.092 57.508 49.457 1.00 56.76 13 SER B N 1
ATOM 2469 C CA . SER B 1 13 ? 37.779 57.006 49.068 1.00 59.75 13 SER B CA 1
ATOM 2470 C C . SER B 1 13 ? 37.213 55.956 50.026 1.00 61.84 13 SER B C 1
ATOM 2471 O O . SER B 1 13 ? 36.004 55.893 50.246 1.00 64.97 13 SER B O 1
ATOM 2474 N N . HIS B 1 14 ? 38.091 55.131 50.586 1.00 64.62 14 HIS B N 1
ATOM 2475 C CA . HIS B 1 14 ? 37.668 53.969 51.359 1.00 67.70 14 HIS B CA 1
ATOM 2476 C C . HIS B 1 14 ? 37.607 54.229 52.862 1.00 69.13 14 HIS B C 1
ATOM 2477 O O . HIS B 1 14 ? 38.522 54.825 53.443 1.00 73.00 14 HIS B O 1
ATOM 2484 N N . HIS B 1 15 ? 36.550 53.730 53.490 1.00 68.48 15 HIS B N 1
ATOM 2485 C CA . HIS B 1 15 ? 36.440 53.742 54.944 1.00 72.48 15 HIS B CA 1
ATOM 2486 C C . HIS B 1 15 ? 37.085 52.466 55.442 1.00 66.87 15 HIS B C 1
ATOM 2487 O O . HIS B 1 15 ? 37.312 51.554 54.653 1.00 71.27 15 HIS B O 1
ATOM 2494 N N . ILE B 1 16 ? 37.427 52.391 56.720 1.00 67.27 16 ILE B N 1
ATOM 2495 C CA . ILE B 1 16 ? 37.793 51.087 57.261 1.00 71.87 16 ILE B CA 1
ATOM 2496 C C . ILE B 1 16 ? 36.787 50.634 58.329 1.00 81.26 16 ILE B C 1
ATOM 2497 O O . ILE B 1 16 ? 35.775 49.977 58.020 1.00 76.90 16 ILE B O 1
ATOM 2502 N N . VAL B 1 56 ? 57.710 58.068 56.058 1.00 72.86 56 VAL B N 1
ATOM 2503 C CA . VAL B 1 56 ? 58.238 56.716 55.959 1.00 66.97 56 VAL B CA 1
ATOM 2504 C C . VAL B 1 56 ? 57.169 55.685 56.282 1.00 78.81 56 VAL B C 1
ATOM 2505 O O . VAL B 1 56 ? 56.247 55.931 57.084 1.00 73.62 56 VAL B O 1
ATOM 2507 N N . PRO B 1 57 ? 57.290 54.541 55.613 1.00 85.29 57 PRO B N 1
ATOM 2508 C CA . PRO B 1 57 ? 56.648 53.308 56.046 1.00 83.72 57 PRO B CA 1
ATOM 2509 C C . PRO B 1 57 ? 57.442 52.834 57.257 1.00 77.14 57 PRO B C 1
ATOM 2510 O O . PRO B 1 57 ? 56.884 52.306 58.220 1.00 74.42 57 PRO B O 1
ATOM 2512 N N . ARG B 1 58 ? 58.754 53.065 57.196 1.00 76.76 58 ARG B N 1
ATOM 2513 C CA . ARG B 1 58 ? 59.642 52.859 58.338 1.00 86.50 58 ARG B CA 1
ATOM 2514 C C . ARG B 1 58 ? 59.182 53.662 59.568 1.00 80.59 58 ARG B C 1
ATOM 2515 O O . ARG B 1 58 ? 59.432 53.263 60.709 1.00 65.19 58 ARG B O 1
ATOM 2517 N N . ILE B 1 59 ? 58.500 54.783 59.315 1.00 85.08 59 ILE B N 1
ATOM 2518 C CA . ILE B 1 59 ? 57.987 55.661 60.371 1.00 76.46 59 ILE B CA 1
ATOM 2519 C C . ILE B 1 59 ? 56.894 54.980 61.197 1.00 75.95 59 ILE B C 1
ATOM 2520 O O . ILE B 1 59 ? 56.899 55.068 62.429 1.00 70.57 59 ILE B O 1
ATOM 2522 N N . PHE B 1 60 ? 55.965 54.301 60.517 1.00 83.20 60 PHE B N 1
ATOM 2523 C CA . PHE B 1 60 ? 54.828 53.648 61.188 1.00 79.76 60 PHE B CA 1
ATOM 2524 C C . PHE B 1 60 ? 55.286 52.506 62.098 1.00 74.36 60 PHE B C 1
ATOM 2525 O O . PHE B 1 60 ? 54.726 52.315 63.179 1.00 63.43 60 PHE B O 1
ATOM 2527 N N . LYS B 1 61 ? 56.306 51.762 61.659 1.00 72.70 61 LYS B N 1
ATOM 2528 C CA . LYS B 1 61 ? 56.908 50.695 62.471 1.00 75.57 61 LYS B CA 1
ATOM 2529 C C . LYS B 1 61 ? 57.455 51.223 63.820 1.00 84.90 61 LYS B C 1
ATOM 2530 O O . LYS B 1 61 ? 56.970 50.846 64.910 1.00 70.98 61 LYS B O 1
ATOM 2532 N N . GLU B 1 62 ? 58.466 52.093 63.727 1.00 77.59 62 GLU B N 1
ATOM 2533 C CA . GLU B 1 62 ? 59.077 52.727 64.887 1.00 65.44 62 GLU B CA 1
ATOM 2534 C C . GLU B 1 62 ? 58.039 53.455 65.759 1.00 73.85 62 GLU B C 1
ATOM 2535 O O . GLU B 1 62 ? 57.986 53.250 66.978 1.00 78.34 62 GLU B O 1
ATOM 2537 N N . LEU B 1 63 ? 57.205 54.292 65.150 1.00 73.60 63 LEU B N 1
ATOM 2538 C CA . LEU B 1 63 ? 56.115 54.911 65.901 1.00 69.23 63 LEU B CA 1
ATOM 2539 C C . LEU B 1 63 ? 55.205 53.848 66.540 1.00 71.37 63 LEU B C 1
ATOM 2540 O O . LEU B 1 63 ? 54.540 54.122 67.535 1.00 76.80 63 LEU B O 1
ATOM 2542 N N . VAL B 1 64 ? 55.194 52.632 65.985 1.00 79.34 64 VAL B N 1
ATOM 2543 C CA . VAL B 1 64 ? 54.255 51.584 66.429 1.00 76.61 64 VAL B CA 1
ATOM 2544 C C . VAL B 1 64 ? 54.737 50.860 67.665 1.00 63.48 64 VAL B C 1
ATOM 2545 O O . VAL B 1 64 ? 54.037 50.826 68.674 1.00 65.86 64 VAL B O 1
ATOM 2547 N N . SER B 1 65 ? 55.922 50.262 67.575 1.00 71.31 65 SER B N 1
ATOM 2548 C CA . SER B 1 65 ? 56.546 49.618 68.728 1.00 63.73 65 SER B CA 1
ATOM 2549 C C . SER B 1 65 ? 56.636 50.605 69.907 1.00 59.39 65 SER B C 1
ATOM 2550 O O . SER B 1 65 ? 56.408 50.227 71.051 1.00 63.23 65 SER B O 1
ATOM 2552 N N . GLU B 1 66 ? 56.931 51.873 69.616 1.00 59.63 66 GLU B N 1
ATOM 2553 C CA . GLU B 1 66 ? 56.980 52.928 70.635 1.00 55.08 66 GLU B CA 1
ATOM 2554 C C . GLU B 1 66 ? 55.722 52.980 71.491 1.00 54.40 66 GLU B C 1
ATOM 2555 O O . GLU B 1 66 ? 54.619 52.659 71.042 1.00 57.60 66 GLU B O 1
ATOM 2557 N N . GLU B 1 73 ? 58.343 43.554 61.316 1.00 75.78 73 GLU B N 1
ATOM 2558 C CA . GLU B 1 73 ? 58.751 44.481 60.263 1.00 71.55 73 GLU B CA 1
ATOM 2559 C C . GLU B 1 73 ? 58.230 43.990 58.920 1.00 79.23 73 GLU B C 1
ATOM 2560 O O . GLU B 1 73 ? 57.819 44.783 58.068 1.00 75.22 73 GLU B O 1
ATOM 2562 N N . HIS B 1 74 ? 58.296 42.672 58.734 1.00 85.96 74 HIS B N 1
ATOM 2563 C CA . HIS B 1 74 ? 57.718 41.987 57.574 1.00 77.38 74 HIS B CA 1
ATOM 2564 C C . HIS B 1 74 ? 56.183 42.000 57.619 1.00 82.58 74 HIS B C 1
ATOM 2565 O O . HIS B 1 74 ? 55.521 41.949 56.578 1.00 86.78 74 HIS B O 1
ATOM 2567 N N . LEU B 1 75 ? 55.630 42.065 58.834 1.00 85.91 75 LEU B N 1
ATOM 2568 C CA . LEU B 1 75 ? 54.177 42.085 59.044 1.00 90.51 75 LEU B CA 1
ATOM 2569 C C . LEU B 1 75 ? 53.530 43.427 58.610 1.00 86.99 75 LEU B C 1
ATOM 2570 O O . LEU B 1 75 ? 52.457 43.430 57.989 1.00 80.52 75 LEU B O 1
ATOM 2572 N N . GLU B 1 76 ? 54.170 44.555 58.941 1.00 83.42 76 GLU B N 1
ATOM 2573 C CA . GLU B 1 76 ? 53.708 45.868 58.474 1.00 77.12 76 GLU B CA 1
ATOM 2574 C C . GLU B 1 76 ? 54.104 45.992 56.976 1.00 83.12 76 GLU B C 1
ATOM 2575 O O . GLU B 1 76 ? 53.351 46.554 56.147 1.00 73.93 76 GLU B O 1
ATOM 2577 N N . GLY B 1 77 ? 55.287 45.460 56.644 1.00 73.51 77 GLY B N 1
ATOM 2578 C CA . GLY B 1 77 ? 55.753 45.383 55.269 1.00 70.51 77 GLY B CA 1
ATOM 2579 C C . GLY B 1 77 ? 54.729 44.626 54.445 1.00 73.79 77 GLY B C 1
ATOM 2580 O O . GLY B 1 77 ? 54.459 44.964 53.291 1.00 73.45 77 GLY B O 1
ATOM 2581 N N . LEU B 1 78 ? 54.167 43.590 55.061 1.00 78.07 78 LEU B N 1
ATOM 2582 C CA . LEU B 1 78 ? 53.099 42.767 54.482 1.00 80.51 78 LEU B CA 1
ATOM 2583 C C . LEU B 1 78 ? 51.785 43.521 54.187 1.00 77.52 78 LEU B C 1
ATOM 2584 O O . LEU B 1 78 ? 51.162 43.294 53.145 1.00 70.36 78 LEU B O 1
ATOM 2586 N N . VAL B 1 79 ? 51.321 44.345 55.132 1.00 72.90 79 VAL B N 1
ATOM 2587 C CA . VAL B 1 79 ? 50.122 45.151 54.896 1.00 70.42 79 VAL B CA 1
ATOM 2588 C C . VAL B 1 79 ? 50.384 46.287 53.898 1.00 79.03 79 VAL B C 1
ATOM 2589 O O . VAL B 1 79 ? 49.569 46.522 52.998 1.00 74.82 79 VAL B O 1
ATOM 2591 N N . ALA B 1 80 ? 51.514 46.980 54.037 1.00 69.64 80 ALA B N 1
ATOM 2592 C CA . ALA B 1 80 ? 51.871 47.990 53.045 1.00 69.22 80 ALA B CA 1
ATOM 2593 C C . ALA B 1 80 ? 51.909 47.388 51.627 1.00 74.84 80 ALA B C 1
ATOM 2594 O O . ALA B 1 80 ? 51.216 47.866 50.729 1.00 82.01 80 ALA B O 1
ATOM 2596 N N . GLY B 1 81 ? 52.696 46.332 51.425 1.00 76.13 81 GLY B N 1
ATOM 2597 C CA . GLY B 1 81 ? 52.858 45.752 50.092 1.00 77.03 81 GLY B CA 1
ATOM 2598 C C . GLY B 1 81 ? 51.570 45.251 49.451 1.00 68.65 81 GLY B C 1
ATOM 2599 O O . GLY B 1 81 ? 51.184 45.675 48.367 1.00 66.84 81 GLY B O 1
ATOM 2600 N N . LEU B 1 82 ? 50.899 44.344 50.147 1.00 73.87 82 LEU B N 1
ATOM 2601 C CA . LEU B 1 82 ? 49.618 43.788 49.726 1.00 74.48 82 LEU B CA 1
ATOM 2602 C C . LEU B 1 82 ? 48.605 44.896 49.395 1.00 77.96 82 LEU B C 1
ATOM 2603 O O . LEU B 1 82 ? 47.508 44.611 48.908 1.00 72.89 82 LEU B O 1
ATOM 2605 N N . ALA B 1 83 ? 48.938 46.135 49.769 1.00 83.67 83 ALA B N 1
ATOM 2606 C CA . ALA B 1 83 ? 48.168 47.318 49.377 1.00 79.50 83 ALA B CA 1
ATOM 2607 C C . ALA B 1 83 ? 48.442 47.637 47.898 1.00 81.38 83 ALA B C 1
ATOM 2608 O O . ALA B 1 83 ? 47.793 48.504 47.303 1.00 81.58 83 ALA B O 1
ATOM 2610 N N . GLU B 1 84 ? 49.415 46.931 47.316 1.00 86.98 84 GLU B N 1
ATOM 2611 C CA . GLU B 1 84 ? 49.739 47.052 45.889 1.00 79.32 84 GLU B CA 1
ATOM 2612 C C . GLU B 1 84 ? 48.582 46.487 45.067 1.00 78.33 84 GLU B C 1
ATOM 2613 O O . GLU B 1 84 ? 48.575 46.585 43.837 1.00 82.31 84 GLU B O 1
ATOM 2619 N N . ARG B 1 85 ? 47.617 45.875 45.757 1.00 66.79 85 ARG B N 1
ATOM 2620 C CA . ARG B 1 85 ? 46.364 45.450 45.141 1.00 67.38 85 ARG B CA 1
ATOM 2621 C C . ARG B 1 85 ? 45.505 46.692 44.862 1.00 70.87 85 ARG B C 1
ATOM 2622 O O . ARG B 1 85 ? 44.287 46.703 45.115 1.00 57.32 85 ARG B O 1
ATOM 2624 N N . LYS B 1 86 ? 46.193 47.751 44.419 1.00 74.70 86 LYS B N 1
ATOM 2625 C CA . LYS B 1 86 ? 45.626 49.039 43.999 1.00 78.59 86 LYS B CA 1
ATOM 2626 C C . LYS B 1 86 ? 44.677 49.657 45.037 1.00 79.11 86 LYS B C 1
ATOM 2627 O O . LYS B 1 86 ? 43.563 50.099 44.705 1.00 81.32 86 LYS B O 1
ATOM 2629 N N . LEU B 1 87 ? 45.127 49.671 46.291 1.00 67.00 87 LEU B N 1
ATOM 2630 C CA . LEU B 1 87 ? 44.392 50.295 47.386 1.00 63.15 87 LEU B CA 1
ATOM 2631 C C . LEU B 1 87 ? 45.214 51.399 48.062 1.00 72.65 87 LEU B C 1
ATOM 2632 O O . LEU B 1 87 ? 44.753 52.027 49.028 1.00 61.31 87 LEU B O 1
ATOM 2637 N N . LEU B 1 88 ? 46.456 51.574 47.609 1.00 63.25 88 LEU B N 1
ATOM 2638 C CA . LEU B 1 88 ? 47.345 52.547 48.227 1.00 62.29 88 LEU B CA 1
ATOM 2639 C C . LEU B 1 88 ? 47.822 53.666 47.311 1.00 70.11 88 LEU B C 1
ATOM 2640 O O . LEU B 1 88 ? 48.139 53.454 46.135 1.00 77.33 88 LEU B O 1
ATOM 2642 N N . GLN B 1 89 ? 47.869 54.866 47.873 1.00 75.12 89 GLN B N 1
ATOM 2643 C CA . GLN B 1 89 ? 48.367 56.044 47.177 1.00 74.57 89 GLN B CA 1
ATOM 2644 C C . GLN B 1 89 ? 49.832 56.268 47.546 1.00 77.16 89 GLN B C 1
ATOM 2645 O O . GLN B 1 89 ? 50.323 55.704 48.530 1.00 68.67 89 GLN B O 1
ATOM 2651 N N . ASP B 1 90 ? 50.552 57.001 46.707 1.00 81.94 90 ASP B N 1
ATOM 2652 C CA . ASP B 1 90 ? 51.870 57.504 47.080 1.00 73.27 90 ASP B CA 1
ATOM 2653 C C . ASP B 1 90 ? 51.827 59.026 46.972 1.00 80.03 90 ASP B C 1
ATOM 2654 O O . ASP B 1 90 ? 52.293 59.589 45.971 1.00 78.82 90 ASP B O 1
ATOM 2656 N N . ASN B 1 91 ? 51.306 59.690 48.009 1.00 82.46 91 ASN B N 1
ATOM 2657 C CA . ASN B 1 91 ? 51.064 61.146 47.981 1.00 77.41 91 ASN B CA 1
ATOM 2658 C C . ASN B 1 91 ? 52.344 61.927 47.744 1.00 73.20 91 ASN B C 1
ATOM 2659 O O . ASN B 1 91 ? 52.324 63.147 47.542 1.00 78.59 91 ASN B O 1
ATOM 2664 N N . SER B 1 92 ? 53.456 61.201 47.747 1.00 71.68 92 SER B N 1
ATOM 2665 C CA . SER B 1 92 ? 54.783 61.777 47.682 1.00 71.22 92 SER B CA 1
ATOM 2666 C C . SER B 1 92 ? 54.994 62.527 46.374 1.00 78.88 92 SER B C 1
ATOM 2667 O O . SER B 1 92 ? 55.998 63.212 46.187 1.00 89.60 92 SER B O 1
ATOM 2670 N N . PHE B 1 93 ? 54.027 62.392 45.475 1.00 83.30 93 PHE B N 1
ATOM 2671 C CA . PHE B 1 93 ? 54.062 63.035 44.171 1.00 82.30 93 PHE B CA 1
ATOM 2672 C C . PHE B 1 93 ? 53.138 64.262 44.130 1.00 80.04 93 PHE B C 1
ATOM 2673 O O . PHE B 1 93 ? 51.968 64.188 44.506 1.00 74.54 93 PHE B O 1
ATOM 2675 N N . PHE B 1 94 ? 53.680 65.398 43.713 1.00 83.05 94 PHE B N 1
ATOM 2676 C CA . PHE B 1 94 ? 52.875 66.602 43.527 1.00 72.77 94 PHE B CA 1
ATOM 2677 C C . PHE B 1 94 ? 52.950 66.995 42.052 1.00 65.04 94 PHE B C 1
ATOM 2678 O O . PHE B 1 94 ? 53.944 66.718 41.374 1.00 60.87 94 PHE B O 1
ATOM 2680 N N . SER B 1 95 ? 51.895 67.621 41.545 1.00 70.13 95 SER B N 1
ATOM 2681 C CA . SER B 1 95 ? 51.847 67.951 40.121 1.00 81.10 95 SER B CA 1
ATOM 2682 C C . SER B 1 95 ? 52.494 69.290 39.850 1.00 79.28 95 SER B C 1
ATOM 2683 O O . SER B 1 95 ? 52.371 70.223 40.645 1.00 76.78 95 SER B O 1
ATOM 2686 N N . LYS B 1 96 ? 53.196 69.366 38.726 1.00 75.81 96 LYS B N 1
ATOM 2687 C CA . LYS B 1 96 ? 53.860 70.594 38.330 1.00 79.01 96 LYS B CA 1
ATOM 2688 C C . LYS B 1 96 ? 52.966 71.413 37.389 1.00 73.43 96 LYS B C 1
ATOM 2689 O O . LYS B 1 96 ? 53.380 72.443 36.861 1.00 75.75 96 LYS B O 1
ATOM 2691 N N . VAL B 1 97 ? 51.747 70.938 37.155 1.00 71.94 97 VAL B N 1
ATOM 2692 C CA . VAL B 1 97 ? 50.813 71.677 36.304 1.00 66.80 97 VAL B CA 1
ATOM 2693 C C . VAL B 1 97 ? 49.638 72.285 37.088 1.00 63.85 97 VAL B C 1
ATOM 2694 O O . VAL B 1 97 ? 49.298 73.447 36.894 1.00 67.89 97 VAL B O 1
ATOM 2698 N N . LEU B 1 98 ? 49.031 71.507 37.977 1.00 58.99 98 LEU B N 1
ATOM 2699 C CA . LEU B 1 98 ? 47.817 71.936 38.666 1.00 53.44 98 LEU B CA 1
ATOM 2700 C C . LEU B 1 98 ? 48.130 72.788 39.891 1.00 53.15 98 LEU B C 1
ATOM 2701 O O . LEU B 1 98 ? 49.203 72.686 40.468 1.00 58.20 98 LEU B O 1
ATOM 2706 N N . SER B 1 99 ? 47.200 73.666 40.247 1.00 53.63 99 SER B N 1
ATOM 2707 C CA . SER B 1 99 ? 47.372 74.601 41.355 1.00 50.95 99 SER B CA 1
ATOM 2708 C C . SER B 1 99 ? 46.941 74.065 42.704 1.00 50.61 99 SER B C 1
ATOM 2709 O O . SER B 1 99 ? 46.522 72.926 42.836 1.00 56.29 99 SER B O 1
ATOM 2712 N N . GLY B 1 100 ? 47.073 74.901 43.723 1.00 60.10 100 GLY B N 1
ATOM 2713 C CA . GLY B 1 100 ? 46.548 74.571 45.033 1.00 68.34 100 GLY B CA 1
ATOM 2714 C C . GLY B 1 100 ? 45.035 74.549 44.962 1.00 64.82 100 GLY B C 1
ATOM 2715 O O . GLY B 1 100 ? 44.387 73.626 45.454 1.00 62.30 100 GLY B O 1
ATOM 2716 N N . GLU B 1 101 ? 44.472 75.558 44.305 1.00 59.47 101 GLU B N 1
ATOM 2717 C CA . GLU B 1 101 ? 43.036 75.649 44.202 1.00 64.38 101 GLU B CA 1
ATOM 2718 C C . GLU B 1 101 ? 42.494 74.445 43.435 1.00 74.17 101 GLU B C 1
ATOM 2719 O O . GLU B 1 101 ? 41.557 73.768 43.899 1.00 69.42 101 GLU B O 1
ATOM 2725 N N . GLU B 1 102 ? 43.124 74.154 42.296 1.00 57.73 102 GLU B N 1
ATOM 2726 C CA . GLU B 1 102 ? 42.602 73.158 41.380 1.00 53.90 102 GLU B CA 1
ATOM 2727 C C . GLU B 1 102 ? 42.538 71.776 42.010 1.00 54.54 102 GLU B C 1
ATOM 2728 O O . GLU B 1 102 ? 41.513 71.100 41.914 1.00 56.57 102 GLU B O 1
ATOM 2734 N N . VAL B 1 103 ? 43.626 71.360 42.650 1.00 53.90 103 VAL B N 1
ATOM 2735 C CA . VAL B 1 103 ? 43.672 70.057 43.296 1.00 51.29 103 VAL B CA 1
ATOM 2736 C C . VAL B 1 103 ? 42.595 69.948 44.349 1.00 51.18 103 VAL B C 1
ATOM 2737 O O . VAL B 1 103 ? 42.098 68.859 44.616 1.00 57.15 103 VAL B O 1
ATOM 2741 N N . GLU B 1 104 ? 42.235 71.076 44.951 1.00 52.10 104 GLU B N 1
ATOM 2742 C CA . GLU B 1 104 ? 41.148 71.098 45.918 1.00 55.34 104 GLU B CA 1
ATOM 2743 C C . GLU B 1 104 ? 39.812 70.954 45.167 1.00 55.60 104 GLU B C 1
ATOM 2744 O O . GLU B 1 104 ? 39.012 70.077 45.476 1.00 52.64 104 GLU B O 1
ATOM 2750 N N . ARG B 1 105 ? 39.592 71.810 44.173 1.00 57.87 105 ARG B N 1
ATOM 2751 C CA . ARG B 1 105 ? 38.363 71.806 43.378 1.00 54.91 105 ARG B CA 1
ATOM 2752 C C . ARG B 1 105 ? 38.114 70.496 42.649 1.00 51.91 105 ARG B C 1
ATOM 2753 O O . ARG B 1 105 ? 36.976 70.062 42.524 1.00 50.70 105 ARG B O 1
ATOM 2761 N N . TYR B 1 106 ? 39.182 69.859 42.186 1.00 48.62 106 TYR B N 1
ATOM 2762 C CA . TYR B 1 106 ? 39.056 68.642 41.393 1.00 47.92 106 TYR B CA 1
ATOM 2763 C C . TYR B 1 106 ? 39.177 67.421 42.252 1.00 50.01 106 TYR B C 1
ATOM 2764 O O . TYR B 1 106 ? 39.181 66.293 41.768 1.00 49.96 106 TYR B O 1
ATOM 2773 N N . ASN B 1 107 ? 39.272 67.661 43.546 1.00 54.70 107 ASN B N 1
ATOM 2774 C CA . ASN B 1 107 ? 39.586 66.604 44.483 1.00 55.14 107 ASN B CA 1
ATOM 2775 C C . ASN B 1 107 ? 38.661 65.395 44.465 1.00 50.87 107 ASN B C 1
ATOM 2776 O O . ASN B 1 107 ? 39.128 64.256 44.449 1.00 48.25 107 ASN B O 1
ATOM 2781 N N . ARG B 1 108 ? 37.358 65.637 44.524 1.00 52.45 108 ARG B N 1
ATOM 2782 C CA . ARG B 1 108 ? 36.419 64.542 44.726 1.00 52.33 108 ARG B CA 1
ATOM 2783 C C . ARG B 1 108 ? 36.306 63.638 43.507 1.00 53.43 108 ARG B C 1
ATOM 2784 O O . ARG B 1 108 ? 35.986 62.459 43.639 1.00 56.86 108 ARG B O 1
ATOM 2792 N N . GLN B 1 109 ? 36.580 64.173 42.322 1.00 52.99 109 GLN B N 1
ATOM 2793 C CA . GLN B 1 109 ? 36.605 63.333 41.127 1.00 49.36 109 GLN B CA 1
ATOM 2794 C C . GLN B 1 109 ? 37.974 62.664 40.990 1.00 50.40 109 GLN B C 1
ATOM 2795 O O . GLN B 1 109 ? 38.063 61.515 40.575 1.00 55.67 109 GLN B O 1
ATOM 2801 N N . ILE B 1 110 ? 39.037 63.353 41.393 1.00 42.29 110 ILE B N 1
ATOM 2802 C CA . ILE B 1 110 ? 40.364 62.739 41.411 1.00 47.15 110 ILE B CA 1
ATOM 2803 C C . ILE B 1 110 ? 40.386 61.456 42.272 1.00 54.45 110 ILE B C 1
ATOM 2804 O O . ILE B 1 110 ? 41.070 60.491 41.926 1.00 55.17 110 ILE B O 1
ATOM 2809 N N . LEU B 1 111 ? 39.660 61.444 43.394 1.00 50.76 111 LEU B N 1
ATOM 2810 C CA . LEU B 1 111 ? 39.547 60.212 44.184 1.00 59.31 111 LEU B CA 1
ATOM 2811 C C . LEU B 1 111 ? 38.895 59.125 43.338 1.00 61.23 111 LEU B C 1
ATOM 2812 O O . LEU B 1 111 ? 39.257 57.946 43.426 1.00 61.30 111 LEU B O 1
ATOM 2817 N N . GLN B 1 112 ? 37.905 59.535 42.547 1.00 61.64 112 GLN B N 1
ATOM 2818 C CA . GLN B 1 112 ? 37.222 58.645 41.615 1.00 59.09 112 GLN B CA 1
ATOM 2819 C C . GLN B 1 112 ? 38.147 58.078 40.513 1.00 53.17 112 GLN B C 1
ATOM 2820 O O . GLN B 1 112 ? 38.040 56.900 40.168 1.00 54.65 112 GLN B O 1
ATOM 2826 N N . PHE B 1 113 ? 39.069 58.878 39.979 1.00 42.44 113 PHE B N 1
ATOM 2827 C CA . PHE B 1 113 ? 39.979 58.321 38.975 1.00 58.11 113 PHE B CA 1
ATOM 2828 C C . PHE B 1 113 ? 40.823 57.259 39.663 1.00 59.50 113 PHE B C 1
ATOM 2829 O O . PHE B 1 113 ? 41.028 56.155 39.141 1.00 55.29 113 PHE B O 1
ATOM 2837 N N . SER B 1 114 ? 41.312 57.618 40.846 1.00 64.58 114 SER B N 1
ATOM 2838 C CA . SER B 1 114 ? 42.198 56.765 41.630 1.00 63.04 114 SER B CA 1
ATOM 2839 C C . SER B 1 114 ? 41.515 55.489 42.120 1.00 56.67 114 SER B C 1
ATOM 2840 O O . SER B 1 114 ? 42.175 54.520 42.474 1.00 53.88 114 SER B O 1
ATOM 2843 N N . LEU B 1 115 ? 40.190 55.497 42.128 1.00 58.22 115 LEU B N 1
ATOM 2844 C CA . LEU B 1 115 ? 39.430 54.336 42.556 1.00 55.58 115 LEU B CA 1
ATOM 2845 C C . LEU B 1 115 ? 39.596 53.230 41.538 1.00 58.64 115 LEU B C 1
ATOM 2846 O O . LEU B 1 115 ? 39.689 52.064 41.893 1.00 64.00 115 LEU B O 1
ATOM 2851 N N . ILE B 1 116 ? 39.600 53.587 40.261 1.00 64.02 116 ILE B N 1
ATOM 2852 C CA . ILE B 1 116 ? 39.772 52.579 39.223 1.00 62.18 116 ILE B CA 1
ATOM 2853 C C . ILE B 1 116 ? 41.205 52.518 38.697 1.00 57.19 116 ILE B C 1
ATOM 2854 O O . ILE B 1 116 ? 41.708 51.429 38.434 1.00 61.40 116 ILE B O 1
ATOM 2859 N N . ASP B 1 117 ? 41.843 53.678 38.537 1.00 56.29 117 ASP B N 1
ATOM 2860 C CA . ASP B 1 117 ? 43.258 53.767 38.130 1.00 63.78 117 ASP B CA 1
ATOM 2861 C C . ASP B 1 117 ? 43.625 52.708 37.085 1.00 57.50 117 ASP B C 1
ATOM 2862 O O . ASP B 1 117 ? 44.558 51.926 37.283 1.00 63.12 117 ASP B O 1
ATOM 2867 N N . ALA B 1 118 ? 42.894 52.680 35.979 1.00 57.04 118 ALA B N 1
ATOM 2868 C CA . ALA B 1 118 ? 43.102 51.661 34.959 1.00 51.94 118 ALA B CA 1
ATOM 2869 C C . ALA B 1 118 ? 44.454 51.783 34.306 1.00 56.20 118 ALA B C 1
ATOM 2870 O O . ALA B 1 118 ? 45.036 50.784 33.911 1.00 66.44 118 ALA B O 1
ATOM 2872 N N . ASP B 1 119 ? 44.946 53.010 34.182 1.00 62.23 119 ASP B N 1
ATOM 2873 C CA . ASP B 1 119 ? 46.170 53.268 33.428 1.00 59.53 119 ASP B CA 1
ATOM 2874 C C . ASP B 1 119 ? 47.408 53.299 34.293 1.00 56.58 119 ASP B C 1
ATOM 2875 O O . ASP B 1 119 ? 48.493 53.563 33.785 1.00 58.47 119 ASP B O 1
ATOM 2880 N N . ASN B 1 120 ? 47.235 53.028 35.591 1.00 65.49 120 ASN B N 1
ATOM 2881 C CA . ASN B 1 120 ? 48.334 52.988 36.591 1.00 59.14 120 ASN B CA 1
ATOM 2882 C C . ASN B 1 120 ? 49.181 54.252 36.650 1.00 56.51 120 ASN B C 1
ATOM 2883 O O . ASN B 1 120 ? 50.349 54.252 36.260 1.00 53.41 120 ASN B O 1
ATOM 2888 N N . GLN B 1 121 ? 48.561 55.333 37.114 1.00 54.68 121 GLN B N 1
ATOM 2889 C CA . GLN B 1 121 ? 49.207 56.631 37.191 1.00 53.81 121 GLN B CA 1
ATOM 2890 C C . GLN B 1 121 ? 48.937 57.231 38.544 1.00 59.75 121 GLN B C 1
ATOM 2891 O O . GLN B 1 121 ? 48.089 56.737 39.278 1.00 64.39 121 GLN B O 1
ATOM 2897 N N . HIS B 1 122 ? 49.659 58.293 38.877 1.00 58.64 122 HIS B N 1
ATOM 2898 C CA . HIS B 1 122 ? 49.291 59.101 40.023 1.00 62.36 122 HIS B CA 1
ATOM 2899 C C . HIS B 1 122 ? 47.974 59.779 39.667 1.00 62.93 122 HIS B C 1
ATOM 2900 O O . HIS B 1 122 ? 47.787 60.189 38.518 1.00 67.67 122 HIS B O 1
ATOM 2907 N N . PRO B 1 123 ? 47.078 59.942 40.648 1.00 65.69 123 PRO B N 1
ATOM 2908 C CA . PRO B 1 123 ? 45.763 60.525 40.365 1.00 64.36 123 PRO B CA 1
ATOM 2909 C C . PRO B 1 123 ? 45.799 61.905 39.683 1.00 66.45 123 PRO B C 1
ATOM 2910 O O . PRO B 1 123 ? 44.846 62.175 38.962 1.00 69.50 123 PRO B O 1
ATOM 2914 N N . PHE B 1 124 ? 46.786 62.774 39.920 1.00 59.80 124 PHE B N 1
ATOM 2915 C CA . PHE B 1 124 ? 46.758 64.066 39.220 1.00 64.37 124 PHE B CA 1
ATOM 2916 C C . PHE B 1 124 ? 47.036 63.948 37.702 1.00 63.80 124 PHE B C 1
ATOM 2917 O O . PHE B 1 124 ? 46.630 64.814 36.917 1.00 55.08 124 PHE B O 1
ATOM 2925 N N . VAL B 1 125 ? 47.720 62.891 37.283 1.00 59.10 125 VAL B N 1
ATOM 2926 C CA . VAL B 1 125 ? 48.041 62.752 35.869 1.00 60.99 125 VAL B CA 1
ATOM 2927 C C . VAL B 1 125 ? 46.731 62.732 35.054 1.00 62.35 125 VAL B C 1
ATOM 2928 O O . VAL B 1 125 ? 46.665 63.238 33.918 1.00 49.09 125 VAL B O 1
ATOM 2932 N N . TYR B 1 126 ? 45.702 62.114 35.634 1.00 63.15 126 TYR B N 1
ATOM 2933 C CA . TYR B 1 126 ? 44.393 62.046 34.995 1.00 51.31 126 TYR B CA 1
ATOM 2934 C C . TYR B 1 126 ? 43.794 63.430 34.861 1.00 49.19 126 TYR B C 1
ATOM 2935 O O . TYR B 1 126 ? 43.280 63.783 33.814 1.00 51.60 126 TYR B O 1
ATOM 2944 N N . GLN B 1 127 ? 43.872 64.212 35.930 1.00 48.66 127 GLN B N 1
ATOM 2945 C CA . GLN B 1 127 ? 43.377 65.571 35.904 1.00 43.20 127 GLN B CA 1
ATOM 2946 C C . GLN B 1 127 ? 44.201 66.364 34.916 1.00 51.28 127 GLN B C 1
ATOM 2947 O O . GLN B 1 127 ? 43.685 67.215 34.197 1.00 53.22 127 GLN B O 1
ATOM 2953 N N . GLU B 1 128 ? 45.488 66.054 34.856 1.00 57.44 128 GLU B N 1
ATOM 2954 C CA . GLU B 1 128 ? 46.365 66.701 33.897 1.00 54.99 128 GLU B CA 1
ATOM 2955 C C . GLU B 1 128 ? 45.890 66.453 32.467 1.00 52.76 128 GLU B C 1
ATOM 2956 O O . GLU B 1 128 ? 45.906 67.368 31.654 1.00 57.21 128 GLU B O 1
ATOM 2962 N N . ARG B 1 129 ? 45.453 65.232 32.161 1.00 51.20 129 ARG B N 1
ATOM 2963 C CA . ARG B 1 129 ? 45.016 64.913 30.801 1.00 54.53 129 ARG B CA 1
ATOM 2964 C C . ARG B 1 129 ? 43.758 65.656 30.397 1.00 56.20 129 ARG B C 1
ATOM 2965 O O . ARG B 1 129 ? 43.472 65.796 29.207 1.00 60.16 129 ARG B O 1
ATOM 2973 N N . LEU B 1 130 ? 43.015 66.151 31.375 1.00 51.36 130 LEU B N 1
ATOM 2974 C CA . LEU B 1 130 ? 41.838 66.945 31.074 1.00 47.04 130 LEU B CA 1
ATOM 2975 C C . LEU B 1 130 ? 42.234 68.386 30.794 1.00 48.01 130 LEU B C 1
ATOM 2976 O O . LEU B 1 130 ? 41.743 69.004 29.863 1.00 53.74 130 LEU B O 1
ATOM 2981 N N . LYS B 1 131 ? 43.145 68.920 31.588 1.00 51.19 131 LYS B N 1
ATOM 2982 C CA . LYS B 1 131 ? 43.542 70.303 31.415 1.00 51.86 131 LYS B CA 1
ATOM 2983 C C . LYS B 1 131 ? 44.255 70.464 30.087 1.00 51.49 131 LYS B C 1
ATOM 2984 O O . LYS B 1 131 ? 44.265 71.545 29.513 1.00 57.91 131 LYS B O 1
ATOM 2990 N N . GLN B 1 132 ? 44.852 69.381 29.600 1.00 53.34 132 GLN B N 1
ATOM 2991 C CA . GLN B 1 132 ? 45.579 69.412 28.336 1.00 50.87 132 GLN B CA 1
ATOM 2992 C C . GLN B 1 132 ? 44.650 69.220 27.145 1.00 49.07 132 GLN B C 1
ATOM 2993 O O . GLN B 1 132 ? 45.036 69.439 26.001 1.00 53.14 132 GLN B O 1
ATOM 2999 N N . SER B 1 133 ? 43.406 68.865 27.416 1.00 46.98 133 SER B N 1
ATOM 3000 C CA . SER B 1 133 ? 42.463 68.593 26.344 1.00 46.13 133 SER B CA 1
ATOM 3001 C C . SER B 1 133 ? 41.863 69.861 25.757 1.00 53.23 133 SER B C 1
ATOM 3002 O O . SER B 1 133 ? 41.852 70.918 26.398 1.00 55.20 133 SER B O 1
ATOM 3005 N N . LYS B 1 134 ? 41.389 69.759 24.520 1.00 45.79 134 LYS B N 1
ATOM 3006 C CA . LYS B 1 134 ? 40.671 70.860 23.892 1.00 49.89 134 LYS B CA 1
ATOM 3007 C C . LYS B 1 134 ? 39.427 70.267 23.273 1.00 49.04 134 LYS B C 1
ATOM 3008 O O . LYS B 1 134 ? 39.533 69.402 22.420 1.00 58.98 134 LYS B O 1
ATOM 3014 N N . VAL B 1 135 ? 38.250 70.682 23.722 1.00 46.42 135 VAL B N 1
ATOM 3015 C CA . VAL B 1 135 ? 37.032 70.091 23.199 1.00 42.09 135 VAL B CA 1
ATOM 3016 C C . VAL B 1 135 ? 36.220 71.093 22.402 1.00 42.09 135 VAL B C 1
ATOM 3017 O O . VAL B 1 135 ? 35.938 72.192 22.874 1.00 42.09 135 VAL B O 1
ATOM 3021 N N . ALA B 1 136 ? 35.825 70.693 21.194 1.00 49.87 136 ALA B N 1
ATOM 3022 C CA . ALA B 1 136 ? 35.013 71.541 20.313 1.00 47.56 136 ALA B CA 1
ATOM 3023 C C . ALA B 1 136 ? 33.579 71.019 20.215 1.00 48.88 136 ALA B C 1
ATOM 3024 O O . ALA B 1 136 ? 33.341 69.818 20.015 1.00 42.09 136 ALA B O 1
ATOM 3026 N N . ILE B 1 137 ? 32.636 71.941 20.401 1.00 47.38 137 ILE B N 1
ATOM 3027 C CA . ILE B 1 137 ? 31.212 71.629 20.443 1.00 50.45 137 ILE B CA 1
ATOM 3028 C C . ILE B 1 137 ? 30.480 72.399 19.346 1.00 54.87 137 ILE B C 1
ATOM 3029 O O . ILE B 1 137 ? 30.461 73.631 19.362 1.00 56.79 137 ILE B O 1
ATOM 3034 N N . PHE B 1 138 ? 29.863 71.688 18.402 1.00 56.02 138 PHE B N 1
ATOM 3035 C CA . PHE B 1 138 ? 29.294 72.367 17.229 1.00 60.86 138 PHE B CA 1
ATOM 3036 C C . PHE B 1 138 ? 27.807 72.670 17.282 1.00 60.32 138 PHE B C 1
ATOM 3037 O O . PHE B 1 138 ? 27.174 72.860 16.249 1.00 81.46 138 PHE B O 1
ATOM 3045 N N . GLY B 1 139 ? 27.261 72.735 18.480 1.00 60.16 139 GLY B N 1
ATOM 3046 C CA . GLY B 1 139 ? 25.896 73.177 18.675 1.00 63.44 139 GLY B CA 1
ATOM 3047 C C . GLY B 1 139 ? 25.875 73.771 20.064 1.00 57.94 139 GLY B C 1
ATOM 3048 O O . GLY B 1 139 ? 26.485 73.204 20.965 1.00 52.16 139 GLY B O 1
ATOM 3057 N N . GLY B 1 141 ? 22.862 75.116 21.764 1.00 54.52 141 GLY B N 1
ATOM 3058 C CA . GLY B 1 141 ? 21.671 74.947 22.570 1.00 54.50 141 GLY B CA 1
ATOM 3059 C C . GLY B 1 141 ? 21.465 73.450 22.711 1.00 64.46 141 GLY B C 1
ATOM 3060 O O . GLY B 1 141 ? 22.278 72.685 22.181 1.00 80.24 141 GLY B O 1
ATOM 3061 N N . GLY B 1 142 ? 20.357 73.032 23.324 1.00 58.53 142 GLY B N 1
ATOM 3062 C CA . GLY B 1 142 ? 20.066 71.624 23.538 1.00 48.55 142 GLY B CA 1
ATOM 3063 C C . GLY B 1 142 ? 21.195 70.954 24.294 1.00 51.93 142 GLY B C 1
ATOM 3064 O O . GLY B 1 142 ? 21.708 71.511 25.261 1.00 50.34 142 GLY B O 1
ATOM 3065 N N . TRP B 1 143 ? 21.597 69.780 23.803 1.00 57.28 143 TRP B N 1
ATOM 3066 C CA . TRP B 1 143 ? 22.673 68.956 24.371 1.00 57.27 143 TRP B CA 1
ATOM 3067 C C . TRP B 1 143 ? 23.980 69.711 24.558 1.00 54.43 143 TRP B C 1
ATOM 3068 O O . TRP B 1 143 ? 24.783 69.368 25.425 1.00 50.74 143 TRP B O 1
ATOM 3079 N N . GLY B 1 144 ? 24.174 70.743 23.746 1.00 59.38 144 GLY B N 1
ATOM 3080 C CA . GLY B 1 144 ? 25.409 71.508 23.712 1.00 62.12 144 GLY B CA 1
ATOM 3081 C C . GLY B 1 144 ? 25.843 72.249 24.964 1.00 56.88 144 GLY B C 1
ATOM 3082 O O . GLY B 1 144 ? 27.028 72.220 25.289 1.00 52.24 144 GLY B O 1
ATOM 3083 N N . THR B 1 145 ? 24.923 72.945 25.634 1.00 56.50 145 THR B N 1
ATOM 3084 C CA . THR B 1 145 ? 25.257 73.681 26.866 1.00 53.90 145 THR B CA 1
ATOM 3085 C C . THR B 1 145 ? 25.504 72.763 28.074 1.00 57.60 145 THR B C 1
ATOM 3086 O O . THR B 1 145 ? 26.270 73.104 28.988 1.00 51.41 145 THR B O 1
ATOM 3090 N N . TRP B 1 146 ? 24.829 71.614 28.092 1.00 57.82 146 TRP B N 1
ATOM 3091 C CA . TRP B 1 146 ? 24.981 70.677 29.195 1.00 51.87 146 TRP B CA 1
ATOM 3092 C C . TRP B 1 146 ? 26.337 70.007 29.098 1.00 47.28 146 TRP B C 1
ATOM 3093 O O . TRP B 1 146 ? 26.971 69.745 30.098 1.00 55.54 146 TRP B O 1
ATOM 3104 N N . CYS B 1 147 ? 26.791 69.738 27.888 1.00 47.60 147 CYS B N 1
ATOM 3105 C CA . CYS B 1 147 ? 28.101 69.139 27.721 1.00 45.17 147 CYS B CA 1
ATOM 3106 C C . CYS B 1 147 ? 29.148 70.140 28.134 1.00 43.08 147 CYS B C 1
ATOM 3107 O O . CYS B 1 147 ? 30.045 69.818 28.892 1.00 45.99 147 CYS B O 1
ATOM 3110 N N . ALA B 1 148 ? 28.996 71.371 27.657 1.00 46.85 148 ALA B N 1
ATOM 3111 C CA . ALA B 1 148 ? 29.923 72.448 27.970 1.00 44.98 148 ALA B CA 1
ATOM 3112 C C . ALA B 1 148 ? 30.022 72.615 29.477 1.00 56.59 148 ALA B C 1
ATOM 3113 O O . ALA B 1 148 ? 31.120 72.697 30.046 1.00 51.89 148 ALA B O 1
ATOM 3115 N N . LEU B 1 149 ? 28.861 72.648 30.120 1.00 52.46 149 LEU B N 1
ATOM 3116 C CA . LEU B 1 149 ? 28.799 72.838 31.555 1.00 51.56 149 LEU B CA 1
ATOM 3117 C C . LEU B 1 149 ? 29.597 71.787 32.284 1.00 47.12 149 LEU B C 1
ATOM 3118 O O . LEU B 1 149 ? 30.557 72.096 32.974 1.00 44.83 149 LEU B O 1
ATOM 3123 N N . GLN B 1 150 ? 29.199 70.537 32.104 1.00 47.62 150 GLN B N 1
ATOM 3124 C CA . GLN B 1 150 ? 29.816 69.440 32.824 1.00 48.20 150 GLN B CA 1
ATOM 3125 C C . GLN B 1 150 ? 31.278 69.228 32.476 1.00 47.35 150 GLN B C 1
ATOM 3126 O O . GLN B 1 150 ? 32.037 68.741 33.297 1.00 55.46 150 GLN B O 1
ATOM 3132 N N . LEU B 1 151 ? 31.674 69.566 31.261 1.00 42.71 151 LEU B N 1
ATOM 3133 C CA . LEU B 1 151 ? 33.083 69.533 30.915 1.00 46.32 151 LEU B CA 1
ATOM 3134 C C . LEU B 1 151 ? 33.874 70.619 31.649 1.00 49.83 151 LEU B C 1
ATOM 3135 O O . LEU B 1 151 ? 34.973 70.358 32.115 1.00 56.84 151 LEU B O 1
ATOM 3140 N N . ALA B 1 152 ? 33.340 71.834 31.751 1.00 46.18 152 ALA B N 1
ATOM 3141 C CA . ALA B 1 152 ? 34.063 72.907 32.448 1.00 43.75 152 ALA B CA 1
ATOM 3142 C C . ALA B 1 152 ? 34.202 72.589 33.941 1.00 51.87 152 ALA B C 1
ATOM 3143 O O . ALA B 1 152 ? 35.256 72.780 34.546 1.00 49.07 152 ALA B O 1
ATOM 3153 N N . SER B 1 154 ? 34.453 69.747 35.129 1.00 42.09 154 SER B N 1
ATOM 3154 C CA . SER B 1 154 ? 35.381 68.636 35.303 1.00 44.07 154 SER B CA 1
ATOM 3155 C C . SER B 1 154 ? 36.840 68.992 35.086 1.00 53.47 154 SER B C 1
ATOM 3156 O O . SER B 1 154 ? 37.709 68.135 35.212 1.00 54.28 154 SER B O 1
ATOM 3159 N N . GLY B 1 155 ? 37.116 70.245 34.756 1.00 48.07 155 GLY B N 1
ATOM 3160 C CA . GLY B 1 155 ? 38.489 70.687 34.584 1.00 52.44 155 GLY B CA 1
ATOM 3161 C C . GLY B 1 155 ? 39.056 70.488 33.179 1.00 52.86 155 GLY B C 1
ATOM 3162 O O . GLY B 1 155 ? 40.274 70.454 32.999 1.00 54.62 155 GLY B O 1
ATOM 3163 N N . ILE B 1 156 ? 38.176 70.357 32.188 1.00 48.41 156 ILE B N 1
ATOM 3164 C CA . ILE B 1 156 ? 38.591 70.300 30.798 1.00 48.73 156 ILE B CA 1
ATOM 3165 C C . ILE B 1 156 ? 39.412 71.533 30.476 1.00 49.13 156 ILE B C 1
ATOM 3166 O O . ILE B 1 156 ? 39.066 72.635 30.875 1.00 56.40 156 ILE B O 1
ATOM 3171 N N . GLY B 1 157 ? 40.489 71.347 29.730 1.00 52.26 157 GLY B N 1
ATOM 3172 C CA . GLY B 1 157 ? 41.417 72.428 29.462 1.00 49.37 157 GLY B CA 1
ATOM 3173 C C . GLY B 1 157 ? 40.809 73.566 28.671 1.00 48.90 157 GLY B C 1
ATOM 3174 O O . GLY B 1 157 ? 40.868 74.723 29.077 1.00 51.42 157 GLY B O 1
ATOM 3175 N N . THR B 1 158 ? 40.214 73.236 27.535 1.00 51.24 158 THR B N 1
ATOM 3176 C CA . THR B 1 158 ? 39.704 74.248 26.625 1.00 46.86 158 THR B CA 1
ATOM 3177 C C . THR B 1 158 ? 38.319 73.936 26.094 1.00 49.22 158 THR B C 1
ATOM 3178 O O . THR B 1 158 ? 37.990 72.783 25.819 1.00 49.67 158 THR B O 1
ATOM 3182 N N . LEU B 1 159 ? 37.490 74.965 25.971 1.00 46.70 159 LEU B N 1
ATOM 3183 C CA . LEU B 1 159 ? 36.220 74.781 25.297 1.00 51.36 159 LEU B CA 1
ATOM 3184 C C . LEU B 1 159 ? 36.170 75.652 24.039 1.00 54.54 159 LEU B C 1
ATOM 3185 O O . LEU B 1 159 ? 36.303 76.878 24.086 1.00 50.96 159 LEU B O 1
ATOM 3190 N N . ARG B 1 160 ? 35.991 74.988 22.909 1.00 45.46 160 ARG B N 1
ATOM 3191 C CA . ARG B 1 160 ? 35.801 75.674 21.660 1.00 47.94 160 ARG B CA 1
ATOM 3192 C C . ARG B 1 160 ? 34.317 75.555 21.301 1.00 50.03 160 ARG B C 1
ATOM 3193 O O . ARG B 1 160 ? 33.822 74.474 20.947 1.00 50.33 160 ARG B O 1
ATOM 3201 N N . LEU B 1 161 ? 33.609 76.673 21.400 1.00 43.64 161 LEU B N 1
ATOM 3202 C CA . LEU B 1 161 ? 32.167 76.685 21.190 1.00 46.15 161 LEU B CA 1
ATOM 3203 C C . LEU B 1 161 ? 31.807 77.327 19.856 1.00 48.82 161 LEU B C 1
ATOM 3204 O O . LEU B 1 161 ? 32.314 78.394 19.532 1.00 52.99 161 LEU B O 1
ATOM 3209 N N . ILE B 1 162 ? 30.940 76.670 19.088 1.00 46.16 162 ILE B N 1
ATOM 3210 C CA . ILE B 1 162 ? 30.491 77.173 17.784 1.00 50.48 162 ILE B CA 1
ATOM 3211 C C . ILE B 1 162 ? 28.964 77.288 17.712 1.00 50.69 162 ILE B C 1
ATOM 3212 O O . ILE B 1 162 ? 28.248 76.289 17.855 1.00 49.39 162 ILE B O 1
ATOM 3217 N N . ASP B 1 163 ? 28.467 78.507 17.511 1.00 50.66 163 ASP B N 1
ATOM 3218 C CA . ASP B 1 163 ? 27.024 78.727 17.404 1.00 51.78 163 ASP B CA 1
ATOM 3219 C C . ASP B 1 163 ? 26.680 80.145 16.907 1.00 60.10 163 ASP B C 1
ATOM 3220 O O . ASP B 1 163 ? 27.274 81.135 17.355 1.00 54.21 163 ASP B O 1
ATOM 3225 N N . GLY B 1 164 ? 25.704 80.238 15.997 1.00 59.44 164 GLY B N 1
ATOM 3226 C CA . GLY B 1 164 ? 25.333 81.509 15.385 1.00 51.73 164 GLY B CA 1
ATOM 3227 C C . GLY B 1 164 ? 24.046 82.104 15.933 1.00 59.41 164 GLY B C 1
ATOM 3228 O O . GLY B 1 164 ? 23.580 83.141 15.465 1.00 57.50 164 GLY B O 1
ATOM 3229 N N . ASP B 1 165 ? 23.490 81.452 16.954 1.00 67.37 165 ASP B N 1
ATOM 3230 C CA . ASP B 1 165 ? 22.226 81.857 17.584 1.00 55.88 165 ASP B CA 1
ATOM 3231 C C . ASP B 1 165 ? 22.358 82.844 18.758 1.00 51.92 165 ASP B C 1
ATOM 3232 O O . ASP B 1 165 ? 23.451 83.123 19.250 1.00 50.97 165 ASP B O 1
ATOM 3237 N N . ASP B 1 166 ? 21.219 83.349 19.215 1.00 54.42 166 ASP B N 1
ATOM 3238 C CA . ASP B 1 166 ? 21.181 84.266 20.340 1.00 50.06 166 ASP B CA 1
ATOM 3239 C C . ASP B 1 166 ? 20.184 83.737 21.382 1.00 49.83 166 ASP B C 1
ATOM 3240 O O . ASP B 1 166 ? 19.319 82.931 21.050 1.00 51.15 166 ASP B O 1
ATOM 3245 N N . VAL B 1 167 ? 20.327 84.143 22.642 1.00 49.33 167 VAL B N 1
ATOM 3246 C CA . VAL B 1 167 ? 19.492 83.560 23.696 1.00 57.67 167 VAL B CA 1
ATOM 3247 C C . VAL B 1 167 ? 18.068 84.082 23.640 1.00 51.12 167 VAL B C 1
ATOM 3248 O O . VAL B 1 167 ? 17.856 85.291 23.645 1.00 49.03 167 VAL B O 1
ATOM 3252 N N . GLU B 1 168 ? 17.100 83.166 23.615 1.00 52.03 168 GLU B N 1
ATOM 3253 C CA . GLU B 1 168 ? 15.686 83.534 23.699 1.00 53.38 168 GLU B CA 1
ATOM 3254 C C . GLU B 1 168 ? 15.058 83.081 25.013 1.00 50.37 168 GLU B C 1
ATOM 3255 O O . GLU B 1 168 ? 15.551 82.165 25.670 1.00 51.34 168 GLU B O 1
ATOM 3261 N N . LEU B 1 169 ? 13.949 83.703 25.386 1.00 44.83 169 LEU B N 1
ATOM 3262 C CA . LEU B 1 169 ? 13.305 83.339 26.629 1.00 42.09 169 LEU B CA 1
ATOM 3263 C C . LEU B 1 169 ? 12.869 81.873 26.604 1.00 42.09 169 LEU B C 1
ATOM 3264 O O . LEU B 1 169 ? 12.892 81.211 27.613 1.00 46.37 169 LEU B O 1
ATOM 3269 N N . SER B 1 170 ? 12.541 81.333 25.443 1.00 45.99 170 SER B N 1
ATOM 3270 C CA . SER B 1 170 ? 12.147 79.930 25.390 1.00 43.97 170 SER B CA 1
ATOM 3271 C C . SER B 1 170 ? 13.345 78.975 25.498 1.00 42.09 170 SER B C 1
ATOM 3272 O O . SER B 1 170 ? 13.160 77.768 25.578 1.00 48.96 170 SER B O 1
ATOM 3275 N N . ASN B 1 171 ? 14.567 79.492 25.444 1.00 46.93 171 ASN B N 1
ATOM 3276 C CA . ASN B 1 171 ? 15.750 78.643 25.613 1.00 42.09 171 ASN B CA 1
ATOM 3277 C C . ASN B 1 171 ? 15.988 78.308 27.073 1.00 54.70 171 ASN B C 1
ATOM 3278 O O . ASN B 1 171 ? 16.648 77.316 27.402 1.00 58.23 171 ASN B O 1
ATOM 3283 N N . ILE B 1 172 ? 15.493 79.177 27.952 1.00 51.71 172 ILE B N 1
ATOM 3284 C CA . ILE B 1 172 ? 15.801 79.071 29.362 1.00 44.22 172 ILE B CA 1
ATOM 3285 C C . ILE B 1 172 ? 15.289 77.794 30.036 1.00 50.90 172 ILE B C 1
ATOM 3286 O O . ILE B 1 172 ? 15.907 77.361 31.007 1.00 61.50 172 ILE B O 1
ATOM 3291 N N . ASN B 1 173 ? 14.199 77.175 29.575 1.00 42.09 173 ASN B N 1
ATOM 3292 C CA . ASN B 1 173 ? 13.743 75.973 30.290 1.00 45.01 173 ASN B CA 1
ATOM 3293 C C . ASN B 1 173 ? 14.679 74.752 30.185 1.00 51.45 173 ASN B C 1
ATOM 3294 O O . ASN B 1 173 ? 14.618 73.855 31.025 1.00 56.27 173 ASN B O 1
ATOM 3299 N N . ARG B 1 174 ? 15.534 74.690 29.173 1.00 42.38 174 ARG B N 1
ATOM 3300 C CA . ARG B 1 174 ? 16.331 73.477 28.990 1.00 50.03 174 ARG B CA 1
ATOM 3301 C C . ARG B 1 174 ? 17.810 73.749 28.777 1.00 55.02 174 ARG B C 1
ATOM 3302 O O . ARG B 1 174 ? 18.643 72.879 29.007 1.00 51.69 174 ARG B O 1
ATOM 3310 N N . GLN B 1 175 ? 18.138 74.942 28.302 1.00 52.96 175 GLN B N 1
ATOM 3311 C CA . GLN B 1 175 ? 19.529 75.258 28.021 1.00 51.46 175 GLN B CA 1
ATOM 3312 C C . GLN B 1 175 ? 20.187 75.860 29.254 1.00 52.04 175 GLN B C 1
ATOM 3313 O O . GLN B 1 175 ? 19.996 77.023 29.611 1.00 55.66 175 GLN B O 1
ATOM 3319 N N . VAL B 1 176 ? 20.994 75.038 29.889 1.00 48.83 176 VAL B N 1
ATOM 3320 C CA . VAL B 1 176 ? 21.443 75.297 31.238 1.00 53.05 176 VAL B CA 1
ATOM 3321 C C . VAL B 1 176 ? 22.480 76.421 31.371 1.00 55.20 176 VAL B C 1
ATOM 3322 O O . VAL B 1 176 ? 22.666 76.961 32.466 1.00 58.38 176 VAL B O 1
ATOM 3326 N N . LEU B 1 177 ? 23.172 76.770 30.293 1.00 47.30 177 LEU B N 1
ATOM 3327 C CA . LEU B 1 177 ? 24.173 77.823 30.408 1.00 44.38 177 LEU B CA 1
ATOM 3328 C C . LEU B 1 177 ? 23.592 79.233 30.325 1.00 48.15 177 LEU B C 1
ATOM 3329 O O . LEU B 1 177 ? 24.318 80.205 30.508 1.00 46.78 177 LEU B O 1
ATOM 3334 N N . TYR B 1 178 ? 22.294 79.351 30.046 1.00 48.48 178 TYR B N 1
ATOM 3335 C CA . TYR B 1 178 ? 21.678 80.665 29.842 1.00 45.87 178 TYR B CA 1
ATOM 3336 C C . TYR B 1 178 ? 20.641 80.966 30.915 1.00 53.49 178 TYR B C 1
ATOM 3337 O O . TYR B 1 178 ? 19.767 80.146 31.208 1.00 60.76 178 TYR B O 1
ATOM 3346 N N . ARG B 1 179 ? 20.775 82.131 31.536 1.00 50.61 179 ARG B N 1
ATOM 3347 C CA . ARG B 1 179 ? 19.825 82.579 32.541 1.00 46.42 179 ARG B CA 1
ATOM 3348 C C . ARG B 1 179 ? 18.943 83.711 32.009 1.00 52.25 179 ARG B C 1
ATOM 3349 O O . ARG B 1 179 ? 19.274 84.324 30.993 1.00 51.96 179 ARG B O 1
ATOM 3357 N N . THR B 1 180 ? 17.848 84.007 32.714 1.00 50.42 180 THR B N 1
ATOM 3358 C CA . THR B 1 180 ? 16.853 84.967 32.238 1.00 42.09 180 THR B CA 1
ATOM 3359 C C . THR B 1 180 ? 17.481 86.279 31.818 1.00 51.61 180 THR B C 1
ATOM 3360 O O . THR B 1 180 ? 17.071 86.890 30.843 1.00 61.22 180 THR B O 1
ATOM 3364 N N . ASP B 1 181 ? 18.465 86.735 32.577 1.00 58.43 181 ASP B N 1
ATOM 3365 C CA . ASP B 1 181 ? 19.157 87.963 32.223 1.00 53.57 181 ASP B CA 1
ATOM 3366 C C . ASP B 1 181 ? 20.108 87.818 31.038 1.00 60.76 181 ASP B C 1
ATOM 3367 O O . ASP B 1 181 ? 20.624 88.819 30.547 1.00 75.74 181 ASP B O 1
ATOM 3372 N N . ASP B 1 182 ? 20.341 86.595 30.564 1.00 57.51 182 ASP B N 1
ATOM 3373 C CA . ASP B 1 182 ? 21.231 86.414 29.417 1.00 53.25 182 ASP B CA 1
ATOM 3374 C C . ASP B 1 182 ? 20.471 86.535 28.118 1.00 51.21 182 ASP B C 1
ATOM 3375 O O . ASP B 1 182 ? 21.065 86.531 27.042 1.00 48.67 182 ASP B O 1
ATOM 3380 N N . VAL B 1 183 ? 19.153 86.638 28.219 1.00 48.52 183 VAL B N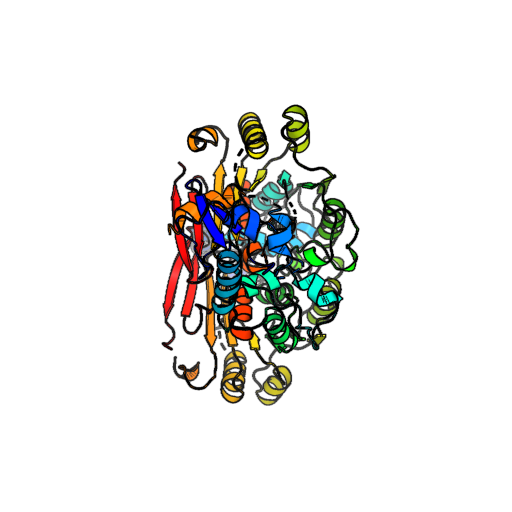 1
ATOM 3381 C CA . VAL B 1 183 ? 18.329 86.759 27.027 1.00 53.45 183 VAL B CA 1
ATOM 3382 C C . VAL B 1 183 ? 18.766 87.938 26.182 1.00 47.34 183 VAL B C 1
ATOM 3383 O O . VAL B 1 183 ? 19.007 89.017 26.704 1.00 58.29 183 VAL B O 1
ATOM 3387 N N . GLY B 1 184 ? 18.872 87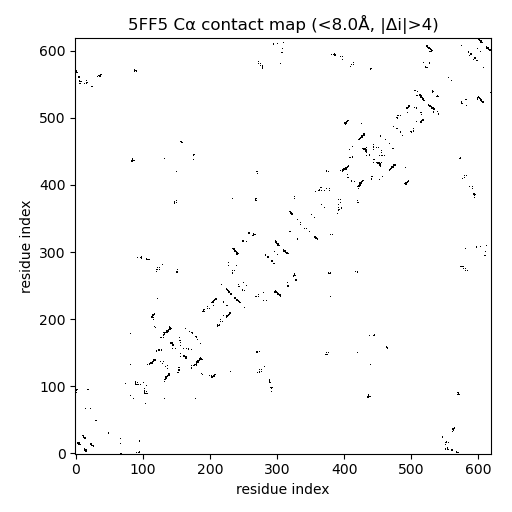.725 24.879 1.00 42.09 184 GLY B N 1
ATOM 3388 C CA . GLY B 1 184 ? 19.236 88.795 23.979 1.00 42.09 184 GLY B CA 1
ATOM 3389 C C . GLY B 1 184 ? 20.700 88.763 23.636 1.00 45.44 184 GLY B C 1
ATOM 3390 O O . GLY B 1 184 ? 21.136 89.373 22.660 1.00 49.30 184 GLY B O 1
ATOM 3391 N N . LYS B 1 185 ? 21.475 88.070 24.458 1.00 50.76 185 LYS B N 1
ATOM 3392 C CA . LYS B 1 185 ? 22.894 87.914 24.175 1.00 53.72 185 LYS B CA 1
ATOM 3393 C C . LYS B 1 185 ? 23.069 86.884 23.066 1.00 42.09 185 LYS B C 1
ATOM 3394 O O . LYS B 1 185 ? 22.163 86.118 22.773 1.00 42.09 185 LYS B O 1
ATOM 3400 N N . ASN B 1 186 ? 24.235 86.865 22.450 1.00 42.09 186 ASN B N 1
ATOM 3401 C CA . ASN B 1 186 ? 24.544 85.763 21.574 1.00 42.20 186 ASN B CA 1
ATOM 3402 C C . ASN B 1 186 ? 24.846 84.561 22.458 1.00 46.13 186 ASN B C 1
ATOM 3403 O O . ASN B 1 186 ? 25.525 84.693 23.468 1.00 45.93 186 ASN B O 1
ATOM 3408 N N . LYS B 1 187 ? 24.318 83.399 22.097 1.00 44.70 187 LYS B N 1
ATOM 3409 C CA . LYS B 1 187 ? 24.512 82.180 22.886 1.00 46.86 187 LYS B CA 1
ATOM 3410 C C . LYS B 1 187 ? 25.977 81.883 23.305 1.00 48.70 187 LYS B C 1
ATOM 3411 O O . LYS B 1 187 ? 26.223 81.513 24.453 1.00 45.41 187 LYS B O 1
ATOM 3417 N N . VAL B 1 188 ? 26.943 82.020 22.395 1.00 48.88 188 VAL B N 1
ATOM 3418 C CA . VAL B 1 188 ? 28.330 81.680 22.728 1.00 45.25 188 VAL B CA 1
ATOM 3419 C C . VAL B 1 188 ? 28.952 82.662 23.711 1.00 48.98 188 VAL B C 1
ATOM 3420 O O . VAL B 1 188 ? 29.923 82.325 24.398 1.00 49.33 188 VAL B O 1
ATOM 3424 N N . ASP B 1 189 ? 28.431 83.885 23.740 1.00 47.18 189 ASP B N 1
ATOM 3425 C CA . ASP B 1 189 ? 28.952 84.898 24.643 1.00 47.56 189 ASP B CA 1
ATOM 3426 C C . ASP B 1 189 ? 28.459 84.631 26.051 1.00 47.70 189 ASP B C 1
ATOM 3427 O O . ASP B 1 189 ? 29.199 84.706 27.016 1.00 47.54 189 ASP B O 1
ATOM 3432 N N . ALA B 1 190 ? 27.179 84.309 26.136 1.00 50.46 190 ALA B N 1
ATOM 3433 C CA . ALA B 1 190 ? 26.549 83.926 27.375 1.00 45.79 190 ALA B CA 1
ATOM 3434 C C . ALA B 1 190 ? 27.149 82.625 27.875 1.00 42.09 190 ALA B C 1
ATOM 3435 O O . ALA B 1 190 ? 27.344 82.447 29.059 1.00 45.39 190 ALA B O 1
ATOM 3437 N N . ALA B 1 191 ? 27.414 81.701 26.973 1.00 42.09 191 ALA B N 1
ATOM 3438 C CA . ALA B 1 191 ? 27.985 80.440 27.385 1.00 42.20 191 ALA B CA 1
ATOM 3439 C C . ALA B 1 191 ? 29.319 80.684 28.075 1.00 48.61 191 ALA B C 1
ATOM 3440 O O . ALA B 1 191 ? 29.512 80.238 29.198 1.00 56.48 191 ALA B O 1
ATOM 3442 N N . LYS B 1 192 ? 30.220 81.430 27.435 1.00 45.51 192 LYS B N 1
ATOM 3443 C CA . LYS B 1 192 ? 31.533 81.688 28.020 1.00 44.60 192 LYS B CA 1
ATOM 3444 C C . LYS B 1 192 ? 31.432 82.446 29.351 1.00 49.69 192 LYS B C 1
ATOM 3445 O O . LYS B 1 192 ? 32.125 82.108 30.310 1.00 47.88 192 LYS B O 1
ATOM 3451 N N . ASP B 1 193 ? 30.573 83.464 29.402 1.00 49.71 193 ASP B N 1
ATOM 3452 C CA . ASP B 1 193 ? 30.360 84.240 30.622 1.00 42.47 193 ASP B CA 1
ATOM 3453 C C . ASP B 1 193 ? 29.974 83.306 31.765 1.00 42.09 193 ASP B C 1
ATOM 3454 O O . ASP B 1 193 ? 30.489 83.393 32.863 1.00 43.79 193 ASP B O 1
ATOM 3459 N N . THR B 1 194 ? 29.049 82.410 31.477 1.00 45.85 194 THR B N 1
ATOM 3460 C CA . THR B 1 194 ? 28.526 81.479 32.452 1.00 43.36 194 THR B CA 1
ATOM 3461 C C . THR B 1 194 ? 29.559 80.429 32.787 1.00 45.58 194 THR B C 1
ATOM 3462 O O . THR B 1 194 ? 29.750 80.089 33.950 1.00 47.25 194 THR B O 1
ATOM 3466 N N . ILE B 1 195 ? 30.226 79.912 31.764 1.00 46.09 195 ILE B N 1
ATOM 3467 C CA . ILE B 1 195 ? 31.218 78.861 31.974 1.00 51.54 195 ILE B CA 1
ATOM 3468 C C . ILE B 1 195 ? 32.322 79.278 32.960 1.00 51.69 195 ILE B C 1
ATOM 3469 O O . ILE B 1 195 ? 32.705 78.493 33.819 1.00 52.31 195 ILE B O 1
ATOM 3474 N N . LEU B 1 196 ? 32.798 80.518 32.870 1.00 51.92 196 LEU B N 1
ATOM 3475 C CA . LEU B 1 196 ? 33.898 80.977 33.720 1.00 49.81 196 LEU B CA 1
ATOM 3476 C C . LEU B 1 196 ? 33.456 81.270 35.164 1.00 50.38 196 LEU B C 1
ATOM 3477 O O . LEU B 1 196 ? 34.265 81.206 36.079 1.00 53.27 196 LEU B O 1
ATOM 3482 N N . ALA B 1 197 ? 32.179 81.561 35.381 1.00 46.20 197 ALA B N 1
ATOM 3483 C CA . ALA B 1 197 ? 31.684 81.758 36.746 1.00 48.78 197 ALA B CA 1
ATOM 3484 C C . ALA B 1 197 ? 31.698 80.428 37.504 1.00 50.99 197 ALA B C 1
ATOM 3485 O O . ALA B 1 197 ? 31.863 80.401 38.714 1.00 56.65 197 ALA B O 1
ATOM 3487 N N . TYR B 1 198 ? 31.496 79.328 36.790 1.00 49.36 198 TYR B N 1
ATOM 3488 C CA . TYR B 1 198 ? 31.552 78.007 37.389 1.00 47.99 198 TYR B CA 1
ATOM 3489 C C . TYR B 1 198 ? 32.982 77.570 37.651 1.00 51.40 198 TYR B C 1
ATOM 3490 O O . TYR B 1 198 ? 33.316 77.155 38.768 1.00 54.23 198 TYR B O 1
ATOM 3499 N N . ASN B 1 199 ? 33.815 77.656 36.616 1.00 42.09 199 ASN B N 1
ATOM 3500 C CA . ASN B 1 199 ? 35.210 77.241 36.699 1.00 42.67 199 ASN B CA 1
ATOM 3501 C C . ASN B 1 199 ? 36.132 78.187 35.938 1.00 48.65 199 ASN B C 1
ATOM 3502 O O . ASN B 1 199 ? 36.207 78.158 34.703 1.00 50.96 199 ASN B O 1
ATOM 3507 N N . GLU B 1 200 ? 36.855 79.008 36.694 1.00 51.78 200 GLU B N 1
ATOM 3508 C CA . GLU B 1 200 ? 37.653 80.101 36.131 1.00 51.53 200 GLU B CA 1
ATOM 3509 C C . GLU B 1 200 ? 38.977 79.647 35.482 1.00 48.84 200 GLU B C 1
ATOM 3510 O O . GLU B 1 200 ? 39.670 80.436 34.857 1.00 42.57 200 GLU B O 1
ATOM 3516 N N . ASN B 1 201 ? 39.294 78.362 35.597 1.00 53.44 201 ASN B N 1
ATOM 3517 C CA . ASN B 1 201 ? 40.493 77.799 34.988 1.00 42.09 201 ASN B CA 1
ATOM 3518 C C . ASN B 1 201 ? 40.250 77.267 33.582 1.00 50.44 201 ASN B C 1
ATOM 3519 O O . ASN B 1 201 ? 41.200 76.919 32.878 1.00 56.12 201 ASN B O 1
ATOM 3524 N N . VAL B 1 202 ? 38.987 77.202 33.162 1.00 56.37 202 VAL B N 1
ATOM 3525 C CA . VAL B 1 202 ? 38.676 76.734 31.814 1.00 42.09 202 VAL B CA 1
ATOM 3526 C C . VAL B 1 202 ? 38.819 77.843 30.818 1.00 45.47 202 VAL B C 1
ATOM 3527 O O . VAL B 1 202 ? 38.179 78.884 30.942 1.00 47.89 202 VAL B O 1
ATOM 3531 N N . HIS B 1 203 ? 39.633 77.611 29.801 1.00 50.49 203 HIS B N 1
ATOM 3532 C CA . HIS B 1 203 ? 39.811 78.612 28.772 1.00 48.53 203 HIS B CA 1
ATOM 3533 C C . HIS B 1 203 ? 38.749 78.391 27.717 1.00 45.89 203 HIS B C 1
ATOM 3534 O O . HIS B 1 203 ? 38.498 77.260 27.314 1.00 48.88 203 HIS B O 1
ATOM 3541 N N . VAL B 1 204 ? 38.074 79.456 27.311 1.00 43.53 204 VAL B N 1
ATOM 3542 C CA . VAL B 1 204 ? 37.001 79.302 26.329 1.00 48.71 204 VAL B CA 1
ATOM 3543 C C . VAL B 1 204 ? 37.200 80.071 25.026 1.00 46.56 204 VAL B C 1
ATOM 3544 O O . VAL B 1 204 ? 37.414 81.276 25.027 1.00 49.49 204 VAL B O 1
ATOM 3548 N N . GLU B 1 205 ? 37.164 79.349 23.914 1.00 48.30 205 GLU B N 1
ATOM 3549 C CA . GLU B 1 205 ? 37.189 79.972 22.594 1.00 52.14 205 GLU B CA 1
ATOM 3550 C C . GLU B 1 205 ? 35.801 79.843 21.966 1.00 47.88 205 GLU B C 1
ATOM 3551 O O . GLU B 1 205 ? 35.216 78.761 21.906 1.00 47.39 205 GLU B O 1
ATOM 3557 N N . THR B 1 206 ? 35.262 80.985 21.563 1.00 54.34 206 THR B N 1
ATOM 3558 C CA . THR B 1 206 ? 33.882 81.086 21.107 1.00 52.24 206 THR B CA 1
ATOM 3559 C C . THR B 1 206 ? 33.797 81.583 19.655 1.00 49.78 206 THR B C 1
ATOM 3560 O O . THR B 1 206 ? 34.407 82.581 19.293 1.00 59.68 206 THR B O 1
ATOM 3564 N N . PHE B 1 207 ? 33.022 80.892 18.830 1.00 49.20 207 PHE B N 1
ATOM 3565 C CA . PHE B 1 207 ? 32.843 81.277 17.433 1.00 42.09 207 PHE B CA 1
ATOM 3566 C C . PHE B 1 207 ? 31.391 81.513 17.082 1.00 48.10 207 PHE B C 1
ATOM 3567 O O . PHE B 1 207 ? 30.605 80.570 16.951 1.00 52.62 207 PHE B O 1
ATOM 3575 N N . PHE B 1 208 ? 31.051 82.786 16.906 1.00 45.67 208 PHE B N 1
ATOM 3576 C CA . PHE B 1 208 ? 29.684 83.190 16.622 1.00 52.04 208 PHE B CA 1
ATOM 3577 C C . PHE B 1 208 ? 29.316 83.002 15.156 1.00 50.30 208 PHE B C 1
ATOM 3578 O O . PHE B 1 208 ? 29.302 83.966 14.399 1.00 48.98 208 PHE B O 1
ATOM 3586 N N . GLU B 1 209 ? 29.009 81.769 14.770 1.00 49.42 209 GLU B N 1
ATOM 3587 C CA . GLU B 1 209 ? 28.650 81.445 13.399 1.00 46.43 209 GLU B CA 1
ATOM 3588 C C . GLU B 1 209 ? 28.034 80.062 13.355 1.00 54.39 209 GLU B C 1
ATOM 3589 O O . GLU B 1 209 ? 28.203 79.276 14.296 1.00 56.39 209 GLU B O 1
ATOM 3595 N N . PHE B 1 210 ? 27.354 79.741 12.260 1.00 49.19 210 PHE B N 1
ATOM 3596 C CA . PHE B 1 210 ? 26.825 78.395 12.105 1.00 52.48 210 PHE B CA 1
ATOM 3597 C C . PHE B 1 210 ? 27.885 77.548 11.401 1.00 59.37 210 PHE B C 1
ATOM 3598 O O . PHE B 1 210 ? 28.802 78.101 10.791 1.00 62.56 210 PHE B O 1
ATOM 3606 N N . ALA B 1 211 ? 27.820 76.225 11.508 1.00 59.72 211 ALA B N 1
ATOM 3607 C CA . ALA B 1 211 ? 28.748 75.408 10.717 1.00 57.67 211 ALA B CA 1
ATOM 3608 C C . ALA B 1 211 ? 28.234 75.256 9.273 1.00 71.61 211 ALA B C 1
ATOM 3609 O O . ALA B 1 211 ? 27.277 74.519 8.995 1.00 71.33 211 ALA B O 1
ATOM 3611 N N . SER B 1 212 ? 28.897 75.959 8.364 1.00 63.53 212 SER B N 1
ATOM 3612 C CA . SER B 1 212 ? 28.654 75.866 6.938 1.00 55.72 212 SER B CA 1
ATOM 3613 C C . SER B 1 212 ? 29.484 74.715 6.390 1.00 65.78 212 SER B C 1
ATOM 3614 O O . SER B 1 212 ? 30.469 74.324 7.017 1.00 67.80 212 SER B O 1
ATOM 3617 N N . PRO B 1 213 ? 29.072 74.142 5.242 1.00 68.91 213 PRO B N 1
ATOM 3618 C CA . PRO B 1 213 ? 29.784 73.074 4.523 1.00 61.67 213 PRO B CA 1
ATOM 3619 C C . PRO B 1 213 ? 30.987 73.599 3.734 1.00 68.05 213 PRO B C 1
ATOM 3620 O O . PRO B 1 213 ? 31.162 73.246 2.566 1.00 82.14 213 PRO B O 1
ATOM 3624 N N . ASP B 1 214 ? 31.795 74.435 4.372 1.00 63.10 214 ASP B N 1
ATOM 3625 C CA . ASP B 1 214 ? 33.023 74.975 3.799 1.00 58.51 214 ASP B CA 1
ATOM 3626 C C . ASP B 1 214 ? 34.212 74.234 4.417 1.00 63.83 214 ASP B C 1
ATOM 3627 O O . ASP B 1 214 ? 34.461 74.344 5.616 1.00 77.12 214 ASP B O 1
ATOM 3632 N N . ARG B 1 215 ? 34.969 73.498 3.610 1.00 71.17 215 ARG B N 1
ATOM 3633 C CA . ARG B 1 215 ? 36.061 72.696 4.171 1.00 66.85 215 ARG B CA 1
ATOM 3634 C C . ARG B 1 215 ? 37.182 73.570 4.721 1.00 59.63 215 ARG B C 1
ATOM 3635 O O . ARG B 1 215 ? 37.892 73.171 5.647 1.00 62.82 215 ARG B O 1
ATOM 3643 N N . ALA B 1 216 ? 37.308 74.771 4.164 1.00 55.30 216 ALA B N 1
ATOM 3644 C CA . ALA B 1 216 ? 38.346 75.720 4.555 1.00 57.32 216 ALA B CA 1
ATOM 3645 C C . ALA B 1 216 ? 38.051 76.386 5.896 1.00 61.20 216 ALA B C 1
ATOM 3646 O O . ALA B 1 216 ? 38.970 76.736 6.636 1.00 64.14 216 ALA B O 1
ATOM 3648 N N . ARG B 1 217 ? 36.769 76.593 6.189 1.00 61.82 217 ARG B N 1
ATOM 3649 C CA . ARG B 1 217 ? 36.360 77.255 7.426 1.00 59.60 217 ARG B CA 1
ATOM 3650 C C . ARG B 1 217 ? 36.357 76.286 8.614 1.00 64.23 217 ARG B C 1
ATOM 3651 O O . ARG B 1 217 ? 36.802 76.630 9.713 1.00 62.01 217 ARG B O 1
ATOM 3659 N N . LEU B 1 218 ? 35.852 75.079 8.379 1.00 64.22 218 LEU B N 1
ATOM 3660 C CA . LEU B 1 218 ? 35.786 74.030 9.397 1.00 63.64 218 LEU B CA 1
ATOM 3661 C C . LEU B 1 218 ? 37.154 73.619 9.980 1.00 68.55 218 LEU B C 1
ATOM 3662 O O . LEU B 1 218 ? 37.255 73.278 11.166 1.00 65.14 218 LEU B O 1
ATOM 3667 N N . GLU B 1 219 ? 38.200 73.618 9.156 1.00 63.09 219 GLU B N 1
ATOM 3668 C CA . GLU B 1 219 ? 39.511 73.237 9.658 1.00 52.99 219 GLU B CA 1
ATOM 3669 C C . GLU B 1 219 ? 39.968 74.347 10.555 1.00 56.01 219 GLU B C 1
ATOM 3670 O O . GLU B 1 219 ? 40.779 74.124 11.446 1.00 69.90 219 GLU B O 1
ATOM 3676 N N . GLU B 1 220 ? 39.458 75.552 10.308 1.00 52.83 220 GLU B N 1
ATOM 3677 C CA . GLU B 1 220 ? 39.749 76.673 11.192 1.00 54.64 220 GLU B CA 1
ATOM 3678 C C . GLU B 1 220 ? 38.951 76.519 12.484 1.00 60.70 220 GLU B C 1
ATOM 3679 O O . GLU B 1 220 ? 39.494 76.690 13.592 1.00 56.63 220 GLU B O 1
ATOM 3685 N N . LEU B 1 221 ? 37.673 76.170 12.335 1.00 55.85 221 LEU B N 1
ATOM 3686 C CA . LEU B 1 221 ? 36.805 75.961 13.481 1.00 51.12 221 LEU B CA 1
ATOM 3687 C C . LEU B 1 221 ? 37.246 74.750 14.304 1.00 55.87 221 LEU B C 1
ATOM 3688 O O . LEU B 1 221 ? 37.274 74.805 15.536 1.00 50.53 221 LEU B O 1
ATOM 3693 N N . VAL B 1 222 ? 37.597 73.658 13.634 1.00 58.96 222 VAL B N 1
ATOM 3694 C CA . VAL B 1 222 ? 38.114 72.505 14.356 1.00 52.55 222 VAL B CA 1
ATOM 3695 C C . VAL B 1 222 ? 39.425 72.925 14.979 1.00 49.30 222 VAL B C 1
ATOM 3696 O O . VAL B 1 222 ? 39.625 72.727 16.171 1.00 55.50 222 VAL B O 1
ATOM 3700 N N . GLY B 1 223 ? 40.292 73.561 14.193 1.00 46.55 223 GLY B N 1
ATOM 3701 C CA . GLY B 1 223 ? 41.561 74.051 14.712 1.00 53.13 223 GLY B CA 1
ATOM 3702 C C . GLY B 1 223 ? 42.400 72.959 15.362 1.00 52.05 223 GLY B C 1
ATOM 3703 O O . GLY B 1 223 ? 42.570 71.890 14.781 1.00 60.15 223 GLY B O 1
ATOM 3704 N N . ASP B 1 224 ? 42.931 73.212 16.558 1.00 47.28 224 ASP B N 1
ATOM 3705 C CA . ASP B 1 224 ? 43.797 72.219 17.222 1.00 55.55 224 ASP B CA 1
ATOM 3706 C C . ASP B 1 224 ? 43.114 71.417 18.336 1.00 54.01 224 ASP B C 1
ATOM 3707 O O . ASP B 1 224 ? 43.756 71.058 19.316 1.00 51.70 224 ASP B O 1
ATOM 3712 N N . SER B 1 225 ? 41.831 71.114 18.156 1.00 49.61 225 SER B N 1
ATOM 3713 C CA . SER B 1 225 ? 41.050 70.308 19.095 1.00 49.47 225 SER B CA 1
ATOM 3714 C C . SER B 1 225 ? 41.608 68.917 19.425 1.00 52.39 225 SER B C 1
ATOM 3715 O O . SER B 1 225 ? 42.345 68.307 18.654 1.00 56.41 225 SER B O 1
ATOM 3718 N N . THR B 1 226 ? 41.227 68.433 20.596 1.00 52.49 226 THR B N 1
ATOM 3719 C CA . THR B 1 226 ? 41.613 67.128 21.099 1.00 47.91 226 THR B CA 1
ATOM 3720 C C . THR B 1 226 ? 40.441 66.159 21.104 1.00 49.24 226 THR B C 1
ATOM 3721 O O . THR B 1 226 ? 40.611 64.943 21.197 1.00 49.18 226 THR B O 1
ATOM 3725 N N . PHE B 1 227 ? 39.244 66.716 20.972 1.00 55.15 227 PHE B N 1
ATOM 3726 C CA . PHE B 1 227 ? 38.018 65.929 20.994 1.00 53.99 227 PHE B CA 1
ATOM 3727 C C . PHE B 1 227 ? 36.916 66.734 20.314 1.00 47.04 227 PHE B C 1
ATOM 3728 O O . PHE B 1 227 ? 36.942 67.968 20.327 1.00 48.34 227 PHE B O 1
ATOM 3736 N N . ILE B 1 228 ? 35.964 66.057 19.691 1.00 42.09 228 ILE B N 1
ATOM 3737 C CA . ILE B 1 228 ? 34.867 66.777 19.048 1.00 48.76 228 ILE B CA 1
ATOM 3738 C C . ILE B 1 228 ? 33.530 66.184 19.498 1.00 47.07 228 ILE B C 1
ATOM 3739 O O . ILE B 1 228 ? 33.394 64.969 19.620 1.00 52.85 228 ILE B O 1
ATOM 3744 N N . ILE B 1 229 ? 32.552 67.043 19.768 1.00 42.09 229 ILE B N 1
ATOM 3745 C CA . ILE B 1 229 ? 31.210 66.573 20.118 1.00 48.42 229 ILE B CA 1
ATOM 3746 C C . ILE B 1 229 ? 30.195 67.067 19.093 1.00 49.73 229 ILE B C 1
ATOM 3747 O O . ILE B 1 229 ? 30.124 68.268 18.849 1.00 54.25 229 ILE B O 1
ATOM 3752 N N . LEU B 1 230 ? 29.426 66.159 18.480 1.00 48.09 230 LEU B N 1
ATOM 3753 C CA . LEU B 1 230 ? 28.394 66.571 17.508 1.00 56.48 230 LEU B CA 1
ATOM 3754 C C . LEU B 1 230 ? 27.211 65.596 17.323 1.00 57.85 230 LEU B C 1
ATOM 3755 O O . LEU B 1 230 ? 27.266 64.440 17.768 1.00 55.20 230 LEU B O 1
ATOM 3760 N N . ALA B 1 231 ? 26.141 66.081 16.682 1.00 57.00 231 ALA B N 1
ATOM 3761 C CA . ALA B 1 231 ? 24.917 65.288 16.430 1.00 67.43 231 ALA B CA 1
ATOM 3762 C C . ALA B 1 231 ? 24.839 64.665 15.014 1.00 73.55 231 ALA B C 1
ATOM 3763 O O . ALA B 1 231 ? 25.566 65.082 14.101 1.00 68.12 231 ALA B O 1
ATOM 3765 N N . TRP B 1 232 ? 23.936 63.692 14.842 1.00 68.25 232 TRP B N 1
ATOM 3766 C CA . TRP B 1 232 ? 23.667 63.066 13.535 1.00 80.16 232 TRP B CA 1
ATOM 3767 C C . TRP B 1 232 ? 24.914 62.840 12.658 1.00 79.84 232 TRP B C 1
ATOM 3768 O O . TRP B 1 232 ? 24.827 62.764 11.425 1.00 73.28 232 TRP B O 1
ATOM 3770 N N . THR B 1 242 ? 25.901 67.524 5.198 1.00 51.21 242 THR B N 1
ATOM 3771 C CA . THR B 1 242 ? 27.286 67.195 4.894 1.00 59.26 242 THR B CA 1
ATOM 3772 C C . THR B 1 242 ? 28.281 67.800 5.872 1.00 67.77 242 THR B C 1
ATOM 3773 O O . THR B 1 242 ? 29.341 67.209 6.100 1.00 72.36 242 THR B O 1
ATOM 3777 N N . ALA B 1 243 ? 27.964 68.962 6.451 1.00 64.32 243 ALA B N 1
ATOM 3778 C CA . ALA B 1 243 ? 28.920 69.609 7.365 1.00 69.57 243 ALA B CA 1
ATOM 3779 C C . ALA B 1 243 ? 29.360 68.646 8.472 1.00 60.77 243 ALA B C 1
ATOM 3780 O O . ALA B 1 243 ? 30.536 68.612 8.835 1.00 54.99 243 ALA B O 1
ATOM 3782 N N . GLU B 1 244 ? 28.425 67.850 8.988 1.00 60.62 244 GLU B N 1
ATOM 3783 C CA . GLU B 1 244 ? 28.789 66.808 9.936 1.00 57.22 244 GLU B CA 1
ATOM 3784 C C . GLU B 1 244 ? 29.871 65.956 9.275 1.00 58.52 244 GLU B C 1
ATOM 3785 O O . GLU B 1 244 ? 30.875 65.604 9.902 1.00 58.87 244 GLU B O 1
ATOM 3791 N N . GLU B 1 245 ? 29.678 65.662 7.986 1.00 61.04 245 GLU B N 1
ATOM 3792 C CA . GLU B 1 245 ? 30.586 64.775 7.247 1.00 61.43 245 GLU B CA 1
ATOM 3793 C C . GLU B 1 245 ? 31.941 65.413 6.929 1.00 56.40 245 GLU B C 1
ATOM 3794 O O . GLU B 1 245 ? 32.976 64.746 6.999 1.00 54.38 245 GLU B O 1
ATOM 3796 N N . ILE B 1 246 ? 31.955 66.712 6.659 1.00 55.18 246 ILE B N 1
ATOM 3797 C CA . ILE B 1 246 ? 33.220 67.371 6.380 1.00 55.12 246 ILE B CA 1
ATOM 3798 C C . ILE B 1 246 ? 34.069 67.373 7.655 1.00 56.63 246 ILE B C 1
ATOM 3799 O O . ILE B 1 246 ? 35.273 67.131 7.600 1.00 56.17 246 ILE B O 1
ATOM 3804 N N . ILE B 1 247 ? 33.430 67.639 8.798 1.00 60.31 247 ILE B N 1
ATOM 3805 C CA . ILE B 1 247 ? 34.109 67.614 10.099 1.00 58.61 247 ILE B CA 1
ATOM 3806 C C . ILE B 1 247 ? 34.706 66.251 10.430 1.00 54.48 247 ILE B C 1
ATOM 3807 O O . ILE B 1 247 ? 35.910 66.133 10.702 1.00 51.23 247 ILE B O 1
ATOM 3812 N N . HIS B 1 248 ? 33.860 65.226 10.358 1.00 51.56 248 HIS B N 1
ATOM 3813 C CA . HIS B 1 248 ? 34.294 63.849 10.533 1.00 52.58 248 HIS B CA 1
ATOM 3814 C C . HIS B 1 248 ? 35.555 63.601 9.731 1.00 58.65 248 HIS B C 1
ATOM 3815 O O . HIS B 1 248 ? 36.509 62.994 10.211 1.00 58.13 248 HIS B O 1
ATOM 3822 N N . SER B 1 249 ? 35.545 64.082 8.492 1.00 66.68 249 SER B N 1
ATOM 3823 C CA . SER B 1 249 ? 36.698 63.941 7.631 1.00 61.76 249 SER B CA 1
ATOM 3824 C C . SER B 1 249 ? 37.881 64.705 8.213 1.00 63.40 249 SER B C 1
ATOM 3825 O O . SER B 1 249 ? 38.979 64.156 8.311 1.00 68.81 249 SER B O 1
ATOM 3828 N N . ILE B 1 250 ? 37.654 65.953 8.617 1.00 53.23 250 ILE B N 1
ATOM 3829 C CA . ILE B 1 250 ? 38.707 66.738 9.235 1.00 52.17 250 ILE B CA 1
ATOM 3830 C C . ILE B 1 250 ? 39.256 65.996 10.419 1.00 56.06 250 ILE B C 1
ATOM 3831 O O . ILE B 1 250 ? 40.470 65.946 10.634 1.00 53.10 250 ILE B O 1
ATOM 3836 N N . ALA B 1 251 ? 38.334 65.390 11.160 1.00 54.97 251 ALA B N 1
ATOM 3837 C CA . ALA B 1 251 ? 38.661 64.687 12.387 1.00 52.48 251 ALA B CA 1
ATOM 3838 C C . ALA B 1 251 ? 39.586 63.525 12.077 1.00 53.64 251 ALA B C 1
ATOM 3839 O O . ALA B 1 251 ? 40.593 63.321 12.751 1.00 54.15 251 ALA B O 1
ATOM 3841 N N . LYS B 1 252 ? 39.235 62.760 11.051 1.00 60.70 252 LYS B N 1
ATOM 3842 C CA . LYS B 1 252 ? 40.059 61.637 10.604 1.00 66.48 252 LYS B CA 1
ATOM 3843 C C . LYS B 1 252 ? 41.495 62.059 10.219 1.00 65.39 252 LYS B C 1
ATOM 3844 O O . LYS B 1 252 ? 42.453 61.357 10.559 1.00 53.72 252 LYS B O 1
ATOM 3850 N N . ASP B 1 253 ? 41.634 63.207 9.545 1.00 61.57 253 ASP B N 1
ATOM 3851 C CA . ASP B 1 253 ? 42.934 63.729 9.108 1.00 52.65 253 ASP B CA 1
ATOM 3852 C C . ASP B 1 253 ? 43.857 64.162 10.254 1.00 67.06 253 ASP B C 1
ATOM 3853 O O . ASP B 1 253 ? 45.082 64.018 10.170 1.00 68.91 253 ASP B O 1
ATOM 3858 N N . LYS B 1 254 ? 43.274 64.683 11.331 1.00 69.69 254 LYS B N 1
ATOM 3859 C CA . LYS B 1 254 ? 44.065 65.216 12.431 1.00 56.80 254 LYS B CA 1
ATOM 3860 C C . LYS B 1 254 ? 44.135 64.241 13.603 1.00 57.04 254 LYS B C 1
ATOM 3861 O O . LYS B 1 254 ? 44.663 64.589 14.667 1.00 63.08 254 LYS B O 1
ATOM 3867 N N . ALA B 1 255 ? 43.603 63.032 13.410 1.00 53.70 255 ALA B N 1
ATOM 3868 C CA . ALA B 1 255 ? 43.539 62.012 14.478 1.00 52.58 255 ALA B CA 1
ATOM 3869 C C . ALA B 1 255 ? 42.862 62.548 15.725 1.00 53.63 255 ALA B C 1
ATOM 3870 O O . ALA B 1 255 ? 43.479 62.624 16.772 1.00 61.04 255 ALA B O 1
ATOM 3872 N N . ILE B 1 256 ? 41.603 62.940 15.602 1.00 56.85 256 ILE B N 1
ATOM 3873 C CA . ILE B 1 256 ? 40.852 63.509 16.705 1.00 49.48 256 ILE B CA 1
ATOM 3874 C C . ILE B 1 256 ? 39.650 62.627 17.017 1.00 54.28 256 ILE B C 1
ATOM 3875 O O . ILE B 1 256 ? 38.823 62.385 16.140 1.00 57.19 256 ILE B O 1
ATOM 3880 N N . PRO B 1 257 ? 39.536 62.162 18.272 1.00 42.09 257 PRO B N 1
ATOM 3881 C CA . PRO B 1 257 ? 38.380 61.370 18.678 1.00 42.09 257 PRO B CA 1
ATOM 3882 C C . PRO B 1 257 ? 37.089 62.166 18.504 1.00 54.21 257 PRO B C 1
ATOM 3883 O O . PRO B 1 257 ? 37.065 63.358 18.829 1.00 56.19 257 PRO B O 1
ATOM 3887 N N . VAL B 1 258 ? 36.042 61.524 17.987 1.00 56.54 258 VAL B N 1
ATOM 3888 C CA . VAL B 1 258 ? 34.754 62.174 17.809 1.00 51.50 258 VAL B CA 1
ATOM 3889 C C . VAL B 1 258 ? 33.620 61.352 18.393 1.00 52.30 258 VAL B C 1
ATOM 3890 O O . VAL B 1 258 ? 33.534 60.146 18.147 1.00 57.24 258 VAL B O 1
ATOM 3894 N N . ILE B 1 259 ? 32.747 62.009 19.155 1.00 50.48 259 ILE B N 1
ATOM 3895 C CA . ILE B 1 259 ? 31.585 61.341 19.742 1.00 54.17 259 ILE B CA 1
ATOM 3896 C C . ILE B 1 259 ? 30.282 61.951 19.261 1.00 50.72 259 ILE B C 1
ATOM 3897 O O . ILE B 1 259 ? 30.153 63.169 19.167 1.00 51.34 259 ILE B O 1
ATOM 3902 N N . GLU B 1 260 ? 29.333 61.097 18.906 1.00 53.28 260 GLU B N 1
ATOM 3903 C CA . GLU B 1 260 ? 28.015 61.566 18.470 1.00 57.60 260 GLU B CA 1
ATOM 3904 C C . GLU B 1 260 ? 26.954 61.344 19.537 1.00 61.85 260 GLU B C 1
ATOM 3905 O O . GLU B 1 260 ? 27.220 60.769 20.602 1.00 57.14 260 GLU B O 1
ATOM 3911 N N . LEU B 1 261 ? 25.754 61.830 19.256 1.00 53.46 261 LEU B N 1
ATOM 3912 C CA . LEU B 1 261 ? 24.658 61.671 20.184 1.00 47.03 261 LEU B CA 1
ATOM 3913 C C . LEU B 1 261 ? 23.453 62.320 19.537 1.00 52.64 261 LEU B C 1
ATOM 3914 O O . LEU B 1 261 ? 23.599 63.084 18.577 1.00 54.79 261 LEU B O 1
ATOM 3919 N N . GLY B 1 262 ? 22.268 62.020 20.056 1.00 53.58 262 GLY B N 1
ATOM 3920 C CA . GLY B 1 262 ? 21.042 62.637 19.585 1.00 51.81 262 GLY B CA 1
ATOM 3921 C C . GLY B 1 262 ? 19.823 61.855 20.016 1.00 54.27 262 GLY B C 1
ATOM 3922 O O . GLY B 1 262 ? 19.911 60.654 20.254 1.00 53.73 262 GLY B O 1
ATOM 3923 N N . GLY B 1 263 ? 18.683 62.537 20.102 1.00 53.38 263 GLY B N 1
ATOM 3924 C CA . GLY B 1 263 ? 17.443 61.913 20.520 1.00 54.27 263 GLY B CA 1
ATOM 3925 C C . GLY B 1 263 ? 16.410 62.897 21.043 1.00 60.87 263 GLY B C 1
ATOM 3926 O O . GLY B 1 263 ? 16.536 64.103 20.831 1.00 62.18 263 GLY B O 1
ATOM 3927 N N . ASP B 1 264 ? 15.385 62.386 21.727 1.00 57.21 264 ASP B N 1
ATOM 3928 C CA . ASP B 1 264 ? 14.338 63.249 22.254 1.00 56.31 264 ASP B CA 1
ATOM 3929 C C . ASP B 1 264 ? 13.847 62.766 23.610 1.00 58.43 264 ASP B C 1
ATOM 3930 O O . ASP B 1 264 ? 14.197 61.673 24.052 1.00 61.30 264 ASP B O 1
ATOM 3935 N N . PRO B 1 265 ? 12.994 63.570 24.250 1.00 52.93 265 PRO B N 1
ATOM 3936 C CA . PRO B 1 265 ? 12.323 63.239 25.506 1.00 47.98 265 PRO B CA 1
ATOM 3937 C C . PRO B 1 265 ? 11.768 61.821 25.613 1.00 47.00 265 PRO B C 1
ATOM 3938 O O . PRO B 1 265 ? 11.553 61.357 26.722 1.00 65.17 265 PRO B O 1
ATOM 3942 N N . LEU B 1 266 ? 11.555 61.121 24.516 1.00 47.91 266 LEU B N 1
ATOM 3943 C CA . LEU B 1 266 ? 10.999 59.784 24.636 1.00 47.41 266 LEU B CA 1
ATOM 3944 C C . LEU B 1 266 ? 12.113 58.744 24.676 1.00 50.42 266 LEU B C 1
ATOM 3945 O O . LEU B 1 266 ? 12.056 57.807 25.474 1.00 50.24 266 LEU B O 1
ATOM 3950 N N . GLU B 1 267 ? 13.112 58.880 23.805 1.00 55.69 267 GLU B N 1
ATOM 3951 C CA . GLU B 1 267 ? 14.307 58.035 23.910 1.00 62.11 267 GLU B CA 1
ATOM 3952 C C . GLU B 1 267 ? 15.569 58.715 23.361 1.00 54.28 267 GLU B C 1
ATOM 3953 O O . GLU B 1 267 ? 15.511 59.447 22.386 1.00 43.92 267 GLU B O 1
ATOM 3959 N N . ILE B 1 268 ? 16.695 58.477 24.037 1.00 54.13 268 ILE B N 1
ATOM 3960 C CA . ILE B 1 268 ? 17.963 59.151 23.756 1.00 55.89 268 ILE B CA 1
ATOM 3961 C C . ILE B 1 268 ? 19.052 58.164 23.361 1.00 52.77 268 ILE B C 1
ATOM 3962 O O . ILE B 1 268 ? 18.985 56.982 23.681 1.00 58.62 268 ILE B O 1
ATOM 3967 N N . SER B 1 269 ? 20.055 58.646 22.651 1.00 42.09 269 SER B N 1
ATOM 3968 C CA . SER B 1 269 ? 21.176 57.792 22.302 1.00 52.01 269 SER B CA 1
ATOM 3969 C C . SER B 1 269 ? 22.472 58.560 22.454 1.00 47.94 269 SER B C 1
ATOM 3970 O O . SER B 1 269 ? 22.519 59.768 22.285 1.00 53.37 269 SER B O 1
ATOM 3973 N N . VAL B 1 270 ? 23.542 57.869 22.770 1.00 42.09 270 VAL B N 1
ATOM 3974 C CA . VAL B 1 270 ? 24.777 58.581 22.792 1.00 49.34 270 VAL B CA 1
ATOM 3975 C C . VAL B 1 270 ? 25.580 57.752 21.833 1.00 52.79 270 VAL B C 1
ATOM 3976 O O . VAL B 1 270 ? 25.969 56.622 22.123 1.00 52.22 270 VAL B O 1
ATOM 3980 N N . GLY B 1 271 ? 25.809 58.367 20.672 1.00 66.88 271 GLY B N 1
ATOM 3981 C CA . GLY B 1 271 ? 26.333 57.711 19.487 1.00 58.86 271 GLY B CA 1
ATOM 3982 C C . GLY B 1 271 ? 27.690 57.146 19.774 1.00 65.09 271 GLY B C 1
ATOM 3983 O O . GLY B 1 271 ? 28.168 57.236 20.914 1.00 59.06 271 GLY B O 1
ATOM 3984 N N . PRO B 1 272 ? 28.330 56.575 18.745 1.00 61.34 272 PRO B N 1
ATOM 3985 C CA . PRO B 1 272 ? 29.630 55.924 18.943 1.00 53.56 272 PRO B CA 1
ATOM 3986 C C . PRO B 1 272 ? 30.771 56.915 19.128 1.00 52.68 272 PRO B C 1
ATOM 3987 O O . PRO B 1 272 ? 30.687 58.078 18.731 1.00 58.63 272 PRO B O 1
ATOM 3991 N N . ILE B 1 273 ? 31.844 56.444 19.737 1.00 50.00 273 ILE B N 1
ATOM 3992 C CA . ILE B 1 273 ? 33.084 57.188 19.733 1.00 56.06 273 ILE B CA 1
ATOM 3993 C C . ILE B 1 273 ? 33.934 56.717 18.546 1.00 53.03 273 ILE B C 1
ATOM 3994 O O . ILE B 1 273 ? 34.007 55.532 18.219 1.00 51.75 273 ILE B O 1
ATOM 3999 N N . TYR B 1 274 ? 34.533 57.663 17.859 1.00 51.85 274 TYR B N 1
ATOM 4000 C CA . TYR B 1 274 ? 35.499 57.316 16.853 1.00 53.28 274 TYR B CA 1
ATOM 4001 C C . TYR B 1 274 ? 36.853 57.750 17.388 1.00 62.32 274 TYR B C 1
ATOM 4002 O O . TYR B 1 274 ? 37.099 58.945 17.505 1.00 64.35 274 TYR B O 1
ATOM 4011 N N . LEU B 1 275 ? 37.741 56.812 17.701 1.00 56.99 275 LEU B N 1
ATOM 4012 C CA . LEU B 1 275 ? 39.036 57.196 18.261 1.00 55.09 275 LEU B CA 1
ATOM 4013 C C . LEU B 1 275 ? 39.915 57.907 17.214 1.00 56.58 275 LEU B C 1
ATOM 4014 O O . LEU B 1 275 ? 40.692 58.795 17.556 1.00 55.96 275 LEU B O 1
ATOM 4019 N N . ASN B 1 276 ? 39.795 57.504 15.949 1.00 58.90 276 ASN B N 1
ATOM 4020 C CA . ASN B 1 276 ? 40.559 58.101 14.849 1.00 58.52 276 ASN B CA 1
ATOM 4021 C C . ASN B 1 276 ? 42.065 58.156 15.111 1.00 66.05 276 ASN B C 1
ATOM 4022 O O . ASN B 1 276 ? 42.723 59.187 14.903 1.00 65.91 276 ASN B O 1
ATOM 4027 N N . ASP B 1 277 ? 42.586 57.047 15.621 1.00 71.83 277 ASP B N 1
ATOM 4028 C CA . ASP B 1 277 ? 44.009 56.863 15.889 1.00 75.72 277 ASP B CA 1
ATOM 4029 C C . ASP B 1 277 ? 44.622 55.990 14.793 1.00 82.23 277 ASP B C 1
ATOM 4030 O O . ASP B 1 277 ? 45.823 55.709 14.789 1.00 82.16 277 ASP B O 1
ATOM 4035 N N . GLY B 1 278 ? 43.774 55.589 13.852 1.00 81.33 278 GLY B N 1
ATOM 4036 C CA . GLY B 1 278 ? 44.080 54.508 12.941 1.00 75.52 278 GLY B CA 1
ATOM 4037 C C . GLY B 1 278 ? 43.549 53.354 13.774 1.00 90.87 278 GLY B C 1
ATOM 4038 O O . GLY B 1 278 ? 42.797 53.594 14.733 1.00 85.48 278 GLY B O 1
ATOM 4039 N N . VAL B 1 279 ? 43.907 52.121 13.421 1.00 87.59 279 VAL B N 1
ATOM 4040 C CA . VAL B 1 279 ? 43.524 50.918 14.189 1.00 85.83 279 VAL B CA 1
ATOM 4041 C C . VAL B 1 279 ? 42.058 50.835 14.697 1.00 83.38 279 VAL B C 1
ATOM 4042 O O . VAL B 1 279 ? 41.757 50.095 15.639 1.00 84.48 279 VAL B O 1
ATOM 4046 N N . HIS B 1 280 ? 41.148 51.555 14.041 1.00 84.88 280 HIS B N 1
ATOM 4047 C CA . HIS B 1 280 ? 39.710 51.489 14.335 1.00 81.64 280 HIS B CA 1
ATOM 4048 C C . HIS B 1 280 ? 38.953 51.845 13.042 1.00 86.86 280 HIS B C 1
ATOM 4049 O O . HIS B 1 280 ? 39.529 52.435 12.129 1.00 90.11 280 HIS B O 1
ATOM 4056 N N . SER B 1 281 ? 37.674 51.499 12.953 1.00 78.03 281 SER B N 1
ATOM 4057 C CA . SER B 1 281 ? 36.993 51.577 11.666 1.00 80.40 281 SER B CA 1
ATOM 4058 C C . SER B 1 281 ? 36.844 52.979 11.089 1.00 88.94 281 SER B C 1
ATOM 4059 O O . SER B 1 281 ? 37.127 53.194 9.903 1.00 93.74 281 SER B O 1
ATOM 4062 N N . GLY B 1 282 ? 36.402 53.932 11.898 1.00 82.32 282 GLY B N 1
ATOM 4063 C CA . GLY B 1 282 ? 36.215 55.282 11.389 1.00 86.85 282 GLY B CA 1
ATOM 4064 C C . GLY B 1 282 ? 34.888 55.565 10.693 1.00 82.52 282 GLY B C 1
ATOM 4065 O O . GLY B 1 282 ? 34.118 54.649 10.361 1.00 72.04 282 GLY B O 1
ATOM 4066 N N . PHE B 1 283 ? 34.643 56.850 10.440 1.00 75.97 283 PHE B N 1
ATOM 4067 C CA . PHE B 1 283 ? 33.326 57.292 9.996 1.00 69.75 283 PHE B CA 1
ATOM 4068 C C . PHE B 1 283 ? 32.874 56.764 8.653 1.00 78.36 283 PHE B C 1
ATOM 4069 O O . PHE B 1 283 ? 31.706 56.404 8.475 1.00 78.88 283 PHE B O 1
ATOM 4077 N N . ASP B 1 284 ? 33.804 56.735 7.709 1.00 79.46 284 ASP B N 1
ATOM 4078 C CA . ASP B 1 284 ? 33.520 56.300 6.346 1.00 81.18 284 ASP B CA 1
ATOM 4079 C C . ASP B 1 284 ? 32.802 54.952 6.254 1.00 81.19 284 ASP B C 1
ATOM 4080 O O . ASP B 1 284 ? 31.799 54.818 5.549 1.00 79.38 284 ASP B O 1
ATOM 4085 N N . GLU B 1 285 ? 33.358 53.960 6.942 1.00 77.54 285 GLU B N 1
ATOM 4086 C CA . GLU B 1 285 ? 32.823 52.602 7.000 1.00 75.76 285 GLU B CA 1
ATOM 4087 C C . GLU B 1 285 ? 31.353 52.581 7.428 1.00 77.95 285 GLU B C 1
ATOM 4088 O O . GLU B 1 285 ? 30.577 51.726 7.002 1.00 88.43 285 GLU B O 1
ATOM 4094 N N . VAL B 1 286 ? 30.972 53.513 8.290 1.00 78.22 286 VAL B N 1
ATOM 4095 C CA . VAL B 1 286 ? 29.589 53.580 8.744 1.00 83.73 286 VAL B CA 1
ATOM 4096 C C . VAL B 1 286 ? 28.750 54.388 7.748 1.00 84.78 286 VAL B C 1
ATOM 4097 O O . VAL B 1 286 ? 27.517 54.264 7.707 1.00 88.37 286 VAL B O 1
ATOM 4099 N N . LYS B 1 287 ? 29.432 55.200 6.938 1.00 76.41 287 LYS B N 1
ATOM 4100 C CA . LYS B 1 287 ? 28.784 56.157 6.033 1.00 76.05 287 LYS B CA 1
ATOM 4101 C C . LYS B 1 287 ? 27.899 55.514 4.952 1.00 82.78 287 LYS B C 1
ATOM 4102 O O . LYS B 1 287 ? 26.961 56.152 4.457 1.00 78.00 287 LYS B O 1
ATOM 4104 N N . ASN B 1 288 ? 28.216 54.267 4.585 1.00 84.11 288 ASN B N 1
ATOM 4105 C CA . ASN B 1 288 ? 27.457 53.500 3.593 1.00 74.03 288 ASN B CA 1
ATOM 4106 C C . ASN B 1 288 ? 26.967 52.169 4.181 1.00 80.14 288 ASN B C 1
ATOM 4107 O O . ASN B 1 288 ? 25.940 52.107 4.868 1.00 77.79 288 ASN B O 1
ATOM 4112 N N . SER B 1 299 ? 0.217 51.828 8.587 1.00 70.67 299 SER B N 1
ATOM 4113 C CA . SER B 1 299 ? 1.112 52.842 9.159 1.00 86.53 299 SER B CA 1
ATOM 4114 C C . SER B 1 299 ? 2.378 52.258 9.819 1.00 85.38 299 SER B C 1
ATOM 4115 O O . SER B 1 299 ? 2.311 51.623 10.876 1.00 87.66 299 SER B O 1
ATOM 4117 N N . ASP B 1 300 ? 3.530 52.482 9.190 1.00 75.05 300 ASP B N 1
ATOM 4118 C CA . ASP B 1 300 ? 4.807 52.050 9.750 1.00 73.86 300 ASP B CA 1
ATOM 4119 C C . ASP B 1 300 ? 5.266 53.031 10.838 1.00 76.35 300 ASP B C 1
ATOM 4120 O O . ASP B 1 300 ? 5.407 54.230 10.584 1.00 75.31 300 ASP B O 1
ATOM 4125 N N . ILE B 1 301 ? 5.497 52.532 12.049 1.00 70.65 301 ILE B N 1
ATOM 4126 C CA . ILE B 1 301 ? 6.177 53.344 13.047 1.00 71.70 301 ILE B CA 1
ATOM 4127 C C . ILE B 1 301 ? 7.568 53.739 12.529 1.00 74.28 301 ILE B C 1
ATOM 4128 O O . ILE B 1 301 ? 8.202 54.644 13.077 1.00 71.04 301 ILE B O 1
ATOM 4130 N N . ARG B 1 302 ? 8.024 53.069 11.465 1.00 65.66 302 ARG B N 1
ATOM 4131 C CA . ARG B 1 302 ? 9.383 53.252 10.954 1.00 62.15 302 ARG B CA 1
ATOM 4132 C C . ARG B 1 302 ? 9.466 54.313 9.877 1.00 65.15 302 ARG B C 1
ATOM 4133 O O . ARG B 1 302 ? 10.374 55.143 9.890 1.00 67.68 302 ARG B O 1
ATOM 4135 N N . LYS B 1 303 ? 8.523 54.282 8.939 1.00 71.98 303 LYS B N 1
ATOM 4136 C CA . LYS B 1 303 ? 8.570 55.164 7.772 1.00 53.69 303 LYS B CA 1
ATOM 4137 C C . LYS B 1 303 ? 8.367 56.629 8.147 1.00 58.67 303 LYS B C 1
ATOM 4138 O O . LYS B 1 303 ? 8.994 57.520 7.566 1.00 55.24 303 LYS B O 1
ATOM 4144 N N . PHE B 1 304 ? 7.506 56.878 9.131 1.00 62.73 304 PHE B N 1
ATOM 4145 C CA . PHE B 1 304 ? 7.342 58.229 9.637 1.00 51.63 304 PHE B CA 1
ATOM 4146 C C . PHE B 1 304 ? 8.516 58.621 10.520 1.00 50.14 304 PHE B C 1
ATOM 4147 O O . PHE B 1 304 ? 8.840 59.805 10.638 1.00 48.48 304 PHE B O 1
ATOM 4155 N N . GLN B 1 305 ? 9.172 57.629 11.117 1.00 53.42 305 GLN B N 1
ATOM 4156 C CA . GLN B 1 305 ? 10.447 57.886 11.775 1.00 57.68 305 GLN B CA 1
ATOM 4157 C C . GLN B 1 305 ? 11.415 58.434 10.741 1.00 60.05 305 GLN B C 1
ATOM 4158 O O . GLN B 1 305 ? 11.964 59.524 10.921 1.00 59.73 305 GLN B O 1
ATOM 4164 N N . GLU B 1 306 ? 11.587 57.682 9.647 1.00 63.46 306 GLU B N 1
ATOM 4165 C CA . GLU B 1 306 ? 12.542 58.010 8.576 1.00 65.24 306 GLU B CA 1
ATOM 4166 C C . GLU B 1 306 ? 12.253 59.381 7.956 1.00 67.09 306 GLU B C 1
ATOM 4167 O O . GLU B 1 306 ? 13.155 60.222 7.825 1.00 64.13 306 GLU B O 1
ATOM 4173 N N . ALA B 1 307 ? 10.991 59.601 7.592 1.00 55.93 307 ALA B N 1
ATOM 4174 C CA . ALA B 1 307 ? 10.553 60.890 7.060 1.00 49.26 307 ALA B CA 1
ATOM 4175 C C . ALA B 1 307 ? 10.802 62.068 7.995 1.00 51.65 307 ALA B C 1
ATOM 4176 O O . ALA B 1 307 ? 11.068 63.169 7.528 1.00 51.84 307 ALA B O 1
ATOM 4178 N N . ARG B 1 308 ? 10.699 61.857 9.308 1.00 62.82 308 ARG B N 1
ATOM 4179 C CA . ARG B 1 308 ? 10.876 62.969 10.253 1.00 67.81 308 ARG B CA 1
ATOM 4180 C C . ARG B 1 308 ? 12.318 63.418 10.347 1.00 66.30 308 ARG B C 1
ATOM 4181 O O . ARG B 1 308 ? 12.603 64.616 10.396 1.00 66.05 308 ARG B O 1
ATOM 4189 N N . LEU B 1 309 ? 13.226 62.454 10.405 1.00 62.64 309 LEU B N 1
ATOM 4190 C CA . LEU B 1 309 ? 14.631 62.782 10.509 1.00 55.83 309 LEU B CA 1
ATOM 4191 C C . LEU B 1 309 ? 15.050 63.507 9.235 1.00 66.68 309 LEU B C 1
ATOM 4192 O O . LEU B 1 309 ? 16.000 64.283 9.265 1.00 77.56 309 LEU B O 1
ATOM 4197 N N . LYS B 1 310 ? 14.324 63.274 8.134 1.00 61.00 310 LYS B N 1
ATOM 4198 C CA . LYS B 1 310 ? 14.561 63.964 6.855 1.00 50.63 310 LYS B CA 1
ATOM 4199 C C . LYS B 1 310 ? 13.853 65.306 6.790 1.00 52.02 310 LYS B C 1
ATOM 4200 O O . LYS B 1 310 ? 13.901 65.996 5.782 1.00 59.55 310 LYS B O 1
ATOM 4206 N N . HIS B 1 311 ? 13.149 65.656 7.849 1.00 59.94 311 HIS B N 1
ATOM 4207 C CA . HIS B 1 311 ? 12.522 66.972 7.929 1.00 66.23 311 HIS B CA 1
ATOM 4208 C C . HIS B 1 311 ? 11.449 67.260 6.877 1.00 58.41 311 HIS B C 1
ATOM 4209 O O . HIS B 1 311 ? 11.107 68.422 6.659 1.00 60.22 311 HIS B O 1
ATOM 4216 N N . SER B 1 312 ? 10.903 66.246 6.224 1.00 44.90 312 SER B N 1
ATOM 4217 C CA . SER B 1 312 ? 9.864 66.578 5.262 1.00 57.32 312 SER B CA 1
ATOM 4218 C C . SER B 1 312 ? 8.526 66.806 5.996 1.00 51.25 312 SER B C 1
ATOM 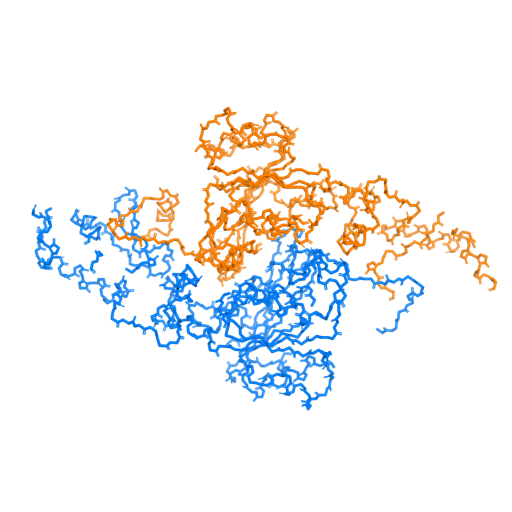4219 O O . SER B 1 312 ? 7.830 65.861 6.383 1.00 50.96 312 SER B O 1
ATOM 4222 N N . PHE B 1 313 ? 8.183 68.080 6.188 1.00 42.62 313 PHE B N 1
ATOM 4223 C CA . PHE B 1 313 ? 6.952 68.442 6.881 1.00 49.35 313 PHE B CA 1
ATOM 4224 C C . PHE B 1 313 ? 6.016 69.306 6.018 1.00 52.22 313 PHE B C 1
ATOM 4225 O O . PHE B 1 313 ? 6.428 70.262 5.369 1.00 49.11 313 PHE B O 1
ATOM 4233 N N . ILE B 1 314 ? 4.738 68.960 6.045 1.00 55.14 314 ILE B N 1
ATOM 4234 C CA . ILE B 1 314 ? 3.719 69.666 5.293 1.00 50.74 314 ILE B CA 1
ATOM 4235 C C . ILE B 1 314 ? 3.006 70.716 6.139 1.00 53.90 314 ILE B C 1
ATOM 4236 O O . ILE B 1 314 ? 1.780 70.745 6.202 1.00 50.95 314 ILE B O 1
ATOM 4241 N N . ASP B 1 315 ? 3.761 71.558 6.825 1.00 54.17 315 ASP B N 1
ATOM 4242 C CA . ASP B 1 315 ? 3.129 72.463 7.782 1.00 63.45 315 ASP B CA 1
ATOM 4243 C C . ASP B 1 315 ? 2.450 73.665 7.132 1.00 55.16 315 ASP B C 1
ATOM 4244 O O . ASP B 1 315 ? 1.410 74.132 7.589 1.00 53.28 315 ASP B O 1
ATOM 4249 N N . GLY B 1 316 ? 3.038 74.175 6.066 1.00 66.20 316 GLY B N 1
ATOM 4250 C CA . GLY B 1 316 ? 2.440 75.316 5.415 1.00 71.61 316 GLY B CA 1
ATOM 4251 C C . GLY B 1 316 ? 2.759 76.581 6.174 1.00 65.11 316 GLY B C 1
ATOM 4252 O O . GLY B 1 316 ? 3.897 76.784 6.578 1.00 70.27 316 GLY B O 1
ATOM 4253 N N . ASP B 1 317 ? 1.761 77.432 6.371 1.00 57.84 317 ASP B N 1
ATOM 4254 C CA . ASP B 1 317 ? 2.001 78.742 6.959 1.00 74.27 317 ASP B CA 1
ATOM 4255 C C . ASP B 1 317 ? 1.860 78.695 8.500 1.00 79.25 317 ASP B C 1
ATOM 4256 O O . ASP B 1 317 ? 2.004 79.706 9.195 1.00 75.03 317 ASP B O 1
ATOM 4258 N N . ARG B 1 318 ? 1.583 77.505 9.023 1.00 68.68 318 ARG B N 1
ATOM 4259 C CA . ARG B 1 318 ? 1.558 77.283 10.457 1.00 64.60 318 ARG B CA 1
ATOM 4260 C C . ARG B 1 318 ? 2.994 77.143 10.956 1.00 68.15 318 ARG B C 1
ATOM 4261 O O . ARG B 1 318 ? 3.771 76.413 10.343 1.00 61.01 318 ARG B O 1
ATOM 4269 N N . LYS B 1 319 ? 3.353 77.831 12.048 1.00 74.39 319 LYS B N 1
ATOM 4270 C CA . LYS B 1 319 ? 4.723 77.738 12.597 1.00 68.59 319 LYS B CA 1
ATOM 4271 C C . LYS B 1 319 ? 4.828 76.680 13.699 1.00 61.99 319 LYS B C 1
ATOM 4272 O O . LYS B 1 319 ? 4.241 76.836 14.773 1.00 64.48 319 LYS B O 1
ATOM 4274 N N . VAL B 1 320 ? 5.555 75.599 13.416 1.00 52.71 320 VAL B N 1
ATOM 4275 C CA . VAL B 1 320 ? 5.685 74.465 14.342 1.00 53.45 320 VAL B CA 1
ATOM 4276 C C . VAL B 1 320 ? 7.068 74.345 14.996 1.00 54.29 320 VAL B C 1
ATOM 4277 O O . VAL B 1 320 ? 8.081 74.308 14.316 1.00 48.38 320 VAL B O 1
ATOM 4281 N N . ASN B 1 321 ? 7.117 74.247 16.318 1.00 60.96 321 ASN B N 1
ATOM 4282 C CA . ASN B 1 321 ? 8.410 74.254 16.988 1.00 53.20 321 ASN B CA 1
ATOM 4283 C C . ASN B 1 321 ? 8.754 72.861 17.495 1.00 52.76 321 ASN B C 1
ATOM 4284 O O . ASN B 1 321 ? 7.900 71.974 17.568 1.00 54.87 321 ASN B O 1
ATOM 4289 N N . ALA B 1 322 ? 10.023 72.664 17.812 1.00 46.79 322 ALA B N 1
ATOM 4290 C CA . ALA B 1 322 ? 10.479 71.378 18.285 1.00 46.83 322 ALA B CA 1
ATOM 4291 C C . ALA B 1 322 ? 10.223 71.232 19.772 1.00 59.73 322 ALA B C 1
ATOM 4292 O O . ALA B 1 322 ? 10.579 72.104 20.576 1.00 61.50 322 ALA B O 1
ATOM 4294 N N . TRP B 1 323 ? 9.630 70.096 20.119 1.00 56.85 323 TRP B N 1
ATOM 4295 C CA . TRP B 1 323 ? 9.279 69.748 21.484 1.00 48.90 323 TRP B CA 1
ATOM 4296 C C . TRP B 1 323 ? 10.467 69.179 22.239 1.00 46.04 323 TRP B C 1
ATOM 4297 O O . TRP B 1 323 ? 10.954 68.103 21.918 1.00 50.20 323 TRP B O 1
ATOM 4308 N N . GLN B 1 324 ? 10.947 69.924 23.224 1.00 49.05 324 GLN B N 1
ATOM 4309 C CA . GLN B 1 324 ? 12.137 69.540 23.966 1.00 53.66 324 GLN B CA 1
ATOM 4310 C C . GLN B 1 324 ? 12.011 69.997 25.443 1.00 55.80 324 GLN B C 1
ATOM 4311 O O . GLN B 1 324 ? 11.330 70.980 25.733 1.00 56.35 324 GLN B O 1
ATOM 4317 N N . SER B 1 325 ? 12.620 69.270 26.381 1.00 57.59 325 SER B N 1
ATOM 4318 C CA . SER B 1 325 ? 12.701 69.734 27.782 1.00 56.67 325 SER B CA 1
ATOM 4319 C C . SER B 1 325 ? 13.987 69.248 28.456 1.00 53.61 325 SER B C 1
ATOM 4320 O O . SER B 1 325 ? 14.643 68.328 27.962 1.00 53.86 325 SER B O 1
ATOM 4323 N N . ALA B 1 326 ? 14.307 69.827 29.611 1.00 50.90 326 ALA B N 1
ATOM 4324 C CA . ALA B 1 326 ? 15.623 69.646 30.222 1.00 50.61 326 ALA B CA 1
ATOM 4325 C C . ALA B 1 326 ? 16.026 68.201 30.551 1.00 53.03 326 ALA B C 1
ATOM 4326 O O . ALA B 1 326 ? 17.166 67.823 30.295 1.00 58.99 326 ALA B O 1
ATOM 4328 N N . PRO B 1 327 ? 15.114 67.388 31.106 1.00 47.92 327 PRO B N 1
ATOM 4329 C CA . PRO B 1 327 ? 15.489 66.045 31.577 1.00 43.39 327 PRO B CA 1
ATOM 4330 C C . PRO B 1 327 ? 16.254 65.151 30.588 1.00 44.75 327 PRO B C 1
ATOM 4331 O O . PRO B 1 327 ? 17.244 64.530 30.956 1.00 46.65 327 PRO B O 1
ATOM 4335 N N . SER B 1 328 ? 15.803 65.106 29.343 1.00 53.78 328 SER B N 1
ATOM 4336 C CA . SER B 1 328 ? 16.393 64.249 28.320 1.00 46.76 328 SER B CA 1
ATOM 4337 C C . SER B 1 328 ? 17.788 64.708 27.935 1.00 49.21 328 SER B C 1
ATOM 4338 O O . SER B 1 328 ? 18.670 63.891 27.681 1.00 50.46 328 SER B O 1
ATOM 4341 N N . LEU B 1 329 ? 18.000 66.018 27.919 1.00 47.61 329 LEU B N 1
ATOM 4342 C CA . LEU B 1 329 ? 19.303 66.537 27.551 1.00 44.84 329 LEU B CA 1
ATOM 4343 C C . LEU B 1 329 ? 20.352 66.245 28.611 1.00 50.73 329 LEU B C 1
ATOM 4344 O O . LEU B 1 329 ? 21.485 65.913 28.282 1.00 60.21 329 LEU B O 1
ATOM 4349 N N . SER B 1 330 ? 19.996 66.378 29.882 1.00 50.27 330 SER B N 1
ATOM 4350 C CA . SER B 1 330 ? 20.991 66.186 30.930 1.00 51.76 330 SER B CA 1
ATOM 4351 C C . SER B 1 330 ? 21.445 64.731 30.998 1.00 48.30 330 SER B C 1
ATOM 4352 O O . SER B 1 330 ? 22.629 64.462 31.204 1.00 48.62 330 SER B O 1
ATOM 4355 N N . ILE B 1 331 ? 20.513 63.802 30.812 1.00 42.09 331 ILE B N 1
ATOM 4356 C CA . ILE B 1 331 ? 20.861 62.390 30.816 1.00 42.74 331 ILE B CA 1
ATOM 4357 C C . ILE B 1 331 ? 21.883 62.062 29.731 1.00 51.02 331 ILE B C 1
ATOM 4358 O O . ILE B 1 331 ? 22.906 61.452 30.027 1.00 51.35 331 ILE B O 1
ATOM 4371 N N . ALA B 1 333 ? 23.729 64.242 27.987 1.00 47.66 333 ALA B N 1
ATOM 4372 C CA . ALA B 1 333 ? 24.906 65.072 28.245 1.00 46.53 333 ALA B CA 1
ATOM 4373 C C . ALA B 1 333 ? 25.791 64.460 29.341 1.00 51.39 333 ALA B C 1
ATOM 4374 O O . ALA B 1 333 ? 27.016 64.596 29.309 1.00 49.86 333 ALA B O 1
ATOM 4376 N N . GLY B 1 334 ? 25.175 63.783 30.308 1.00 50.71 334 GLY B N 1
ATOM 4377 C CA . GLY B 1 334 ? 25.937 63.125 31.356 1.00 48.61 334 GLY B CA 1
ATOM 4378 C C . GLY B 1 334 ? 26.638 61.862 30.872 1.00 48.79 334 GLY B C 1
ATOM 4379 O O . GLY B 1 334 ? 27.827 61.663 31.120 1.00 50.09 334 GLY B O 1
ATOM 4380 N N . ILE B 1 335 ? 25.919 61.043 30.114 1.00 48.60 335 ILE B N 1
ATOM 4381 C CA . ILE B 1 335 ? 26.503 59.865 29.479 1.00 49.02 335 ILE B CA 1
ATOM 4382 C C . ILE B 1 335 ? 27.661 60.270 28.567 1.00 52.98 335 ILE B C 1
ATOM 4383 O O . ILE B 1 335 ? 28.700 59.609 28.530 1.00 53.31 335 ILE B O 1
ATOM 4388 N N . VAL B 1 336 ? 27.482 61.362 27.834 1.00 49.74 336 VAL B N 1
ATOM 4389 C CA . VAL B 1 336 ? 28.523 61.858 26.943 1.00 46.83 336 VAL B CA 1
ATOM 4390 C C . VAL B 1 336 ? 29.766 62.316 27.686 1.00 48.44 336 VAL B C 1
ATOM 4391 O O . VAL B 1 336 ? 30.875 61.930 27.333 1.00 57.52 336 VAL B O 1
ATOM 4395 N N . THR B 1 337 ? 29.593 63.138 28.712 1.00 57.88 337 THR B N 1
ATOM 4396 C CA . THR B 1 337 ? 30.751 63.701 29.407 1.00 50.98 337 THR B CA 1
ATOM 4397 C C . THR B 1 337 ? 31.525 62.606 30.110 1.00 46.46 337 THR B C 1
ATOM 4398 O O . THR B 1 337 ? 32.744 62.566 30.027 1.00 48.58 337 THR B O 1
ATOM 4402 N N . ASP B 1 338 ? 30.818 61.701 30.776 1.00 49.33 338 ASP B N 1
ATOM 4403 C CA . ASP B 1 338 ? 31.475 60.547 31.379 1.00 49.32 338 ASP B CA 1
ATOM 4404 C C . ASP B 1 338 ? 32.317 59.753 30.379 1.00 53.37 338 ASP B C 1
ATOM 4405 O O . ASP B 1 338 ? 33.484 59.450 30.647 1.00 52.20 338 ASP B O 1
ATOM 4410 N N . GLN B 1 339 ? 31.741 59.441 29.219 1.00 50.46 339 GLN B N 1
ATOM 4411 C CA . GLN B 1 339 ? 32.462 58.669 28.216 1.00 52.16 339 GLN B CA 1
ATOM 4412 C C . GLN B 1 339 ? 33.649 59.430 27.652 1.00 57.04 339 GLN B C 1
ATOM 4413 O O . GLN B 1 339 ? 34.701 58.842 27.404 1.00 60.39 339 GLN B O 1
ATOM 4419 N N . VAL B 1 340 ? 33.507 60.737 27.480 1.00 51.49 3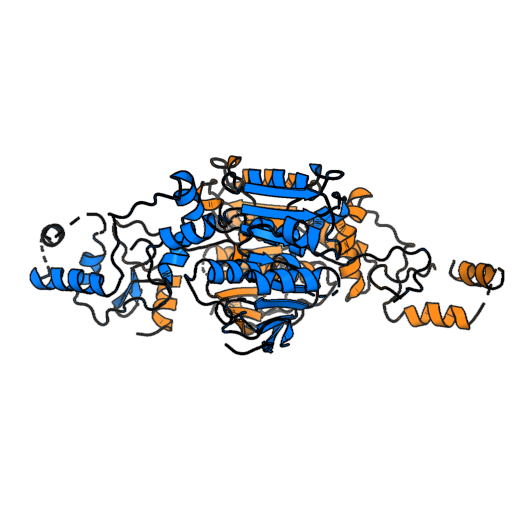40 VAL B N 1
ATOM 4420 C CA . VAL B 1 340 ? 34.620 61.522 26.976 1.00 48.23 340 VAL B CA 1
ATOM 4421 C C . VAL B 1 340 ? 35.759 61.547 28.007 1.00 51.86 340 VAL B C 1
ATOM 4422 O O . VAL B 1 340 ? 36.920 61.357 27.640 1.00 49.92 340 VAL B O 1
ATOM 4426 N N . VAL B 1 341 ? 35.418 61.718 29.292 1.00 52.33 341 VAL B N 1
ATOM 4427 C CA . VAL B 1 341 ? 36.413 61.772 30.377 1.00 50.56 341 VAL B CA 1
ATOM 4428 C C . VAL B 1 341 ? 37.181 60.460 30.496 1.00 50.34 341 VAL B C 1
ATOM 4429 O O . VAL B 1 341 ? 38.400 60.464 30.645 1.00 52.65 341 VAL B O 1
ATOM 4433 N N . LYS B 1 342 ? 36.479 59.336 30.428 1.00 50.48 342 LYS B N 1
ATOM 4434 C CA . LYS B 1 342 ? 37.165 58.042 30.370 1.00 56.79 342 LYS B CA 1
ATOM 4435 C C . LYS B 1 342 ? 38.117 57.917 29.157 1.00 51.62 342 LYS B C 1
ATOM 4436 O O . LYS B 1 342 ? 39.178 57.323 29.265 1.00 57.00 342 LYS B O 1
ATOM 4442 N N . THR B 1 343 ? 37.738 58.451 28.002 1.00 45.48 343 THR B N 1
ATOM 4443 C CA . THR B 1 343 ? 38.586 58.326 26.830 1.00 44.49 343 THR B CA 1
ATOM 4444 C C . THR B 1 343 ? 39.860 59.143 26.981 1.00 52.67 343 THR B C 1
ATOM 4445 O O . THR B 1 343 ? 40.961 58.623 26.836 1.00 61.39 343 THR B O 1
ATOM 4449 N N . ILE B 1 344 ? 39.706 60.427 27.269 1.00 49.49 344 ILE B N 1
ATOM 4450 C CA . ILE B 1 344 ? 40.841 61.330 27.426 1.00 46.67 344 ILE B CA 1
ATOM 4451 C C . ILE B 1 344 ? 41.860 60.851 28.481 1.00 54.13 344 ILE B C 1
ATOM 4452 O O . ILE B 1 344 ? 43.068 60.857 28.260 1.00 57.65 344 ILE B O 1
ATOM 4457 N N . THR B 1 345 ? 41.365 60.445 29.638 1.00 51.81 345 THR B N 1
ATOM 4458 C CA . THR B 1 345 ? 42.235 60.148 30.753 1.00 52.70 345 THR B CA 1
ATOM 4459 C C . THR B 1 345 ? 42.718 58.710 30.794 1.00 53.74 345 THR B C 1
ATOM 4460 O O . THR B 1 345 ? 43.885 58.441 31.050 1.00 61.25 345 THR B O 1
ATOM 4464 N N . GLY B 1 346 ? 41.819 57.785 30.518 1.00 47.72 346 GLY B N 1
ATOM 4465 C CA . GLY B 1 346 ? 42.139 56.378 30.612 1.00 51.69 346 GLY B CA 1
ATOM 4466 C C . GLY B 1 346 ? 42.012 55.855 32.030 1.00 50.55 346 GLY B C 1
ATOM 4467 O O . GLY B 1 346 ? 42.557 54.805 32.363 1.00 54.16 346 GLY B O 1
ATOM 4468 N N . TYR B 1 347 ? 41.268 56.559 32.875 1.00 52.33 347 TYR B N 1
ATOM 4469 C CA . TYR B 1 347 ? 41.122 56.092 34.245 1.00 52.34 347 TYR B CA 1
ATOM 4470 C C . TYR B 1 347 ? 40.257 54.851 34.228 1.00 50.36 347 TYR B C 1
ATOM 4471 O O . TYR B 1 347 ? 40.254 54.056 35.165 1.00 53.08 347 TYR B O 1
ATOM 4480 N N . ASP B 1 348 ? 39.510 54.689 33.149 1.00 52.83 348 ASP B N 1
ATOM 4481 C CA . ASP B 1 348 ? 38.682 53.510 33.011 1.00 52.73 348 ASP B CA 1
ATOM 4482 C C . ASP B 1 348 ? 38.281 53.377 31.545 1.00 55.85 348 ASP B C 1
ATOM 4483 O O . ASP B 1 348 ? 38.355 54.345 30.775 1.00 56.45 348 ASP B O 1
ATOM 4488 N N . LYS B 1 349 ? 37.897 52.172 31.145 1.00 53.77 349 LYS B N 1
ATOM 4489 C CA . LYS B 1 349 ? 37.655 51.906 29.739 1.00 50.37 349 LYS B CA 1
ATOM 4490 C C . LYS B 1 349 ? 36.315 52.494 29.336 1.00 50.84 349 LYS B C 1
ATOM 4491 O O . LYS B 1 349 ? 35.368 52.464 30.127 1.00 53.51 349 LYS B O 1
ATOM 4493 N N . PRO B 1 350 ? 36.240 53.075 28.120 1.00 47.51 350 PRO B N 1
ATOM 4494 C CA . PRO B 1 350 ? 34.996 53.669 27.642 1.00 48.49 350 PRO B CA 1
ATOM 4495 C C . PRO B 1 350 ? 34.211 52.669 26.824 1.00 45.05 350 PRO B C 1
ATOM 4496 O O . PRO B 1 350 ? 34.759 52.107 25.884 1.00 62.42 350 PRO B O 1
ATOM 4500 N N . HIS B 1 351 ? 32.951 52.461 27.183 1.00 48.01 351 HIS B N 1
ATOM 4501 C CA . HIS B 1 351 ? 32.045 51.544 26.486 1.00 50.65 351 HIS B CA 1
ATOM 4502 C C . HIS B 1 351 ? 31.798 51.914 25.028 1.00 57.66 351 HIS B C 1
ATOM 4503 O O . HIS B 1 351 ? 31.905 51.083 24.118 1.00 58.56 351 HIS B O 1
ATOM 4510 N N . LEU B 1 352 ? 31.488 53.190 24.831 1.00 57.97 352 LEU B N 1
ATOM 4511 C CA . LEU B 1 352 ? 30.925 53.710 23.593 1.00 51.11 352 LEU B CA 1
ATOM 4512 C C . LEU B 1 352 ? 31.809 53.709 22.342 1.00 52.66 352 LEU B C 1
ATOM 4513 O O . LEU B 1 352 ? 31.379 54.204 21.306 1.00 62.56 352 LEU B O 1
ATOM 4518 N N . VAL B 1 353 ? 33.045 53.230 22.411 1.00 56.11 353 VAL B N 1
ATOM 4519 C CA . VAL B 1 353 ? 33.814 53.076 21.169 1.00 48.90 353 VAL B CA 1
ATOM 4520 C C . VAL B 1 353 ? 33.114 52.059 20.269 1.00 51.83 353 VAL B C 1
ATOM 4521 O O . VAL B 1 353 ? 33.007 50.872 20.602 1.00 54.80 353 VAL B O 1
ATOM 4525 N N . GLY B 1 354 ? 32.603 52.526 19.140 1.00 54.03 354 GLY B N 1
ATOM 4526 C CA . GLY B 1 354 ? 31.956 51.635 18.196 1.00 57.80 354 GLY B CA 1
ATOM 4527 C C . GLY B 1 354 ? 30.572 51.158 18.587 1.00 56.33 354 GLY B C 1
ATOM 4528 O O . GLY B 1 354 ? 29.998 50.293 17.932 1.00 63.81 354 GLY B O 1
ATOM 4529 N N . LYS B 1 355 ? 30.023 51.707 19.658 1.00 58.47 355 LYS B N 1
ATOM 4530 C CA . LYS B 1 355 ? 28.693 51.299 20.081 1.00 57.12 355 LYS B CA 1
ATOM 4531 C C . LYS B 1 355 ? 27.768 52.511 20.219 1.00 57.91 355 LYS B C 1
ATOM 4532 O O . LYS B 1 355 ? 28.210 53.642 20.402 1.00 55.68 355 LYS B O 1
ATOM 4538 N N . LYS B 1 356 ? 26.477 52.261 20.097 1.00 56.53 356 LYS B N 1
ATOM 4539 C CA . LYS B 1 356 ? 25.473 53.281 20.273 1.00 50.74 356 LYS B CA 1
ATOM 4540 C C . LYS B 1 356 ? 24.584 52.771 21.392 1.00 60.47 356 LYS B C 1
ATOM 4541 O O . LYS B 1 356 ? 24.182 51.609 21.351 1.00 64.19 356 LYS B O 1
ATOM 4547 N N . PHE B 1 357 ? 24.352 53.578 22.428 1.00 53.48 357 PHE B N 1
ATOM 4548 C CA . PHE B 1 357 ? 23.498 53.152 23.538 1.00 47.74 357 PHE B CA 1
ATOM 4549 C C . PHE B 1 357 ? 22.130 53.792 23.398 1.00 49.01 357 PHE B C 1
ATOM 4550 O O . PHE B 1 357 ? 22.021 55.013 23.366 1.00 53.45 357 PHE B O 1
ATOM 4558 N N . ILE B 1 358 ? 21.078 52.987 23.336 1.00 42.09 358 ILE B N 1
ATOM 4559 C CA . ILE B 1 358 ? 19.752 53.555 23.119 1.00 47.12 358 ILE B CA 1
ATOM 4560 C C . ILE B 1 358 ? 18.881 53.259 24.322 1.00 53.30 358 ILE B C 1
ATOM 4561 O O . ILE B 1 358 ? 18.739 52.104 24.717 1.00 64.44 358 ILE B O 1
ATOM 4566 N N . LEU B 1 359 ? 18.299 54.298 24.908 1.00 51.85 359 LEU B N 1
ATOM 4567 C CA . LEU B 1 359 ? 17.514 54.143 26.123 1.00 42.09 359 LEU B CA 1
ATOM 4568 C C . LEU B 1 359 ? 16.195 54.883 26.029 1.00 48.18 359 LEU B C 1
ATOM 4569 O O . LEU B 1 359 ? 16.173 56.094 25.839 1.00 51.99 359 LEU B O 1
ATOM 4574 N N . SER B 1 360 ? 15.098 54.143 26.157 1.00 52.98 360 SER B N 1
ATOM 4575 C CA . SER B 1 360 ? 13.760 54.723 26.238 1.00 49.03 360 SER B CA 1
ATOM 4576 C C . SER B 1 360 ? 13.614 55.468 27.544 1.00 51.76 360 SER B C 1
ATOM 4577 O O . SER B 1 360 ? 14.012 54.950 28.577 1.00 52.15 360 SER B O 1
ATOM 4580 N N . LEU B 1 361 ? 13.062 56.675 27.528 1.00 52.57 361 LEU B N 1
ATOM 4581 C CA . LEU B 1 361 ? 12.804 57.343 28.803 1.00 52.04 361 LEU B CA 1
ATOM 4582 C C . LEU B 1 361 ? 11.381 57.091 29.269 1.00 50.51 361 LEU B C 1
ATOM 4583 O O . LEU B 1 361 ? 10.961 57.615 30.299 1.00 61.54 361 LEU B O 1
ATOM 4588 N N . GLN B 1 362 ? 10.653 56.265 28.530 1.00 49.96 362 GLN B N 1
ATOM 4589 C CA . GLN B 1 362 ? 9.285 55.930 28.901 1.00 59.09 362 GLN B CA 1
ATOM 4590 C C . GLN B 1 362 ? 9.230 54.665 29.762 1.00 55.54 362 GLN B C 1
ATOM 4591 O O . GLN B 1 362 ? 8.695 54.705 30.865 1.00 49.16 362 GLN B O 1
ATOM 4597 N N . ASP B 1 363 ? 9.796 53.565 29.258 1.00 57.13 363 ASP B N 1
ATOM 4598 C CA . ASP B 1 363 ? 9.789 52.272 29.949 1.00 47.36 363 ASP B CA 1
ATOM 4599 C C . ASP B 1 363 ? 11.187 51.750 30.264 1.00 42.09 363 ASP B C 1
ATOM 4600 O O . ASP B 1 363 ? 11.343 50.601 30.646 1.00 56.35 363 ASP B O 1
ATOM 4605 N N . PHE B 1 364 ? 12.198 52.580 30.055 1.00 42.09 364 PHE B N 1
ATOM 4606 C CA . PHE B 1 364 ? 13.575 52.287 30.450 1.00 42.09 364 PHE B CA 1
ATOM 4607 C C . PHE B 1 364 ? 14.148 50.987 29.919 1.00 56.21 364 PHE B C 1
ATOM 4608 O O . PHE B 1 364 ? 15.019 50.389 30.560 1.00 55.59 364 PHE B O 1
ATOM 4616 N N . ARG B 1 365 ? 13.687 50.545 28.751 1.00 52.96 365 ARG B N 1
ATOM 4617 C CA . ARG B 1 365 ? 14.413 49.489 28.063 1.00 52.18 365 ARG B CA 1
ATOM 4618 C C . ARG B 1 365 ? 15.507 50.117 27.208 1.00 50.22 365 ARG B C 1
ATOM 4619 O O . ARG B 1 365 ? 15.353 51.201 26.666 1.00 47.59 365 ARG B O 1
ATOM 4627 N N . SER B 1 366 ? 16.648 49.455 27.161 1.00 58.52 366 SER B N 1
ATOM 4628 C CA . SER B 1 366 ? 17.804 49.977 26.461 1.00 51.40 366 SER B CA 1
ATOM 4629 C C . SER B 1 366 ? 18.354 48.945 25.505 1.00 59.81 366 SER B C 1
ATOM 4630 O O . SER B 1 366 ? 17.919 47.797 25.493 1.00 71.45 366 SER B O 1
ATOM 4633 N N . ARG B 1 367 ? 19.266 49.367 24.649 1.00 59.36 367 ARG B N 1
ATOM 4634 C CA . ARG B 1 367 ? 19.904 48.433 23.745 1.00 60.48 367 ARG B CA 1
ATOM 4635 C C . ARG B 1 367 ? 21.180 49.026 23.183 1.00 56.73 367 ARG B C 1
ATOM 4636 O O . ARG B 1 367 ? 21.339 50.251 23.130 1.00 53.49 367 ARG B O 1
ATOM 4644 N N . GLU B 1 368 ? 22.097 48.144 22.802 1.00 55.69 368 GLU B N 1
ATOM 4645 C CA . GLU B 1 368 ? 23.359 48.537 22.193 1.00 56.83 368 GLU B CA 1
ATOM 4646 C C . GLU B 1 368 ? 23.332 48.360 20.680 1.00 61.03 368 GLU B C 1
ATOM 4647 O O . GLU B 1 368 ? 22.592 47.527 20.173 1.00 64.06 368 GLU B O 1
ATOM 4653 N N . GLU B 1 369 ? 24.143 49.138 19.966 1.00 60.32 369 GLU B N 1
ATOM 4654 C CA . GLU B 1 369 ? 24.327 48.956 18.525 1.00 58.38 369 GLU B CA 1
ATOM 4655 C C . GLU B 1 369 ? 25.813 48.977 18.154 1.00 58.88 369 GLU B C 1
ATOM 4656 O O . GLU B 1 369 ? 26.522 49.928 18.478 1.00 62.48 369 GLU B O 1
ATOM 4658 N N . GLU B 1 370 ? 26.306 47.913 17.525 1.00 62.76 370 GLU B N 1
ATOM 4659 C CA . GLU B 1 370 ? 27.686 47.920 17.040 1.00 63.03 370 GLU B CA 1
ATOM 4660 C C . GLU B 1 370 ? 27.797 48.691 15.729 1.00 66.05 370 GLU B C 1
ATOM 4661 O O . GLU B 1 370 ? 26.907 48.628 14.881 1.00 64.02 370 GLU B O 1
ATOM 4667 N N . ILE B 1 371 ? 28.882 49.449 15.596 1.00 69.91 371 ILE B N 1
ATOM 4668 C CA . ILE B 1 371 ? 29.213 50.160 14.369 1.00 66.97 371 ILE B CA 1
ATOM 4669 C C . ILE B 1 371 ? 30.539 49.582 13.882 1.00 75.88 371 ILE B C 1
ATOM 4670 O O . ILE B 1 371 ? 30.802 49.520 12.682 1.00 69.28 371 ILE B O 1
ATOM 4675 N N . PHE B 1 372 ? 31.346 49.125 14.843 1.00 75.33 372 PHE B N 1
ATOM 4676 C CA . PHE B 1 372 ? 32.578 48.383 14.584 1.00 74.33 372 PHE B CA 1
ATOM 4677 C C . PHE B 1 372 ? 33.150 47.822 15.908 1.00 76.55 372 PHE B C 1
ATOM 4678 O O . PHE B 1 372 ? 34.217 47.182 15.954 1.00 74.40 372 PHE B O 1
#

InterPro domains:
  IPR000594 THIF-type NAD/FAD binding fold [PF00899] (106-365)
  IPR035985 Ubiquitin-activating enzyme-like [SSF69572] (98-367)
  IPR045886 ThiF/MoeB/HesA family [PTHR43267] (127-217)
  IPR049268 PaaA-like, N-terminal domain [PF21475] (13-70)

CATH classification: 3.40.50.720

Foldseek 3Di:
DVLWDWDADPVGKTFTADDCLPTDTGPPDDPCVVVLVVPPPVVRVVVVCPDDDVRSVVVVVVCVVSLNDDDPPDDDPQDDPVVCVVLVNVLSVLSSNQQVVDRSVLLLSLQLVAEEEEAEAQLRQLLLQVSLNNHNEYQYEEQDAADPVSCQGRPLAHPVRHPHQPLVSNVVSSCVVRVRYHYHYHNHHQDLDLVVLCVSCPPGQEYEYEVVNVVSNQVSCLVVQHKYKYWDDAPFKTKTGQIERSPPPWDGPVNFDDDPCPPDDDDHDHGHPRSNVSVLVNVQVSCVSRVSDHHDRHQKMWMAGPPPGDIDIDGRTDD/DDWDQQPVDDPVLVVCVVVPVLHVVSVVVSVVCVVLRTADPVDDDPPDDPVRCVVLVVVLSVLSVQQQVVDHSVVLLVLQLPAAEEEQELFLRLLLLQVSLNNHNEYQYEEQAAADPVSCQARPLDDPVRHPGGPQVSSVVSSCVNPVNYHYHYHNDHQDLDLVVLCVSCPLGQEYEEEDVSVVSNQVSCLVNQHKYWYWDDAPFKTKTAAIDRSPPPADGDVLLVPVPPVVVVVVVVVVDDPQPPDDDDDDHGHPRSNVSVLVNVQVSCVSRVSDHHPRHQKMWMAGPPPGDIDIDGND